Protein AF-A0A953XKE2-F1 (afdb_monomer_lite)

Foldseek 3Di:
DDDDDDDDDDDDDDDPDDDPDPDDDDDDDDDDDDDDDDDDDPPPPPDQLFPLLAAWWFKKKWFFQQPADQVQVQCNPDPFDVSNLVSVVVCVVVVNGPPPQQWLPFFDQFQFWDFGPRIDMATAFIFQCFLADDPPGQGAAAFKFAKAWAAVCQQVVADLQFAQDFARQQGHDLFKTKMKIFHAAFFFDQQDQQQATDRRLLSLLSSCVSVVNAPDDRHDRGDDLVRSLVSLVVRQSRGGMKTFIKGADPPNRYIYTPNVDPIDGFGQFLQAKAFEFQFFDPDFWAHLVQHTDPGRIDGGAHSFHYEEGDSLGWIWTFNAVLQQAFHDQQQQADPQRAGHCPRAVNQWFFPAAHDTDFFGDCVHSQNVRPDCSSHTTSQSGQFGKTAPPPDRRNDYADLVVLDGIYGLLSQFHARWFYKEWFAALSRHFDAPFWTKIWTWHFDFQTWIKIWTFPDGHHGSHYSSRNSSSSNHTWMWIKAFLQQALQAQQAGPVRHAADDDDDDDDDPRWTKIFIFGQFLPFQAFLQLACPDCPPPPQQDDQHHRRQGLNNQQQHRRQLRTGHDNGVNSCRHNVSVSCLSSLGRTHQGWHAWYAQNVQLKIKIWRQWWFHFHQAHPSSHGHHSVCSVVDGTHPTPFTFMKIKADDVSGSSDRTMIIMGTLATADAERGQQHHGRWHYWDQPSVGWIKTWHDCSCVRHVTFIAMFTWASPDRGRTTTIGGITHNRQWTWHNFGARSSNSMTMTTTGSDCRVHRGSPPSDDD

Radius of gyration: 26.89 Å; chains: 1; bounding box: 64×92×90 Å

Sequence (759 aa):
MKPFRLFKKCFTVAAVLAACSLAVSVSGCSNDDDDDSSGGSTTSTTVNPVPSDAPLSSVVAASFDNPRNTGISAVDNANNIADYVKALVAAYDGSTLPSGFNFPLANTTDENFRSIPGLTNSIVARWLDPLGYGPNAPRFGANCDYIAYFGEGWNNDWSTSSGIGSAPQWNGSGDAAWMWVNHEYISGNIATTTSAPDDQWLTLAQFMKNEGILTNDVSSNSWSAVDVDRLNYAARRQLGGSWVRIVKDPYTLKWSVDRSAPNMRYDATSGTLARIEGYSPNNADHDDFGTMLPQNIAVGIHSDCSGGQSPWGTVITCEENAQDWYGELENCWTSNQQFTHTNSGDDYAANKTISPDYDTDTSTTFGSHTDSRTHHPKDVYGFPVEMDPGEYSSLWYESADGRGHRKLGVMGRARWENATFGVNTSWQLTPGQPVVVYAASDRRGGRIYKFVSSGNYGNGMDRASVRRLLASGTLYVAHFENLDNDTGYTINGGSAPTLSGSLASGTGTGTGHWVEISTTSTDLAPNGGASLAGNTYVTDVGSTSTTVGAALQDNNYNGIGAFNNDNLVLSSLFTACCKVGIKELNRPEDIEWEPHNGILYIAFTNHTRRTALDDNGVLRDPATQSATASRGDSVGSIFGLIETGRNPANTGNFTFWRPWRGSAGTTALEAADPDNLVIDRDGGVWFGTDGNYGTNGTADAFYYLDLSSSGVGRAFRVVAVPSNAECTGPCFSSDMCSLFASIQHPGEGIPSSWPTERE

pLDDT: mean 89.13, std 17.17, range [23.91, 98.88]

Structure (mmCIF, N/CA/C/O backbone):
data_AF-A0A953XKE2-F1
#
_entry.id   AF-A0A953XKE2-F1
#
loop_
_atom_site.group_PDB
_atom_site.id
_atom_site.type_symbol
_atom_site.label_atom_id
_atom_site.label_alt_id
_atom_site.label_comp_id
_atom_site.label_asym_id
_atom_site.label_entity_id
_atom_site.label_seq_id
_atom_site.pdbx_PDB_ins_code
_atom_site.Cartn_x
_atom_site.Cartn_y
_atom_site.Cartn_z
_atom_site.occupancy
_atom_site.B_iso_or_equiv
_atom_site.auth_seq_id
_atom_site.auth_comp_id
_atom_site.auth_asym_id
_atom_site.auth_atom_id
_atom_site.pdbx_PDB_model_num
ATOM 1 N N . MET A 1 1 ? -36.174 12.106 -57.741 1.00 31.91 1 MET A N 1
ATOM 2 C CA . MET A 1 1 ? -35.085 11.866 -58.720 1.00 31.91 1 MET A CA 1
ATOM 3 C C . MET A 1 1 ? -33.803 11.558 -57.951 1.00 31.91 1 MET A C 1
ATOM 5 O O . MET A 1 1 ? -33.729 11.924 -56.792 1.00 31.91 1 MET A O 1
ATOM 9 N N . LYS A 1 2 ? -32.893 10.800 -58.572 1.00 28.53 2 LYS A N 1
ATOM 10 C CA . LYS A 1 2 ? -31.776 9.999 -58.020 1.00 28.53 2 LYS A CA 1
ATOM 11 C C . LYS A 1 2 ? -30.902 10.615 -56.890 1.00 28.53 2 LYS A C 1
ATOM 13 O O . LYS A 1 2 ? -30.798 11.833 -56.809 1.00 28.53 2 LYS A O 1
ATOM 18 N N . PRO A 1 3 ? -30.237 9.760 -56.076 1.00 39.47 3 PRO A N 1
ATOM 19 C CA . PRO A 1 3 ? -29.575 10.125 -54.821 1.00 39.47 3 PRO A CA 1
ATOM 20 C C . PRO A 1 3 ? -28.087 10.487 -54.988 1.00 39.47 3 PRO A C 1
ATOM 22 O O . PRO A 1 3 ? -27.419 10.026 -55.916 1.00 39.47 3 PRO A O 1
ATOM 25 N N . PHE A 1 4 ? -27.566 11.275 -54.044 1.00 26.41 4 PHE A N 1
ATOM 26 C CA . PHE A 1 4 ? -26.146 11.616 -53.921 1.00 26.41 4 PHE A CA 1
ATOM 27 C C . PHE A 1 4 ? -25.373 10.524 -53.164 1.00 26.41 4 PHE A C 1
ATOM 29 O O . PHE A 1 4 ? -25.811 10.025 -52.130 1.00 26.41 4 PHE A O 1
ATOM 36 N N . ARG A 1 5 ? -24.220 10.143 -53.724 1.00 28.05 5 ARG A N 1
ATOM 37 C CA . ARG A 1 5 ? -23.307 9.097 -53.246 1.00 28.05 5 ARG A CA 1
ATOM 38 C C . ARG A 1 5 ? -22.427 9.604 -52.099 1.00 28.05 5 ARG A C 1
ATOM 40 O O . ARG A 1 5 ? -21.704 10.579 -52.280 1.00 28.05 5 ARG A O 1
ATOM 47 N N . LEU A 1 6 ? -22.409 8.871 -50.983 1.00 27.39 6 LEU A N 1
ATOM 48 C CA . LEU A 1 6 ? -21.304 8.873 -50.021 1.00 27.39 6 LEU A CA 1
ATOM 49 C C . LEU A 1 6 ? -20.106 8.119 -50.622 1.00 27.39 6 LEU A C 1
ATOM 51 O O . LEU A 1 6 ? -20.242 6.972 -51.052 1.00 27.39 6 LEU A O 1
ATOM 55 N N . PHE A 1 7 ? -18.927 8.737 -50.600 1.00 25.44 7 PHE A N 1
ATOM 56 C CA . PHE A 1 7 ? -17.655 8.045 -50.794 1.00 25.44 7 PHE A CA 1
ATOM 57 C C . PHE A 1 7 ? -17.213 7.431 -49.458 1.00 25.44 7 PHE A C 1
ATOM 59 O O . PHE A 1 7 ? -16.754 8.138 -48.567 1.00 25.44 7 PHE A O 1
ATOM 66 N N . LYS A 1 8 ? -17.333 6.104 -49.331 1.00 26.39 8 LYS A N 1
ATOM 67 C CA . LYS A 1 8 ? -16.554 5.315 -48.368 1.00 26.39 8 LYS A CA 1
ATOM 68 C C . LYS A 1 8 ? -15.131 5.177 -48.917 1.00 26.39 8 LYS A C 1
ATOM 70 O O . LYS A 1 8 ? -14.953 4.605 -49.990 1.00 26.39 8 LYS A O 1
ATOM 75 N N . LYS A 1 9 ? -14.126 5.678 -48.197 1.00 25.30 9 LYS A N 1
ATOM 76 C CA . LYS A 1 9 ? -12.736 5.227 -48.352 1.00 25.30 9 LYS A CA 1
ATOM 77 C C . LYS A 1 9 ? -12.521 4.074 -47.374 1.00 25.30 9 LYS A C 1
ATOM 79 O O . LYS A 1 9 ? -12.531 4.286 -46.168 1.00 25.30 9 LYS A O 1
ATOM 84 N N . CYS A 1 10 ? -12.376 2.867 -47.911 1.00 23.91 10 CYS A N 1
ATOM 85 C CA . CYS A 1 10 ? -11.834 1.726 -47.186 1.00 23.91 10 CYS A CA 1
ATOM 86 C C . CYS A 1 10 ? -10.350 1.992 -46.915 1.00 23.91 10 CYS A C 1
ATOM 88 O O . CYS A 1 10 ? -9.580 2.124 -47.864 1.00 23.91 10 CYS A O 1
ATOM 90 N N . PHE A 1 11 ? -9.958 2.058 -45.645 1.00 25.69 11 PHE A N 1
ATOM 91 C CA . PHE A 1 11 ? -8.595 1.743 -45.237 1.00 25.69 11 PHE A CA 1
ATOM 92 C C . PHE A 1 11 ? -8.611 0.310 -44.717 1.00 25.69 11 PHE A C 1
ATOM 94 O O . PHE A 1 11 ? -9.221 0.007 -43.696 1.00 25.69 11 PHE A O 1
ATOM 101 N N . THR A 1 12 ? -7.999 -0.577 -45.491 1.00 25.09 12 THR A N 1
ATOM 102 C CA . THR A 1 12 ? -7.692 -1.947 -45.100 1.00 25.09 12 THR A CA 1
ATOM 103 C C . THR A 1 12 ? -6.476 -1.880 -44.181 1.00 25.09 12 THR A C 1
ATOM 105 O O . THR A 1 12 ? -5.372 -1.628 -44.658 1.00 25.09 12 THR A O 1
ATOM 108 N N . VAL A 1 13 ? -6.666 -2.052 -42.874 1.00 26.64 13 VAL A N 1
ATOM 109 C CA . VAL A 1 13 ? -5.559 -2.326 -41.949 1.00 26.64 13 VAL A CA 1
ATOM 110 C C . VAL A 1 13 ? -5.336 -3.832 -41.986 1.00 26.64 13 VAL A C 1
ATOM 112 O O . VAL A 1 13 ? -6.194 -4.611 -41.575 1.00 26.64 13 VAL A O 1
ATOM 115 N N . ALA A 1 14 ? -4.214 -4.240 -42.573 1.00 25.47 14 ALA A N 1
ATOM 116 C CA . ALA A 1 14 ? -3.733 -5.607 -42.503 1.00 25.47 14 ALA A CA 1
ATOM 117 C C . ALA A 1 14 ? -3.253 -5.867 -41.069 1.00 25.47 14 ALA A C 1
ATOM 119 O O . ALA A 1 14 ? -2.239 -5.321 -40.645 1.00 25.47 14 ALA A O 1
ATOM 120 N N . ALA A 1 15 ? -4.004 -6.675 -40.324 1.00 27.00 15 ALA A N 1
ATOM 121 C CA . ALA A 1 15 ? -3.545 -7.251 -39.072 1.00 27.00 15 ALA A CA 1
ATOM 122 C C . ALA A 1 15 ? -2.489 -8.319 -39.392 1.00 27.00 15 ALA A C 1
ATOM 124 O O . ALA A 1 15 ? -2.793 -9.341 -40.008 1.00 27.00 15 ALA A O 1
ATOM 125 N N . VAL A 1 16 ? -1.242 -8.067 -39.001 1.00 25.03 16 VAL A N 1
ATOM 126 C CA . VAL A 1 16 ? -0.194 -9.087 -38.951 1.00 25.03 16 VAL A CA 1
ATOM 127 C C . VAL A 1 16 ? -0.354 -9.804 -37.613 1.00 25.03 16 VAL A C 1
ATOM 129 O O . VAL A 1 16 ? 0.130 -9.336 -36.590 1.00 25.03 16 VAL A O 1
ATOM 132 N N . LEU A 1 17 ? -1.081 -10.925 -37.612 1.00 26.22 17 LEU A N 1
ATOM 133 C CA . LEU A 1 17 ? -0.974 -11.921 -36.548 1.00 26.22 17 LEU A CA 1
ATOM 134 C C . LEU A 1 17 ? 0.327 -12.699 -36.770 1.00 26.22 17 LEU A C 1
ATOM 136 O O . LEU A 1 17 ? 0.405 -13.530 -37.674 1.00 26.22 17 LEU A O 1
ATOM 140 N N . ALA A 1 18 ? 1.336 -12.447 -35.942 1.00 25.09 18 ALA A N 1
ATOM 141 C CA . ALA A 1 18 ? 2.466 -13.350 -35.774 1.00 25.09 18 ALA A CA 1
ATOM 142 C C . ALA A 1 18 ? 2.223 -14.183 -34.509 1.00 25.09 18 ALA A C 1
ATOM 144 O O . ALA A 1 18 ? 2.572 -13.789 -33.403 1.00 25.09 18 ALA A O 1
ATOM 145 N N . ALA A 1 19 ? 1.577 -15.336 -34.679 1.00 27.48 19 ALA A N 1
ATOM 146 C CA . ALA A 1 19 ? 1.568 -16.384 -33.669 1.00 27.48 19 ALA A CA 1
ATOM 147 C C . ALA A 1 19 ? 2.901 -17.142 -33.762 1.00 27.48 19 ALA A C 1
ATOM 149 O O . ALA A 1 19 ? 3.076 -17.989 -34.636 1.00 27.48 19 ALA A O 1
ATOM 150 N N . CYS A 1 20 ? 3.854 -16.836 -32.882 1.00 24.02 20 CYS A N 1
ATOM 151 C CA . CYS A 1 20 ? 5.028 -17.683 -32.679 1.00 24.02 20 CYS A CA 1
ATOM 152 C C . CYS A 1 20 ? 4.667 -18.805 -31.701 1.00 24.02 20 CYS A C 1
ATOM 154 O O . CYS A 1 20 ? 4.896 -18.718 -30.499 1.00 24.02 20 CYS A O 1
ATOM 156 N N . SER A 1 21 ? 4.072 -19.871 -32.231 1.00 27.48 21 SER A N 1
ATOM 157 C CA . SER A 1 21 ? 3.972 -21.157 -31.544 1.00 27.48 21 SER A CA 1
ATOM 158 C C . SER A 1 21 ? 5.336 -21.844 -31.624 1.00 27.48 21 SER A C 1
ATOM 160 O O . SER A 1 21 ? 5.731 -22.315 -32.691 1.00 27.48 21 SER A O 1
ATOM 162 N N . LEU A 1 22 ? 6.075 -21.907 -30.515 1.00 25.12 22 LEU A N 1
ATOM 163 C CA . LEU A 1 22 ? 7.272 -22.743 -30.429 1.00 25.12 22 LEU A CA 1
ATOM 164 C C . LEU A 1 22 ? 6.826 -24.211 -30.290 1.00 25.12 22 LEU A C 1
ATOM 166 O O . LEU A 1 22 ? 6.644 -24.729 -29.193 1.00 25.12 22 LEU A O 1
ATOM 170 N N . ALA A 1 23 ? 6.586 -24.877 -31.419 1.00 26.30 23 ALA A N 1
ATOM 171 C CA . ALA A 1 23 ? 6.421 -26.323 -31.462 1.00 26.30 23 ALA A CA 1
ATOM 172 C C . ALA A 1 23 ? 7.812 -26.972 -31.435 1.00 26.30 23 ALA A C 1
ATOM 174 O O . ALA A 1 23 ? 8.551 -26.930 -32.421 1.00 26.30 23 ALA A O 1
ATOM 175 N N . VAL A 1 24 ? 8.181 -27.569 -30.301 1.00 27.81 24 VAL A N 1
ATOM 176 C CA . VAL A 1 24 ? 9.346 -28.456 -30.217 1.00 27.81 24 VAL A CA 1
ATOM 177 C C . VAL A 1 24 ? 9.039 -29.702 -31.047 1.00 27.81 24 VAL A C 1
ATOM 179 O O . VAL A 1 24 ? 8.127 -30.469 -30.746 1.00 27.81 24 VAL A O 1
ATOM 182 N N . SER A 1 25 ? 9.788 -29.875 -32.133 1.00 26.42 25 SER A N 1
ATOM 183 C CA . SER A 1 25 ? 9.741 -31.055 -32.989 1.00 26.42 25 SER A CA 1
ATOM 184 C C . SER A 1 25 ? 10.580 -32.167 -32.362 1.00 26.42 25 SER A C 1
ATOM 186 O O . SER A 1 25 ? 11.801 -32.072 -32.275 1.00 26.42 25 SER A O 1
ATOM 188 N N . VAL A 1 26 ? 9.927 -33.243 -31.925 1.00 29.52 26 VAL A N 1
ATOM 189 C CA . VAL A 1 26 ? 10.609 -34.504 -31.613 1.00 29.52 26 VAL A CA 1
ATOM 190 C C . VAL A 1 26 ? 10.744 -35.270 -32.928 1.00 29.52 26 VAL A C 1
ATOM 192 O O . VAL A 1 26 ? 9.743 -35.646 -33.539 1.00 29.52 26 VAL A O 1
ATOM 195 N N . SER A 1 27 ? 11.977 -35.450 -33.409 1.00 28.86 27 SER A N 1
ATOM 196 C CA . SER A 1 27 ? 12.243 -36.202 -34.635 1.00 28.86 27 SER A CA 1
ATOM 197 C C . SER A 1 27 ? 11.969 -37.690 -34.419 1.00 28.86 27 SER A C 1
ATOM 199 O O . SER A 1 27 ? 12.629 -38.334 -33.604 1.00 28.86 27 SER A O 1
ATOM 201 N N . GLY A 1 28 ? 11.027 -38.238 -35.182 1.00 25.97 28 GLY A N 1
ATOM 202 C CA . GLY A 1 28 ? 10.857 -39.677 -35.335 1.00 25.97 28 GLY A CA 1
ATOM 203 C C . GLY A 1 28 ? 11.922 -40.262 -36.262 1.00 25.97 28 GLY A C 1
ATOM 204 O O . GLY A 1 28 ? 12.124 -39.762 -37.369 1.00 25.97 28 GLY A O 1
ATOM 205 N N . CYS A 1 29 ? 12.550 -41.354 -35.826 1.00 28.80 29 CYS A N 1
ATOM 206 C CA . CYS A 1 29 ? 13.280 -42.276 -36.689 1.00 28.80 29 CYS A CA 1
ATOM 207 C C . CYS A 1 29 ? 12.677 -43.684 -36.568 1.00 28.80 29 CYS A C 1
ATOM 209 O O . CYS A 1 29 ? 12.738 -44.296 -35.509 1.00 28.80 29 CYS A O 1
ATOM 211 N N . SER A 1 30 ? 12.123 -44.122 -37.706 1.00 30.38 30 SER A N 1
ATOM 212 C CA . SER A 1 30 ? 12.037 -45.478 -38.282 1.00 30.38 30 SER A CA 1
ATOM 213 C C . SER A 1 30 ? 11.457 -46.657 -37.484 1.00 30.38 30 SER A C 1
ATOM 215 O O . SER A 1 30 ? 12.094 -47.174 -36.574 1.00 30.38 30 SER A O 1
ATOM 217 N N . ASN A 1 31 ? 10.296 -47.106 -37.981 1.00 29.36 31 ASN A N 1
ATOM 218 C CA . ASN A 1 31 ? 9.847 -48.476 -38.289 1.00 29.36 31 ASN A CA 1
ATOM 219 C C . ASN A 1 31 ? 10.637 -49.657 -37.703 1.00 29.36 31 ASN A C 1
ATOM 221 O O . ASN A 1 31 ? 11.812 -49.815 -38.018 1.00 29.36 31 ASN A O 1
ATOM 225 N N . ASP A 1 32 ? 9.926 -50.554 -37.017 1.00 29.00 32 ASP A N 1
ATOM 226 C CA . ASP A 1 32 ? 9.644 -51.898 -37.541 1.00 29.00 32 ASP A CA 1
ATOM 227 C C . ASP A 1 32 ? 8.405 -52.488 -36.839 1.00 29.00 32 ASP A C 1
ATOM 229 O O . ASP A 1 32 ? 8.140 -52.209 -35.667 1.00 29.00 32 ASP A O 1
ATOM 233 N N . ASP A 1 33 ? 7.618 -53.224 -37.622 1.00 33.88 33 ASP A N 1
ATOM 234 C CA . ASP A 1 33 ? 6.416 -53.964 -37.241 1.00 33.88 33 ASP A CA 1
ATOM 235 C C . ASP A 1 33 ? 6.731 -55.059 -36.205 1.00 33.88 33 ASP A C 1
ATOM 237 O O . ASP A 1 33 ? 7.723 -55.764 -36.358 1.00 33.88 33 ASP A O 1
ATOM 241 N N . ASP A 1 34 ? 5.877 -55.226 -35.188 1.00 30.75 34 ASP A N 1
ATOM 242 C CA . ASP A 1 34 ? 5.299 -56.528 -34.815 1.00 30.75 34 ASP A CA 1
ATOM 243 C C . ASP A 1 34 ? 4.342 -56.406 -33.611 1.00 30.75 34 ASP A C 1
ATOM 245 O O . ASP A 1 34 ? 4.583 -55.684 -32.640 1.00 30.75 34 ASP A O 1
ATOM 249 N N . ASP A 1 35 ? 3.227 -57.132 -33.724 1.00 35.00 35 ASP A N 1
ATOM 250 C CA . ASP A 1 35 ? 2.214 -57.404 -32.703 1.00 35.00 35 ASP A CA 1
ATOM 251 C C . ASP A 1 35 ? 2.831 -57.800 -31.349 1.00 35.00 35 ASP A C 1
ATOM 253 O O . ASP A 1 35 ? 3.493 -58.833 -31.261 1.00 35.00 35 ASP A O 1
ATOM 257 N N . ASP A 1 36 ? 2.483 -57.096 -30.265 1.00 31.55 36 ASP A N 1
ATOM 258 C CA . ASP A 1 36 ? 2.050 -57.805 -29.057 1.00 31.55 36 ASP A CA 1
ATOM 259 C C . ASP A 1 36 ? 1.191 -56.946 -28.118 1.00 31.55 36 ASP A C 1
ATOM 261 O O . ASP A 1 36 ? 1.490 -55.807 -27.753 1.00 31.55 36 ASP A O 1
ATOM 265 N N . SER A 1 37 ? 0.094 -57.556 -27.693 1.00 36.12 37 SER A N 1
ATOM 266 C CA . SER A 1 37 ? -0.843 -57.061 -26.701 1.00 36.12 37 SER A CA 1
ATOM 267 C C . SER A 1 37 ? -0.213 -57.015 -25.305 1.00 36.12 37 SER A C 1
ATOM 269 O O . SER A 1 37 ? 0.020 -58.050 -24.686 1.00 36.12 37 SER A O 1
ATOM 271 N N . SER A 1 38 ? -0.028 -55.823 -24.736 1.00 31.14 38 SER A N 1
ATOM 272 C CA . SER A 1 38 ? 0.103 -55.674 -23.282 1.00 31.14 38 SER A CA 1
ATOM 273 C C . SER A 1 38 ? -0.449 -54.331 -22.808 1.00 31.14 38 SER A C 1
ATOM 275 O O . SER A 1 38 ? -0.206 -53.277 -23.390 1.00 31.14 38 SER A O 1
ATOM 277 N N . GLY A 1 39 ? -1.295 -54.394 -21.778 1.00 38.03 39 GLY A N 1
ATOM 278 C CA . GLY A 1 39 ? -2.027 -53.256 -21.242 1.00 38.03 39 GLY A CA 1
ATOM 279 C C . GLY A 1 39 ? -1.099 -52.195 -20.658 1.00 38.03 39 GLY A C 1
ATOM 280 O O . GLY A 1 39 ? -0.486 -52.406 -19.616 1.00 38.03 39 GLY A O 1
ATOM 281 N N . GLY A 1 40 ? -1.055 -51.033 -21.305 1.00 25.73 40 GLY A N 1
ATOM 282 C CA . GLY A 1 40 ? -0.491 -49.805 -20.760 1.00 25.73 40 GLY A CA 1
ATOM 283 C C . GLY A 1 40 ? -1.610 -48.891 -20.278 1.00 25.73 40 GLY A C 1
ATOM 284 O O . GLY A 1 40 ? -2.237 -48.194 -21.069 1.00 25.73 40 GLY A O 1
ATOM 285 N N . SER A 1 41 ? -1.863 -48.895 -18.972 1.00 30.08 41 SER A N 1
ATOM 286 C CA . SER A 1 41 ? -2.601 -47.832 -18.292 1.00 30.08 41 SER A CA 1
ATOM 287 C C . SER A 1 41 ? -1.833 -46.519 -18.464 1.00 30.08 41 SER A C 1
ATOM 289 O O . SER A 1 41 ? -0.882 -46.264 -17.730 1.00 30.08 41 SER A O 1
ATOM 291 N N . THR A 1 42 ? -2.225 -45.666 -19.412 1.00 30.59 42 THR A N 1
ATOM 292 C CA . THR A 1 42 ? -1.795 -44.261 -19.429 1.00 30.59 42 THR A CA 1
ATOM 293 C C . THR A 1 42 ? -2.609 -43.485 -18.399 1.00 30.59 42 THR A C 1
ATOM 295 O O . THR A 1 42 ? -3.462 -42.664 -18.731 1.00 30.59 42 THR A O 1
ATOM 298 N N . THR A 1 43 ? -2.361 -43.756 -17.122 1.00 32.53 43 THR A N 1
ATOM 299 C CA . THR A 1 43 ? -2.630 -42.782 -16.069 1.00 32.53 43 THR A CA 1
ATOM 300 C C . THR A 1 43 ? -1.597 -41.677 -16.236 1.00 32.53 43 THR A C 1
ATOM 302 O O . THR A 1 43 ? -0.480 -41.781 -15.736 1.00 32.53 43 THR A O 1
ATOM 305 N N . SER A 1 44 ? -1.951 -40.630 -16.984 1.00 36.12 44 SER A N 1
ATOM 306 C CA . SER A 1 44 ? -1.309 -39.324 -16.844 1.00 36.12 44 SER A CA 1
ATOM 307 C C . SER A 1 44 ? -1.681 -38.803 -15.455 1.00 36.12 44 SER A C 1
ATOM 309 O O . SER A 1 44 ? -2.650 -38.075 -15.274 1.00 36.12 44 SER A O 1
ATOM 311 N N . THR A 1 45 ? -0.972 -39.280 -14.435 1.00 36.88 45 THR A N 1
ATOM 312 C CA . THR A 1 45 ? -0.932 -38.615 -13.139 1.00 36.88 45 THR A CA 1
ATOM 313 C C . THR A 1 45 ? -0.095 -37.365 -13.349 1.00 36.88 45 THR A C 1
ATOM 315 O O . THR A 1 45 ? 1.133 -37.438 -13.352 1.00 36.88 45 THR A O 1
ATOM 318 N N . THR A 1 46 ? -0.744 -36.232 -13.599 1.00 47.56 46 THR A N 1
ATOM 319 C CA . THR A 1 46 ? -0.128 -34.915 -13.429 1.00 47.56 46 THR A CA 1
ATOM 320 C C . THR A 1 46 ? 0.297 -34.809 -11.968 1.00 47.56 46 THR A C 1
ATOM 322 O O . THR A 1 46 ? -0.528 -34.546 -11.095 1.00 47.56 46 THR A O 1
ATOM 325 N N . VAL A 1 47 ? 1.560 -35.124 -11.685 1.00 55.69 47 VAL A N 1
ATOM 326 C CA . VAL A 1 47 ? 2.165 -34.887 -10.373 1.00 55.69 47 VAL A CA 1
ATOM 327 C C . VAL A 1 47 ? 2.137 -33.378 -10.156 1.00 55.69 47 VAL A C 1
ATOM 329 O O . VAL A 1 47 ? 2.557 -32.640 -11.043 1.00 55.69 47 VAL A O 1
ATOM 332 N N . ASN A 1 48 ? 1.605 -32.918 -9.021 1.00 65.81 48 ASN A N 1
ATOM 333 C CA . ASN A 1 48 ? 1.703 -31.510 -8.654 1.00 65.81 48 ASN A CA 1
ATOM 334 C C . ASN A 1 48 ? 3.201 -31.163 -8.538 1.00 65.81 48 ASN A C 1
ATOM 336 O O . ASN A 1 48 ? 3.882 -31.770 -7.709 1.00 65.81 48 ASN A O 1
ATOM 340 N N . PRO A 1 49 ? 3.736 -30.251 -9.367 1.00 76.75 49 PRO A N 1
ATOM 341 C CA . PRO A 1 49 ? 5.164 -29.927 -9.373 1.00 76.75 49 PRO A CA 1
ATOM 342 C C . PRO A 1 49 ? 5.621 -29.170 -8.117 1.00 76.75 49 PRO A C 1
ATOM 344 O O . PRO A 1 49 ? 6.824 -28.989 -7.929 1.00 76.75 49 PRO A O 1
ATOM 347 N N . VAL A 1 50 ? 4.697 -28.726 -7.259 1.00 81.69 50 VAL A N 1
ATOM 348 C CA . VAL A 1 50 ? 5.008 -28.025 -6.009 1.00 81.69 50 VAL A CA 1
ATOM 349 C C . VAL A 1 50 ? 5.426 -29.031 -4.919 1.00 81.69 50 VAL A C 1
ATOM 351 O O . VAL A 1 50 ? 4.659 -29.958 -4.637 1.00 81.69 50 VAL A O 1
ATOM 354 N N . PRO A 1 51 ? 6.593 -28.860 -4.260 1.00 78.75 51 PRO A N 1
ATOM 355 C CA . PRO A 1 51 ? 7.032 -29.723 -3.156 1.00 78.75 51 PRO A CA 1
ATOM 356 C C . PRO A 1 51 ? 5.965 -29.841 -2.064 1.00 78.75 51 PRO A C 1
ATOM 358 O O . PRO A 1 51 ? 5.325 -28.843 -1.738 1.00 78.75 51 PRO A O 1
ATOM 361 N N . SER A 1 52 ? 5.750 -31.038 -1.502 1.00 78.31 52 SER A N 1
ATOM 362 C CA . SER A 1 52 ? 4.641 -31.352 -0.573 1.00 78.31 52 SER A CA 1
ATOM 363 C C . SER A 1 52 ? 4.657 -30.584 0.750 1.00 78.31 52 SER A C 1
ATOM 365 O O . SER A 1 52 ? 3.635 -30.502 1.423 1.00 78.31 52 SER A O 1
ATOM 367 N N . ASP A 1 53 ? 5.812 -30.051 1.116 1.00 79.88 53 ASP A N 1
ATOM 368 C CA . ASP A 1 53 ? 6.101 -29.272 2.316 1.00 79.88 53 ASP A CA 1
ATOM 369 C C . ASP A 1 53 ? 6.428 -27.807 2.000 1.00 79.88 53 ASP A C 1
ATOM 371 O O . ASP A 1 53 ? 6.695 -27.046 2.922 1.00 79.88 53 ASP A O 1
ATOM 375 N N . ALA A 1 54 ? 6.379 -27.404 0.722 1.00 86.62 54 ALA A N 1
ATOM 376 C CA . ALA A 1 54 ? 6.591 -26.016 0.332 1.00 86.62 54 ALA A CA 1
ATOM 377 C C . ALA A 1 54 ? 5.581 -25.106 1.042 1.00 86.62 54 ALA A C 1
ATOM 379 O O . ALA A 1 54 ? 4.373 -25.385 0.965 1.00 86.62 54 ALA A O 1
ATOM 380 N N . PRO A 1 55 ? 6.046 -24.033 1.691 1.00 90.75 55 PRO A N 1
ATOM 381 C CA . PRO A 1 55 ? 5.148 -23.043 2.224 1.00 90.75 55 PRO A CA 1
ATOM 382 C C . PRO A 1 55 ? 4.628 -22.163 1.085 1.00 90.75 55 PRO A C 1
ATOM 384 O O . PRO A 1 55 ? 5.366 -21.818 0.161 1.00 90.75 55 PRO A O 1
ATOM 387 N N . LEU A 1 56 ? 3.331 -21.861 1.104 1.00 93.81 56 LEU A N 1
ATOM 388 C CA . LEU A 1 56 ? 2.673 -21.153 0.006 1.00 93.81 56 LEU A CA 1
ATOM 389 C C . LEU A 1 56 ? 1.830 -20.018 0.567 1.00 93.81 56 LEU A C 1
ATOM 391 O O . LEU A 1 56 ? 0.860 -20.266 1.290 1.00 93.81 56 LEU A O 1
ATOM 395 N N . SER A 1 57 ? 2.151 -18.783 0.183 1.00 96.62 57 SER A N 1
ATOM 396 C CA . SER A 1 57 ? 1.245 -17.661 0.419 1.00 96.62 57 SER A CA 1
ATOM 397 C C . SER A 1 57 ? -0.130 -17.983 -0.162 1.00 96.62 57 SER A C 1
ATOM 399 O O . SER A 1 57 ? -0.256 -18.708 -1.158 1.00 96.62 57 SER A O 1
ATOM 401 N N . SER A 1 58 ? -1.183 -17.547 0.517 1.00 97.44 58 SER A N 1
ATOM 402 C CA . SER A 1 58 ? -2.540 -17.948 0.153 1.00 97.44 58 SER A CA 1
ATOM 403 C C . SER A 1 58 ? -3.560 -16.892 0.535 1.00 97.44 58 SER A C 1
ATOM 405 O O . SER A 1 58 ? -3.427 -16.238 1.562 1.00 97.44 58 SER A O 1
ATOM 407 N N . VAL A 1 59 ? -4.648 -16.822 -0.228 1.00 98.56 59 VAL A N 1
ATOM 408 C CA . VAL A 1 59 ? -5.852 -16.097 0.186 1.00 98.56 59 VAL A CA 1
ATOM 409 C C . VAL A 1 59 ? -6.752 -17.045 0.965 1.00 98.56 59 VAL A C 1
ATOM 411 O O . VAL A 1 59 ? -7.096 -18.129 0.484 1.00 98.56 59 VAL A O 1
ATOM 414 N N . VAL A 1 60 ? -7.167 -16.631 2.157 1.00 98.25 60 VAL A N 1
ATOM 415 C CA . VAL A 1 60 ? -8.089 -17.363 3.029 1.00 98.25 60 VAL A CA 1
ATOM 416 C C . VAL A 1 60 ? -9.358 -16.546 3.225 1.00 98.25 60 VAL A C 1
ATOM 418 O O . VAL A 1 60 ? -9.310 -15.344 3.453 1.00 98.25 60 VAL A O 1
ATOM 421 N N . ALA A 1 61 ? -10.510 -17.207 3.164 1.00 98.25 61 ALA A N 1
ATOM 422 C CA . ALA A 1 61 ? -11.795 -16.624 3.518 1.00 98.25 61 ALA A CA 1
ATOM 423 C C . ALA A 1 61 ? -12.256 -17.155 4.878 1.00 98.25 61 ALA A C 1
ATOM 425 O O . ALA A 1 61 ? -12.377 -18.369 5.052 1.00 98.25 61 ALA A O 1
ATOM 426 N N . ALA A 1 62 ? -12.563 -16.259 5.812 1.00 97.88 62 ALA A N 1
ATOM 427 C CA . ALA A 1 62 ? -13.321 -16.539 7.024 1.00 97.88 62 ALA A CA 1
ATOM 428 C C . ALA A 1 62 ? -14.796 -16.183 6.778 1.00 97.88 62 ALA A C 1
ATOM 430 O O . ALA A 1 62 ? -15.173 -15.015 6.713 1.00 97.88 62 ALA A O 1
ATOM 431 N N . SER A 1 63 ? -15.636 -17.199 6.603 1.00 97.62 63 SER A N 1
ATOM 432 C CA . SER A 1 63 ? -17.067 -17.070 6.318 1.00 97.62 63 SER A CA 1
ATOM 433 C C . SER A 1 63 ? -17.902 -17.152 7.590 1.00 97.62 63 SER A C 1
ATOM 435 O O . SER A 1 63 ? -17.673 -18.010 8.437 1.00 97.62 63 SER A O 1
ATOM 437 N N . PHE A 1 64 ? -18.907 -16.288 7.699 1.00 95.75 64 PHE A N 1
ATOM 438 C CA . PHE A 1 64 ? -19.853 -16.264 8.804 1.00 95.75 64 PHE A CA 1
ATOM 439 C C . PHE A 1 64 ? -20.792 -17.473 8.752 1.00 95.75 64 PHE A C 1
ATOM 441 O O . PHE A 1 64 ? -21.615 -17.595 7.845 1.00 95.75 64 PHE A O 1
ATOM 448 N N . ASP A 1 65 ? -20.675 -18.342 9.753 1.00 90.31 65 ASP A N 1
ATOM 449 C CA . ASP A 1 65 ? -21.492 -19.540 9.958 1.00 90.31 65 ASP A CA 1
ATOM 450 C C . ASP A 1 65 ? -22.211 -19.412 11.307 1.00 90.31 65 ASP A C 1
ATOM 452 O O . ASP A 1 65 ? -21.941 -20.163 12.245 1.00 90.31 65 ASP A O 1
ATOM 456 N N . ASN A 1 66 ? -23.025 -18.349 11.434 1.00 77.62 66 ASN A N 1
ATOM 457 C CA . ASN A 1 66 ? -23.679 -17.886 12.669 1.00 77.62 66 ASN A CA 1
ATOM 458 C C . ASN A 1 66 ? -23.876 -19.025 13.697 1.00 77.62 66 ASN A C 1
ATOM 460 O O . ASN A 1 66 ? -24.697 -19.919 13.461 1.00 77.62 66 ASN A O 1
ATOM 464 N N . PRO A 1 67 ? -23.210 -18.976 14.867 1.00 62.88 67 PRO A N 1
ATOM 465 C CA . PRO A 1 67 ? -23.154 -20.115 15.773 1.00 62.88 67 PRO A CA 1
ATOM 466 C C . PRO A 1 67 ? -24.455 -20.401 16.534 1.00 62.88 67 PRO A C 1
ATOM 468 O O . PRO A 1 67 ? -24.412 -21.259 17.405 1.00 62.88 67 PRO A O 1
ATOM 471 N N . ARG A 1 68 ? -25.570 -19.705 16.238 1.00 67.19 68 ARG A N 1
ATOM 472 C CA . ARG A 1 68 ? -26.933 -19.839 16.802 1.00 67.19 68 ARG A CA 1
ATOM 473 C C . ARG A 1 68 ? -26.995 -20.516 18.183 1.00 67.19 68 ARG A C 1
ATOM 475 O O . ARG A 1 68 ? -26.854 -21.733 18.284 1.00 67.19 68 ARG A O 1
ATOM 482 N N . ASN A 1 69 ? -27.429 -19.763 19.200 1.00 80.25 69 ASN A N 1
ATOM 483 C CA . ASN A 1 69 ? -27.684 -20.190 20.594 1.00 80.25 69 ASN A CA 1
ATOM 484 C C . ASN A 1 69 ? -26.505 -19.995 21.561 1.00 80.25 69 ASN A C 1
ATOM 486 O O . ASN A 1 69 ? -26.274 -20.805 22.458 1.00 80.25 69 ASN A O 1
ATOM 490 N N . THR A 1 70 ? -25.797 -18.880 21.433 1.00 83.88 70 THR A N 1
ATOM 491 C CA . THR A 1 70 ? -24.837 -18.410 22.441 1.00 83.88 70 THR A CA 1
ATOM 492 C C . THR A 1 70 ? -25.524 -17.976 23.741 1.00 83.88 70 THR A C 1
ATOM 494 O O . THR A 1 70 ? -24.881 -17.912 24.786 1.00 83.88 70 THR A O 1
ATOM 497 N N . GLY A 1 71 ? -26.834 -17.692 23.700 1.00 86.31 71 GLY A N 1
ATOM 498 C CA . GLY A 1 71 ? -27.590 -17.162 24.838 1.00 86.31 71 GLY A CA 1
ATOM 499 C C . GLY A 1 71 ? -27.475 -15.641 24.974 1.00 86.31 71 GLY A C 1
ATOM 500 O O . GLY A 1 71 ? -28.034 -15.062 25.907 1.00 86.31 71 GLY A O 1
ATOM 501 N N . ILE A 1 72 ? -26.790 -14.988 24.031 1.00 89.06 72 ILE A N 1
ATOM 502 C CA . ILE A 1 72 ? -26.640 -13.539 23.950 1.00 89.06 72 ILE A CA 1
ATOM 503 C C . ILE A 1 72 ? -27.405 -13.065 22.718 1.00 89.06 72 ILE A C 1
ATOM 505 O O . ILE A 1 72 ? -26.969 -13.252 21.588 1.00 89.06 72 ILE A O 1
ATOM 509 N N . SER A 1 73 ? -28.542 -12.402 22.943 1.00 91.12 73 SER A N 1
ATOM 510 C CA . SER A 1 73 ? -29.470 -12.013 21.870 1.00 91.12 73 SER A CA 1
ATOM 511 C C . SER A 1 73 ? -28.803 -11.230 20.730 1.00 91.12 73 SER A C 1
ATOM 513 O O . SER A 1 73 ? -29.089 -11.488 19.568 1.00 91.12 73 SER A O 1
ATOM 515 N N . ALA A 1 74 ? -27.899 -10.293 21.033 1.00 91.25 74 ALA A N 1
ATOM 516 C CA . ALA A 1 74 ? -27.214 -9.513 19.998 1.00 91.25 74 ALA A CA 1
ATOM 517 C C . ALA A 1 74 ? -26.275 -10.374 19.132 1.00 91.25 74 ALA A C 1
ATOM 519 O O . ALA A 1 74 ? -26.220 -10.186 17.924 1.00 91.25 74 ALA A O 1
ATOM 520 N N . VAL A 1 75 ? -25.591 -11.343 19.745 1.00 92.31 75 VAL A N 1
ATOM 521 C CA . VAL A 1 75 ? -24.686 -12.282 19.065 1.00 92.31 75 VAL A CA 1
ATOM 522 C C . VAL A 1 75 ? -25.490 -13.260 18.205 1.00 92.31 75 VAL A C 1
ATOM 524 O O . VAL A 1 75 ? -25.161 -13.480 17.045 1.00 92.31 75 VAL A O 1
ATOM 527 N N . ASP A 1 76 ? -26.592 -13.789 18.744 1.00 91.31 76 ASP A N 1
ATOM 528 C CA . ASP A 1 76 ? -27.458 -14.749 18.047 1.00 91.31 76 ASP A CA 1
ATOM 529 C C . ASP A 1 76 ? -28.214 -14.125 16.856 1.00 91.31 76 ASP A C 1
ATOM 531 O O . ASP A 1 76 ? -28.542 -14.826 15.896 1.00 91.31 76 ASP A O 1
ATOM 535 N N . ASN A 1 77 ? -28.471 -12.812 16.902 1.00 92.38 77 ASN A N 1
ATOM 536 C CA . ASN A 1 77 ? -29.167 -12.054 15.855 1.00 92.38 77 ASN A CA 1
ATOM 537 C C . ASN A 1 77 ? -28.227 -11.275 14.915 1.00 92.38 77 ASN A C 1
ATOM 539 O O . ASN A 1 77 ? -28.715 -10.493 14.097 1.00 92.38 77 ASN A O 1
ATOM 543 N N . ALA A 1 78 ? -26.907 -11.446 15.025 1.00 94.44 78 ALA A N 1
ATOM 544 C CA . ALA A 1 78 ? -25.966 -10.815 14.106 1.00 94.44 78 ALA A CA 1
ATOM 545 C C . ALA A 1 78 ? -26.157 -11.352 12.678 1.00 94.44 78 ALA A C 1
ATOM 547 O O . ALA A 1 78 ? -26.334 -12.557 12.473 1.00 94.44 78 ALA A O 1
ATOM 548 N N . ASN A 1 79 ? -26.120 -10.452 11.692 1.00 93.06 79 ASN A N 1
ATOM 549 C CA . ASN A 1 79 ? -26.362 -10.798 10.287 1.00 93.06 79 ASN A CA 1
ATOM 550 C C . ASN A 1 79 ? -25.073 -10.993 9.485 1.00 93.06 79 ASN A C 1
ATOM 552 O O . ASN A 1 79 ? -25.109 -11.607 8.426 1.00 93.06 79 ASN A O 1
ATOM 556 N N . ASN A 1 80 ? -23.960 -10.456 9.974 1.00 96.31 80 ASN A N 1
ATOM 557 C CA . ASN A 1 80 ? -22.665 -10.439 9.307 1.00 96.31 80 ASN A CA 1
ATOM 558 C C . ASN A 1 80 ? -21.537 -10.382 10.354 1.00 96.31 80 ASN A C 1
ATOM 560 O O . ASN A 1 80 ? -21.798 -10.276 11.557 1.00 96.31 80 ASN A O 1
ATOM 564 N N . ILE A 1 81 ? -20.284 -10.434 9.897 1.00 97.81 81 ILE A N 1
ATOM 565 C CA . ILE A 1 81 ? -19.101 -10.484 10.768 1.00 97.81 81 ILE A CA 1
ATOM 566 C C . ILE A 1 81 ? -18.948 -9.203 11.599 1.00 97.81 81 ILE A C 1
ATOM 568 O O . ILE A 1 81 ? -18.620 -9.285 12.782 1.00 97.81 81 ILE A O 1
ATOM 572 N N . ALA A 1 82 ? -19.210 -8.028 11.022 1.00 96.94 82 ALA A N 1
ATOM 573 C CA . ALA A 1 82 ? -19.042 -6.758 11.724 1.00 96.94 82 ALA A CA 1
ATOM 574 C C . ALA A 1 82 ? -20.032 -6.611 12.890 1.00 96.94 82 ALA A C 1
ATOM 576 O O . ALA A 1 82 ? -19.622 -6.327 14.018 1.00 96.94 82 ALA A O 1
ATOM 577 N N . ASP A 1 83 ? -21.317 -6.885 12.649 1.00 96.19 83 ASP A N 1
ATOM 578 C CA . ASP A 1 83 ? -22.354 -6.925 13.689 1.00 96.19 83 ASP A CA 1
ATOM 579 C C . ASP A 1 83 ? -22.006 -7.943 14.779 1.00 96.19 83 ASP A C 1
ATOM 581 O O . ASP A 1 83 ? -22.147 -7.677 15.976 1.00 96.19 83 ASP A O 1
ATOM 585 N N . TYR A 1 84 ? -21.523 -9.111 14.355 1.00 96.75 84 TYR A N 1
ATOM 586 C CA . TYR A 1 84 ? -21.163 -10.208 15.239 1.00 96.75 84 TYR A CA 1
ATOM 587 C C . TYR A 1 84 ? -20.019 -9.831 16.181 1.00 96.75 84 TYR A C 1
ATOM 589 O O . TYR A 1 84 ? -20.135 -9.991 17.397 1.00 96.75 84 TYR A O 1
ATOM 597 N N . VAL A 1 85 ? -18.940 -9.260 15.645 1.00 96.88 85 VAL A N 1
ATOM 598 C CA . VAL A 1 85 ? -17.788 -8.822 16.438 1.00 96.88 85 VAL A CA 1
ATOM 599 C C . VAL A 1 85 ? -18.164 -7.669 17.365 1.00 96.88 85 VAL A C 1
ATOM 601 O O . VAL A 1 85 ? -17.834 -7.725 18.548 1.00 96.88 85 VAL A O 1
ATOM 604 N N . LYS A 1 86 ? -18.938 -6.680 16.898 1.00 96.06 86 LYS A N 1
ATOM 605 C CA . LYS A 1 86 ? -19.450 -5.586 17.747 1.00 96.06 86 LYS A CA 1
ATOM 606 C C . LYS A 1 86 ? -20.286 -6.127 18.919 1.00 96.06 86 LYS A C 1
ATOM 608 O O . LYS A 1 86 ? -20.119 -5.686 20.059 1.00 96.06 86 LYS A O 1
ATOM 613 N N . ALA A 1 87 ? -21.138 -7.127 18.677 1.00 95.31 87 ALA A N 1
ATOM 614 C CA . ALA A 1 87 ? -21.912 -7.790 19.727 1.00 95.31 87 ALA A CA 1
ATOM 615 C C . ALA A 1 87 ? -21.030 -8.583 20.711 1.00 95.31 87 ALA A C 1
ATOM 617 O O . ALA A 1 87 ? -21.291 -8.570 21.917 1.00 95.31 87 ALA A O 1
ATOM 618 N N . LEU A 1 88 ? -19.974 -9.241 20.222 1.00 95.50 88 LEU A N 1
ATOM 619 C CA . LEU A 1 88 ? -19.015 -9.963 21.058 1.00 95.50 88 LEU A CA 1
ATOM 620 C C . LEU A 1 88 ? -18.157 -9.029 21.919 1.00 95.50 88 LEU A C 1
ATOM 622 O O . LEU A 1 88 ? -17.928 -9.346 23.084 1.00 95.50 88 LEU A O 1
ATOM 626 N N . VAL A 1 89 ? -17.745 -7.864 21.407 1.00 96.12 89 VAL A N 1
ATOM 627 C CA . VAL A 1 89 ? -17.068 -6.820 22.200 1.00 96.12 89 VAL A CA 1
ATOM 628 C C . VAL A 1 89 ? -17.957 -6.374 23.359 1.00 96.12 89 VAL A C 1
ATOM 630 O O . VAL A 1 89 ? -17.529 -6.392 24.513 1.00 96.12 89 VAL A O 1
ATOM 633 N N . ALA A 1 90 ? -19.229 -6.067 23.086 1.00 95.31 90 ALA A N 1
ATOM 634 C CA . ALA A 1 90 ? -20.175 -5.682 24.131 1.00 95.31 90 ALA A CA 1
ATOM 635 C C . ALA A 1 90 ? -20.382 -6.798 25.177 1.00 95.31 90 ALA A C 1
ATOM 637 O O . ALA A 1 90 ? -20.502 -6.524 26.373 1.00 95.31 90 ALA A O 1
ATOM 638 N N . ALA A 1 91 ? -20.403 -8.062 24.745 1.00 94.88 91 ALA A N 1
ATOM 639 C CA . ALA A 1 91 ? -20.493 -9.208 25.644 1.00 94.88 91 ALA A CA 1
ATOM 640 C C . ALA A 1 91 ? -19.221 -9.426 26.479 1.00 94.88 91 ALA A C 1
ATOM 642 O O . ALA A 1 91 ? -19.311 -9.764 27.662 1.00 94.88 91 ALA A O 1
ATOM 643 N N . TYR A 1 92 ? -18.045 -9.219 25.882 1.00 94.44 92 TYR A N 1
ATOM 644 C CA . TYR A 1 92 ? -16.754 -9.275 26.563 1.00 94.44 92 TYR A CA 1
ATOM 645 C C . TYR A 1 92 ? -16.703 -8.241 27.692 1.00 94.44 92 TYR A C 1
ATOM 647 O O . TYR A 1 92 ? -16.441 -8.588 28.844 1.00 94.44 92 TYR A O 1
ATOM 655 N N . ASP A 1 93 ? -17.075 -6.997 27.394 1.00 93.31 93 ASP A N 1
ATOM 656 C CA . ASP A 1 93 ? -17.115 -5.908 28.374 1.00 93.31 93 ASP A CA 1
ATOM 657 C C . ASP A 1 93 ? -18.147 -6.142 29.476 1.00 93.31 93 ASP A C 1
ATOM 659 O O . ASP A 1 93 ? -17.904 -5.849 30.648 1.00 93.31 93 ASP A O 1
ATOM 663 N N . GLY A 1 94 ? -19.295 -6.716 29.114 1.00 94.19 94 GLY A N 1
ATOM 664 C CA . GLY A 1 94 ? -20.334 -7.112 30.059 1.00 94.19 94 GLY A CA 1
ATOM 665 C C . GLY A 1 94 ? -19.988 -8.348 30.892 1.00 94.19 94 GLY A C 1
ATOM 666 O O . GLY A 1 94 ? -20.762 -8.693 31.785 1.00 94.19 94 GLY A O 1
ATOM 667 N N . SER A 1 95 ? -18.868 -9.030 30.614 1.00 93.75 95 SER A N 1
ATOM 668 C CA . SER A 1 95 ? -18.538 -10.344 31.185 1.00 93.75 95 SER A CA 1
ATOM 669 C C . SER A 1 95 ? -19.669 -11.372 30.999 1.00 93.75 95 SER A C 1
ATOM 671 O O . SER A 1 95 ? -19.934 -12.187 31.883 1.00 93.75 95 SER A O 1
ATOM 673 N N . THR A 1 96 ? -20.369 -11.314 29.860 1.00 94.50 96 THR A N 1
ATOM 674 C CA . THR A 1 96 ? -21.520 -12.176 29.537 1.00 94.50 96 THR A CA 1
ATOM 675 C C . THR A 1 96 ? -21.210 -13.257 28.507 1.00 94.50 96 THR A C 1
ATOM 677 O O . THR A 1 96 ? -22.091 -14.065 28.214 1.00 94.50 96 THR A O 1
ATOM 680 N N . LEU A 1 97 ? -19.982 -13.307 27.978 1.00 92.25 97 LEU A N 1
ATOM 681 C CA . LEU A 1 97 ? -19.548 -14.368 27.068 1.00 92.25 97 LEU A CA 1
ATOM 682 C C . LEU A 1 97 ? -19.746 -15.763 27.692 1.00 92.25 97 LEU A C 1
ATOM 684 O O . LEU A 1 97 ? -19.473 -15.947 28.885 1.00 92.25 97 LEU A O 1
ATOM 688 N N . PRO A 1 98 ? -20.179 -16.770 26.907 1.00 87.12 98 PRO A N 1
ATOM 689 C CA . PRO A 1 98 ? -20.286 -18.136 27.399 1.00 87.12 98 PRO A CA 1
ATOM 690 C C . PRO A 1 98 ? -18.939 -18.656 27.914 1.00 87.12 98 PRO A C 1
ATOM 692 O O . PRO A 1 98 ? -17.873 -18.308 27.407 1.00 87.12 98 PRO A O 1
ATOM 695 N N . SER A 1 99 ? -18.974 -19.536 28.916 1.00 86.81 99 SER A N 1
ATOM 696 C CA . SER A 1 99 ? -17.750 -20.158 29.430 1.00 86.81 99 SER A CA 1
ATOM 697 C C . SER A 1 99 ? -17.022 -20.925 28.318 1.00 86.81 99 SER A C 1
ATOM 699 O O . SER A 1 99 ? -17.637 -21.724 27.615 1.00 86.81 99 SER A O 1
ATOM 701 N N . GLY A 1 100 ? -15.717 -20.677 28.161 1.00 82.62 100 GLY A N 1
ATOM 702 C CA . GLY A 1 100 ? -14.898 -21.290 27.109 1.00 82.62 100 GLY A CA 1
ATOM 703 C C . GLY A 1 100 ? -15.055 -20.658 25.722 1.00 82.62 100 GLY A C 1
ATOM 704 O O . GLY A 1 100 ? -14.447 -21.147 24.772 1.00 82.62 100 GLY A O 1
ATOM 705 N N . PHE A 1 101 ? -15.833 -19.578 25.587 1.00 88.75 101 PHE A N 1
ATOM 706 C CA . PHE A 1 101 ? -15.942 -18.836 24.336 1.00 88.75 101 PHE A CA 1
ATOM 707 C C . PHE A 1 101 ? -14.654 -18.041 24.079 1.00 88.75 101 PHE A C 1
ATOM 709 O O . PHE A 1 101 ? -14.326 -17.117 24.821 1.00 88.75 101 PHE A O 1
ATOM 716 N N . ASN A 1 102 ? -13.907 -18.419 23.041 1.00 90.19 102 ASN A N 1
ATOM 717 C CA . ASN A 1 102 ? -12.603 -17.833 22.726 1.00 90.19 102 ASN A CA 1
ATOM 718 C C . ASN A 1 102 ? -12.759 -16.505 21.964 1.00 90.19 102 ASN A C 1
ATOM 720 O O . ASN A 1 102 ? -12.626 -16.471 20.741 1.00 90.19 102 ASN A O 1
ATOM 724 N N . PHE A 1 103 ? -13.088 -15.431 22.687 1.00 94.56 103 PHE A N 1
ATOM 725 C CA . PHE A 1 103 ? -13.134 -14.070 22.152 1.00 94.56 103 PHE A CA 1
ATOM 726 C C . PHE A 1 103 ? -12.584 -13.041 23.159 1.00 94.56 103 PHE A C 1
ATOM 728 O O . PHE A 1 103 ? -13.019 -13.053 24.315 1.00 94.56 103 PHE A O 1
ATOM 735 N N . PRO A 1 104 ? -11.698 -12.117 22.732 1.00 95.94 104 PRO A N 1
ATOM 736 C CA . PRO A 1 104 ? -10.976 -12.134 21.450 1.00 95.94 104 PRO A CA 1
ATOM 737 C C . PRO A 1 104 ? -10.096 -13.386 21.320 1.00 95.94 104 PRO A C 1
ATOM 739 O O . PRO A 1 104 ? -9.865 -14.086 22.308 1.00 95.94 104 PRO A O 1
ATOM 742 N N . LEU A 1 105 ? -9.617 -13.696 20.111 1.00 94.69 105 LEU A N 1
ATOM 743 C CA . LEU A 1 105 ? -8.721 -14.841 19.935 1.00 94.69 105 LEU A CA 1
ATOM 744 C C . LEU A 1 105 ? -7.478 -14.701 20.812 1.00 94.69 105 LEU A C 1
ATOM 746 O O . LEU A 1 105 ? -6.779 -13.687 20.770 1.00 94.69 105 LEU A O 1
ATOM 750 N N . ALA A 1 106 ? -7.162 -15.762 21.551 1.00 91.12 106 ALA A N 1
ATOM 751 C CA . ALA A 1 106 ? -5.908 -15.855 22.280 1.00 91.12 106 ALA A CA 1
ATOM 752 C C . ALA A 1 106 ? -4.685 -15.808 21.343 1.00 91.12 106 ALA A C 1
ATOM 754 O O . ALA A 1 106 ? -4.704 -16.340 20.221 1.00 91.12 106 ALA A O 1
ATOM 755 N N . ASN A 1 107 ? -3.613 -15.214 21.862 1.00 89.62 107 ASN A N 1
ATOM 756 C CA . ASN A 1 107 ? -2.281 -15.247 21.276 1.00 89.62 107 ASN A CA 1
ATOM 757 C C . ASN A 1 107 ? -1.740 -16.670 21.168 1.00 89.62 107 ASN A C 1
ATOM 759 O O . ASN A 1 107 ? -1.992 -17.502 22.040 1.00 89.62 107 ASN A O 1
ATOM 763 N N . THR A 1 108 ? -0.988 -16.935 20.101 1.00 86.31 108 THR A N 1
ATOM 764 C CA . THR A 1 108 ? -0.345 -18.231 19.876 1.00 86.31 108 THR A CA 1
ATOM 765 C C . THR A 1 108 ? 0.856 -18.108 18.936 1.00 86.31 108 THR A C 1
ATOM 767 O O . THR A 1 108 ? 1.027 -17.087 18.271 1.00 86.31 108 THR A O 1
ATOM 770 N N . THR A 1 109 ? 1.633 -19.185 18.862 1.00 87.56 109 THR A N 1
ATOM 771 C CA . THR A 1 109 ? 2.729 -19.431 17.912 1.00 87.56 109 THR A CA 1
ATOM 772 C C . THR A 1 109 ? 2.404 -20.624 17.001 1.00 87.56 109 THR A C 1
ATOM 774 O O . THR A 1 109 ? 3.268 -21.441 16.694 1.00 87.56 109 THR A O 1
ATOM 777 N N . ASP A 1 110 ? 1.121 -20.831 16.715 1.00 85.81 110 ASP A N 1
ATOM 778 C CA . ASP A 1 110 ? 0.644 -21.934 15.889 1.00 85.81 110 ASP A CA 1
ATOM 779 C C . ASP A 1 110 ? 0.837 -21.616 14.404 1.00 85.81 110 ASP A C 1
ATOM 781 O O . ASP A 1 110 ? 0.600 -20.502 13.950 1.00 85.81 110 ASP A O 1
ATOM 785 N N . GLU A 1 111 ? 1.132 -22.650 13.623 1.00 87.94 111 GLU A N 1
ATOM 786 C CA . GLU A 1 111 ? 1.289 -22.587 12.164 1.00 87.94 111 GLU A CA 1
ATOM 787 C C . GLU A 1 111 ? -0.058 -22.708 11.421 1.00 87.94 111 GLU A C 1
ATOM 789 O O . GLU A 1 111 ? -0.132 -23.276 10.336 1.00 87.94 111 GLU A O 1
ATOM 794 N N . ASN A 1 112 ? -1.162 -22.257 12.026 1.00 90.69 112 ASN A N 1
ATOM 795 C CA . ASN A 1 112 ? -2.505 -22.412 11.465 1.00 90.69 112 ASN A CA 1
ATOM 796 C C . ASN A 1 112 ? -3.222 -21.072 11.361 1.00 90.69 112 ASN A C 1
ATOM 798 O O . ASN A 1 112 ? -3.189 -20.270 12.293 1.00 90.69 112 ASN A O 1
ATOM 802 N N . PHE A 1 113 ? -4.007 -20.914 10.296 1.00 94.25 113 PHE A N 1
ATOM 803 C CA . PHE A 1 113 ? -5.032 -19.880 10.246 1.00 94.25 113 PHE A CA 1
ATOM 804 C C . PHE A 1 113 ? -6.148 -20.189 11.254 1.00 94.25 113 PHE A C 1
ATOM 806 O O . PHE A 1 113 ? -6.706 -21.292 11.273 1.00 94.25 113 PHE A O 1
ATOM 813 N N . ARG A 1 114 ? -6.502 -19.211 12.087 1.00 94.94 114 ARG A N 1
ATOM 814 C CA . ARG A 1 114 ? -7.532 -19.324 13.126 1.00 94.94 114 ARG A CA 1
ATOM 815 C C . ARG A 1 114 ? -8.508 -18.165 13.030 1.00 94.94 114 ARG A C 1
ATOM 817 O O . ARG A 1 114 ? -8.133 -17.049 12.698 1.00 94.94 114 ARG A O 1
ATOM 824 N N . SER A 1 115 ? -9.746 -18.424 13.415 1.00 95.50 115 SER A N 1
ATOM 825 C CA . SER A 1 115 ? -10.818 -17.434 13.477 1.00 95.50 115 SER A CA 1
ATOM 826 C C . SER A 1 115 ? -11.616 -17.604 14.769 1.00 95.50 115 SER A C 1
ATOM 828 O O . SER A 1 115 ? -11.586 -18.669 15.397 1.00 95.50 115 SER A O 1
ATOM 830 N N . ILE A 1 116 ? -12.283 -16.537 15.215 1.00 95.56 116 ILE A N 1
ATOM 831 C CA . ILE A 1 116 ? -13.195 -16.599 16.367 1.00 95.56 116 ILE A CA 1
ATOM 832 C C . ILE A 1 116 ? -14.307 -17.639 16.131 1.00 95.56 116 ILE A C 1
ATOM 834 O O . ILE A 1 116 ? -14.687 -17.885 14.981 1.00 95.56 116 ILE A O 1
ATOM 838 N N . PRO A 1 117 ? -14.876 -18.243 17.195 1.00 93.50 117 PRO A N 1
ATOM 839 C CA . PRO A 1 117 ? -16.022 -19.135 17.045 1.00 93.50 117 PRO A CA 1
ATOM 840 C C . PRO A 1 117 ? -17.160 -18.460 16.267 1.00 93.50 117 PRO A C 1
ATOM 842 O O . PRO A 1 117 ? -17.418 -17.278 16.468 1.00 93.50 117 PRO A O 1
ATOM 845 N N . GLY A 1 118 ? -17.847 -19.212 15.402 1.00 92.38 118 GLY A N 1
ATOM 846 C CA . GLY A 1 118 ? -18.885 -18.679 14.507 1.00 92.38 118 GLY A CA 1
ATOM 847 C C . GLY A 1 118 ? -18.399 -18.322 13.101 1.00 92.38 118 GLY A C 1
ATOM 848 O O . GLY A 1 118 ? -19.215 -17.936 12.264 1.00 92.38 118 GLY A O 1
ATOM 849 N N . LEU A 1 119 ? -17.098 -18.471 12.834 1.00 95.00 119 LEU A N 1
ATOM 850 C CA . LEU A 1 119 ? -16.508 -18.360 11.504 1.00 95.00 119 LEU A CA 1
ATOM 851 C C . LEU A 1 119 ? -15.967 -19.719 11.036 1.00 95.00 119 LEU A C 1
ATOM 853 O O . LEU A 1 119 ? -15.396 -20.481 11.817 1.00 95.00 119 LEU A O 1
ATOM 857 N N . THR A 1 120 ? -16.117 -20.004 9.746 1.00 94.75 120 THR A N 1
ATOM 858 C CA . THR A 1 120 ? -15.538 -21.169 9.060 1.00 94.75 120 THR A CA 1
ATOM 859 C C . THR A 1 120 ? -14.527 -20.710 8.022 1.00 94.75 120 THR A C 1
ATOM 861 O O . THR A 1 120 ? -14.810 -19.772 7.279 1.00 94.75 120 THR A O 1
ATOM 864 N N . ASN A 1 121 ? -13.382 -21.385 7.928 1.00 94.94 121 ASN A N 1
ATOM 865 C CA . ASN A 1 121 ? -12.269 -20.933 7.093 1.00 94.94 121 ASN A CA 1
ATOM 866 C C . ASN A 1 121 ? -12.108 -21.809 5.842 1.00 94.94 121 ASN A C 1
ATOM 868 O O . ASN A 1 121 ? -12.294 -23.026 5.905 1.00 94.94 121 ASN A O 1
ATOM 872 N N . SER A 1 122 ? -11.723 -21.207 4.718 1.00 95.88 122 SER A N 1
ATOM 873 C CA . SER A 1 122 ? -11.376 -21.920 3.482 1.00 95.88 122 SER A CA 1
ATOM 874 C C . SER A 1 122 ? -10.261 -21.213 2.721 1.00 95.88 122 SER A C 1
ATOM 876 O O . SER A 1 122 ? -10.325 -19.997 2.547 1.00 95.88 122 SER A O 1
ATOM 878 N N . ILE A 1 123 ? -9.287 -21.971 2.217 1.00 96.44 123 ILE A N 1
ATOM 879 C CA . ILE A 1 123 ? -8.279 -21.455 1.283 1.00 96.44 123 ILE A CA 1
ATOM 880 C C . ILE A 1 123 ? -8.937 -21.244 -0.084 1.00 96.44 123 ILE A C 1
ATOM 882 O O . ILE A 1 123 ? -9.505 -22.177 -0.645 1.00 96.44 123 ILE A O 1
ATOM 886 N N . VAL A 1 124 ? -8.838 -20.026 -0.613 1.00 97.88 124 VAL A N 1
ATOM 887 C CA . VAL A 1 124 ? -9.402 -19.626 -1.910 1.00 97.88 124 VAL A CA 1
ATOM 888 C C . VAL A 1 124 ? -8.429 -19.932 -3.046 1.00 97.88 124 VAL A C 1
ATOM 890 O O . VAL A 1 124 ? -8.822 -20.518 -4.057 1.00 97.88 124 VAL A O 1
ATOM 893 N N . ALA A 1 125 ? -7.165 -19.541 -2.871 1.00 96.62 125 ALA A N 1
ATOM 894 C CA . ALA A 1 125 ? -6.065 -19.753 -3.807 1.00 96.62 125 ALA A CA 1
ATOM 895 C C . ALA A 1 125 ? -4.732 -19.773 -3.051 1.00 96.62 125 ALA A C 1
ATOM 897 O O . ALA A 1 125 ? -4.590 -19.081 -2.043 1.00 96.62 125 ALA A O 1
ATOM 898 N N . ARG A 1 126 ? -3.765 -20.542 -3.554 1.00 95.62 126 ARG A N 1
ATOM 899 C CA . ARG A 1 126 ? -2.381 -20.606 -3.065 1.00 95.62 126 ARG A CA 1
ATOM 900 C C . ARG A 1 126 ? -1.423 -20.161 -4.159 1.00 95.62 126 ARG A C 1
ATOM 902 O O . ARG A 1 126 ? -1.728 -20.324 -5.343 1.00 95.62 126 ARG A O 1
ATOM 909 N N . TRP A 1 127 ? -0.242 -19.681 -3.790 1.00 96.44 127 TRP A N 1
ATOM 910 C CA . TRP A 1 127 ? 0.840 -19.461 -4.743 1.00 96.44 127 TRP A CA 1
ATOM 911 C C . TRP A 1 127 ? 1.061 -20.702 -5.621 1.00 96.44 127 TRP A C 1
ATOM 913 O O . TRP A 1 127 ? 1.025 -21.839 -5.146 1.00 96.44 127 TRP A O 1
ATOM 923 N N . LEU A 1 128 ? 1.260 -20.472 -6.923 1.00 94.69 128 LEU A N 1
ATOM 924 C CA . LEU A 1 128 ? 1.408 -21.479 -7.977 1.00 94.69 128 LEU A CA 1
ATOM 925 C C . LEU A 1 128 ? 0.138 -22.272 -8.316 1.00 94.69 128 LEU A C 1
ATOM 927 O O . LEU A 1 128 ? 0.181 -23.058 -9.271 1.00 94.69 128 LEU A O 1
ATOM 931 N N . ASP A 1 129 ? -1.000 -22.054 -7.649 1.00 93.94 129 ASP A N 1
ATOM 932 C CA . ASP A 1 129 ? -2.255 -22.683 -8.068 1.00 93.94 129 ASP A CA 1
ATOM 933 C C . ASP A 1 129 ? -2.600 -22.266 -9.507 1.00 93.94 129 ASP A C 1
ATOM 935 O O . ASP A 1 129 ? -2.520 -21.083 -9.856 1.00 93.94 129 ASP A O 1
ATOM 939 N N . PRO A 1 130 ? -2.993 -23.211 -10.380 1.00 94.12 130 PRO A N 1
ATOM 940 C CA . PRO A 1 130 ? -3.434 -22.869 -11.719 1.00 94.12 130 PRO A CA 1
ATOM 941 C C . PRO A 1 130 ? -4.776 -22.135 -11.652 1.00 94.12 130 PRO A C 1
ATOM 943 O O . PRO A 1 130 ? -5.729 -22.585 -11.009 1.00 94.12 130 PRO A O 1
ATOM 946 N N . LEU A 1 131 ? -4.869 -21.026 -12.381 1.00 95.25 131 LEU A N 1
ATOM 947 C CA . LEU A 1 131 ? -6.082 -20.217 -12.489 1.00 95.25 131 LEU A CA 1
ATOM 948 C C . LEU A 1 131 ? -7.035 -20.731 -13.579 1.00 95.25 131 LEU A C 1
ATOM 950 O O . LEU A 1 131 ? -8.115 -20.182 -13.766 1.00 95.25 131 LEU A O 1
ATOM 954 N N . GLY A 1 132 ? -6.662 -21.794 -14.292 1.00 94.75 132 GLY A N 1
ATOM 955 C CA . GLY A 1 132 ? -7.478 -22.454 -15.309 1.00 94.75 132 GLY A CA 1
ATOM 956 C C . GLY A 1 132 ? -7.122 -23.934 -15.457 1.00 94.75 132 GLY A C 1
ATOM 957 O O . GLY A 1 132 ? -6.165 -24.414 -14.859 1.00 94.75 132 GLY A O 1
ATOM 958 N N . TYR A 1 133 ? -7.880 -24.679 -16.264 1.00 90.62 133 TYR A N 1
ATOM 959 C CA . TYR A 1 133 ? -7.705 -26.137 -16.405 1.00 90.62 133 TYR A CA 1
ATOM 960 C C . TYR A 1 133 ? -6.584 -26.580 -17.369 1.00 90.62 133 TYR A C 1
ATOM 962 O O . TYR A 1 133 ? -6.309 -27.773 -17.482 1.00 90.62 133 TYR A O 1
ATOM 970 N N . GLY A 1 134 ? -5.957 -25.655 -18.104 1.00 85.31 134 GLY A N 1
ATOM 971 C CA . GLY A 1 134 ? -4.920 -25.974 -19.092 1.00 85.31 134 GLY A CA 1
ATOM 972 C C . GLY A 1 134 ? -3.504 -26.043 -18.497 1.00 85.31 134 GLY A C 1
ATOM 973 O O . GLY A 1 134 ? -3.221 -25.333 -17.538 1.00 85.31 134 GLY A O 1
ATOM 974 N N . PRO A 1 135 ? -2.572 -26.806 -19.105 1.00 80.75 135 PRO A N 1
ATOM 975 C CA . PRO A 1 135 ? -1.186 -26.908 -18.624 1.00 80.75 135 PRO A CA 1
ATOM 976 C C . PRO A 1 135 ? -0.420 -25.578 -18.696 1.00 80.75 135 PRO A C 1
ATOM 978 O O . PRO A 1 135 ? 0.511 -25.355 -17.936 1.00 80.75 135 PRO A O 1
ATOM 981 N N . ASN A 1 136 ? -0.849 -24.679 -19.586 1.00 83.44 136 ASN A N 1
ATOM 982 C CA . ASN A 1 136 ? -0.287 -23.337 -19.749 1.00 83.44 136 ASN A CA 1
ATOM 983 C C . ASN A 1 136 ? -1.157 -22.257 -19.089 1.00 83.44 136 ASN A C 1
ATOM 985 O O . ASN A 1 136 ? -1.013 -21.079 -19.420 1.00 83.44 136 ASN A O 1
ATOM 989 N N . ALA A 1 137 ? -2.119 -22.641 -18.240 1.00 89.25 137 ALA A N 1
ATOM 990 C CA . ALA A 1 137 ? -2.935 -21.666 -17.534 1.00 89.25 137 ALA A CA 1
ATOM 991 C C . ALA A 1 137 ? -2.032 -20.751 -16.691 1.00 89.25 137 ALA A C 1
ATOM 993 O O . ALA A 1 137 ? -1.045 -21.230 -16.120 1.00 89.25 137 ALA A O 1
ATOM 994 N N . PRO A 1 138 ? -2.354 -19.449 -16.595 1.00 90.88 138 PRO A N 1
ATOM 995 C CA . PRO A 1 138 ? -1.670 -18.592 -15.645 1.00 90.88 138 PRO A CA 1
ATOM 996 C C . PRO A 1 138 ? -1.828 -19.170 -14.238 1.00 90.88 138 PRO A C 1
ATOM 998 O O . PRO A 1 138 ? -2.821 -19.834 -13.928 1.00 90.88 138 PRO A O 1
ATOM 1001 N N . ARG A 1 139 ? -0.832 -18.931 -13.392 1.00 94.56 139 ARG A N 1
ATOM 1002 C CA . ARG A 1 139 ? -0.829 -19.381 -12.000 1.00 94.56 139 ARG A CA 1
ATOM 1003 C C . ARG A 1 139 ? -0.969 -18.187 -11.072 1.00 94.56 139 ARG A C 1
ATOM 1005 O O . ARG A 1 139 ? -0.643 -17.074 -11.478 1.00 94.56 139 ARG A O 1
ATOM 1012 N N . PHE A 1 140 ? -1.479 -18.409 -9.869 1.00 97.69 140 PHE A N 1
ATOM 1013 C CA . PHE A 1 140 ? -1.539 -17.404 -8.810 1.00 97.69 140 PHE A CA 1
ATOM 1014 C C . PHE A 1 140 ? -0.125 -17.039 -8.331 1.00 97.69 140 PHE A C 1
ATOM 1016 O O . PHE A 1 140 ? 0.779 -17.876 -8.408 1.00 97.69 140 PHE A O 1
ATOM 1023 N N . GLY A 1 141 ? 0.087 -15.786 -7.929 1.00 97.62 141 GLY A N 1
ATOM 1024 C CA . GLY A 1 141 ? 1.417 -15.220 -7.686 1.00 97.62 141 GLY A CA 1
ATOM 1025 C C . GLY A 1 141 ? 1.931 -15.427 -6.270 1.00 97.62 141 GLY A C 1
ATOM 1026 O O . GLY A 1 141 ? 1.270 -16.075 -5.457 1.00 97.62 141 GLY A O 1
ATOM 1027 N N . ALA A 1 142 ? 3.163 -14.973 -6.049 1.00 97.00 142 ALA A N 1
ATOM 1028 C CA . ALA A 1 142 ? 3.877 -15.132 -4.786 1.00 97.00 142 ALA A CA 1
ATOM 1029 C C . ALA A 1 142 ? 3.519 -14.001 -3.819 1.00 97.00 142 ALA A C 1
ATOM 1031 O O . ALA A 1 142 ? 3.180 -12.916 -4.274 1.00 97.00 142 ALA A O 1
ATOM 1032 N N . ASN A 1 143 ? 3.600 -14.283 -2.512 1.00 97.06 143 ASN A N 1
ATOM 1033 C CA . ASN A 1 143 ? 3.375 -13.323 -1.422 1.00 97.06 143 ASN A CA 1
ATOM 1034 C C . ASN A 1 143 ? 2.211 -12.371 -1.704 1.00 97.06 143 ASN A C 1
ATOM 1036 O O . ASN A 1 143 ? 2.393 -11.186 -1.972 1.00 97.06 143 ASN A O 1
ATOM 1040 N N . CYS A 1 144 ? 1.005 -12.952 -1.710 1.00 97.25 144 CYS A N 1
ATOM 1041 C CA . CYS A 1 144 ? -0.202 -12.177 -1.917 1.00 97.25 144 CYS A CA 1
ATOM 1042 C C . CYS A 1 144 ? -0.384 -11.157 -0.798 1.00 97.25 144 CYS A C 1
ATOM 1044 O O . CYS A 1 144 ? -0.125 -11.489 0.357 1.00 97.25 144 CYS A O 1
ATOM 1046 N N . ASP A 1 145 ? -0.877 -9.978 -1.156 1.00 96.44 145 ASP A N 1
ATOM 1047 C CA . ASP A 1 145 ? -0.939 -8.829 -0.257 1.00 96.44 145 ASP A CA 1
ATOM 1048 C C . ASP A 1 145 ? -2.341 -8.183 -0.294 1.00 96.44 145 ASP A C 1
ATOM 1050 O O . ASP A 1 145 ? -3.307 -8.783 0.184 1.00 96.44 145 ASP A O 1
ATOM 1054 N N . TYR A 1 146 ? -2.529 -7.051 -0.976 1.00 98.31 146 TYR A N 1
ATOM 1055 C CA . TYR A 1 146 ? -3.835 -6.405 -1.149 1.00 98.31 146 TYR A CA 1
ATOM 1056 C C . TYR A 1 146 ? -4.926 -7.292 -1.772 1.00 98.31 146 TYR A C 1
ATOM 1058 O O . TYR A 1 146 ? -4.679 -8.012 -2.745 1.00 98.31 146 TYR A O 1
ATOM 1066 N N . ILE A 1 147 ? -6.177 -7.124 -1.323 1.00 98.69 147 ILE A N 1
ATOM 1067 C CA . ILE A 1 147 ? -7.374 -7.741 -1.914 1.00 98.69 147 ILE A CA 1
ATOM 1068 C C . ILE A 1 147 ? -8.439 -6.676 -2.214 1.00 98.69 147 ILE A C 1
ATOM 1070 O O . ILE A 1 147 ? -8.835 -5.917 -1.333 1.00 98.69 147 ILE A O 1
ATOM 1074 N N . ALA A 1 148 ? -9.010 -6.699 -3.425 1.00 98.38 148 ALA A N 1
ATOM 1075 C CA . ALA A 1 148 ? -10.232 -5.950 -3.744 1.00 98.38 148 ALA A CA 1
ATOM 1076 C C . ALA A 1 148 ? -11.355 -6.865 -4.253 1.00 98.38 148 ALA A C 1
ATOM 1078 O O . ALA A 1 148 ? -11.190 -7.610 -5.224 1.00 98.38 148 ALA A O 1
ATOM 1079 N N . TYR A 1 149 ? -12.524 -6.769 -3.615 1.00 98.31 149 TYR A N 1
ATOM 1080 C CA . TYR A 1 149 ? -13.708 -7.583 -3.895 1.00 98.31 149 TYR A CA 1
ATOM 1081 C C . TYR A 1 149 ? -14.704 -6.849 -4.801 1.00 98.31 149 TYR A C 1
ATOM 1083 O O . TYR A 1 149 ? -15.130 -5.730 -4.515 1.00 98.31 149 TYR A O 1
ATOM 1091 N N . PHE A 1 150 ? -15.115 -7.494 -5.890 1.00 98.19 150 PHE A N 1
ATOM 1092 C CA . PHE A 1 150 ? -16.093 -6.981 -6.849 1.00 98.19 150 PHE A CA 1
ATOM 1093 C C . PHE A 1 150 ? -17.244 -7.985 -6.987 1.00 98.19 150 PHE A C 1
ATOM 1095 O O . PHE A 1 150 ? -17.226 -8.858 -7.863 1.00 98.19 150 PHE A O 1
ATOM 1102 N N . GLY A 1 151 ? -18.250 -7.873 -6.113 1.00 97.88 151 GLY A N 1
ATOM 1103 C CA . GLY A 1 151 ? -19.395 -8.788 -6.069 1.00 97.88 151 GLY A CA 1
ATOM 1104 C C . GLY A 1 151 ? -20.115 -8.882 -7.412 1.00 97.88 151 GLY A C 1
ATOM 1105 O O . GLY A 1 151 ? -20.326 -7.876 -8.079 1.00 97.88 151 GLY A O 1
ATOM 1106 N N . GLU A 1 152 ? -20.518 -10.071 -7.860 1.00 96.62 152 GLU A N 1
ATOM 1107 C CA . GLU A 1 152 ? -21.149 -10.201 -9.179 1.00 96.62 152 GLU A CA 1
ATOM 1108 C C . GLU A 1 152 ? -22.357 -9.267 -9.332 1.00 96.62 152 GLU A C 1
ATOM 1110 O O . GLU A 1 152 ? -23.236 -9.204 -8.470 1.00 96.62 152 GLU A O 1
ATOM 1115 N N . GLY A 1 153 ? -22.383 -8.516 -10.436 1.00 94.38 153 GLY A N 1
ATOM 1116 C CA . GLY A 1 153 ? -23.396 -7.492 -10.679 1.00 94.38 153 GLY A CA 1
ATOM 1117 C C . GLY A 1 153 ? -23.179 -6.167 -9.940 1.00 94.38 153 GLY A C 1
ATOM 1118 O O . GLY A 1 153 ? -24.096 -5.348 -9.936 1.00 94.38 153 GLY A O 1
ATOM 1119 N N . TRP A 1 154 ? -22.002 -5.933 -9.346 1.00 93.81 154 TRP A N 1
ATOM 1120 C CA . TRP A 1 154 ? -21.642 -4.687 -8.650 1.00 93.81 154 TRP A CA 1
ATOM 1121 C C . TRP A 1 154 ? -21.852 -3.418 -9.493 1.00 93.81 154 TRP A C 1
ATOM 1123 O O . TRP A 1 154 ? -22.128 -2.363 -8.937 1.00 93.81 154 TRP A O 1
ATOM 1133 N N . ASN A 1 155 ? -21.762 -3.521 -10.823 1.00 91.56 155 ASN A N 1
ATOM 1134 C CA . ASN A 1 155 ? -21.946 -2.422 -11.775 1.00 91.56 155 ASN A CA 1
ATOM 1135 C C . ASN A 1 155 ? -23.283 -2.471 -12.543 1.00 91.56 155 ASN A C 1
ATOM 1137 O O . ASN A 1 155 ? -23.431 -1.783 -13.553 1.00 91.56 155 ASN A O 1
ATOM 1141 N N . ASN A 1 156 ? -24.266 -3.274 -12.116 1.00 91.06 156 ASN A N 1
ATOM 1142 C CA . ASN A 1 156 ? -25.546 -3.421 -12.831 1.00 91.06 156 ASN A CA 1
ATOM 1143 C C . ASN A 1 156 ? -26.380 -2.128 -12.891 1.00 91.06 156 ASN A C 1
ATOM 1145 O O . ASN A 1 156 ? -27.242 -1.991 -13.760 1.00 91.06 156 ASN A O 1
ATOM 1149 N N . ASP A 1 157 ? -26.163 -1.201 -11.960 1.00 85.00 157 ASP A N 1
ATOM 1150 C CA . ASP A 1 157 ? -26.821 0.106 -11.915 1.00 85.00 157 ASP A CA 1
ATOM 1151 C C . ASP A 1 157 ? -26.057 1.190 -12.699 1.00 85.00 157 ASP A C 1
ATOM 1153 O O . ASP A 1 157 ? -26.541 2.317 -12.832 1.00 85.00 157 ASP A O 1
ATOM 1157 N N . TRP A 1 158 ? -24.892 0.862 -13.267 1.00 88.00 158 TRP A N 1
ATOM 1158 C CA . TRP A 1 158 ? -24.121 1.795 -14.080 1.00 88.00 158 TRP A CA 1
ATOM 1159 C C . TRP A 1 158 ? -24.740 1.918 -15.466 1.00 88.00 158 TRP A C 1
ATOM 1161 O O . TRP A 1 158 ? -25.004 0.935 -16.158 1.00 88.00 158 TRP A O 1
ATOM 1171 N N . SER A 1 159 ? -24.947 3.153 -15.918 1.00 74.50 159 SER A N 1
ATOM 1172 C CA . SER A 1 159 ? -25.434 3.412 -17.273 1.00 74.50 159 SER A CA 1
ATOM 1173 C C . SER A 1 159 ? -24.737 4.617 -17.878 1.00 74.50 159 SER A C 1
ATOM 1175 O O . SER A 1 159 ? -24.430 5.592 -17.196 1.00 74.50 159 SER A O 1
ATOM 1177 N N . THR A 1 160 ? -24.560 4.601 -19.199 1.00 66.06 160 THR A N 1
ATOM 1178 C CA . THR A 1 160 ? -23.926 5.706 -19.935 1.00 66.06 160 THR A CA 1
ATOM 1179 C C . THR A 1 160 ? -24.693 7.030 -19.828 1.00 66.06 160 THR A C 1
ATOM 1181 O O . THR A 1 160 ? -24.142 8.073 -20.152 1.00 66.06 160 THR A O 1
ATOM 1184 N N . SER A 1 161 ? -25.971 7.005 -19.426 1.00 62.03 161 SER A N 1
ATOM 1185 C CA . SER A 1 161 ? -26.824 8.192 -19.276 1.00 62.03 161 SER A CA 1
ATOM 1186 C C . SER A 1 161 ? -26.878 8.758 -17.855 1.00 62.03 161 SER A C 1
ATOM 1188 O O . SER A 1 161 ? -27.148 9.948 -17.704 1.00 62.03 161 SER A O 1
ATOM 1190 N N . SER A 1 162 ? -26.659 7.925 -16.833 1.00 64.44 162 SER A N 1
ATOM 1191 C CA . SER A 1 162 ? -26.750 8.324 -15.418 1.00 64.44 162 SER A CA 1
ATOM 1192 C C . SER A 1 162 ? -25.387 8.397 -14.720 1.00 64.44 162 SER A C 1
ATOM 1194 O O . SER A 1 162 ? -25.321 8.902 -13.603 1.00 64.44 162 SER A O 1
ATOM 1196 N N . GLY A 1 163 ? -24.307 7.984 -15.393 1.00 75.38 163 GLY A N 1
ATOM 1197 C CA . GLY A 1 163 ? -22.931 8.035 -14.894 1.00 75.38 163 GLY A CA 1
ATOM 1198 C C . GLY A 1 163 ? -22.519 6.776 -14.129 1.00 75.38 163 GLY A C 1
ATOM 1199 O O . GLY A 1 163 ? -23.122 5.713 -14.305 1.00 75.38 163 GLY A O 1
ATOM 1200 N N . ILE A 1 164 ? -21.479 6.897 -13.297 1.00 84.50 164 ILE A N 1
ATOM 1201 C CA . ILE A 1 164 ? -21.095 5.843 -12.345 1.00 84.50 164 ILE A CA 1
ATOM 1202 C C . ILE A 1 164 ? -22.190 5.693 -11.276 1.00 84.50 164 ILE A C 1
ATOM 1204 O O . ILE A 1 164 ? -22.703 6.685 -10.757 1.00 84.50 164 ILE A O 1
ATOM 1208 N N . GLY A 1 165 ? -22.595 4.451 -11.015 1.00 80.50 165 GLY A N 1
ATOM 1209 C CA . GLY A 1 165 ? -23.589 4.108 -10.000 1.00 80.50 165 GLY A CA 1
ATOM 1210 C C . GLY A 1 165 ? -22.931 3.867 -8.647 1.00 80.50 165 GLY A C 1
ATOM 1211 O O . GLY A 1 165 ? -22.137 4.678 -8.168 1.00 80.50 165 GLY A O 1
ATOM 1212 N N . SER A 1 166 ? -23.272 2.750 -8.016 1.00 85.44 166 SER A N 1
ATOM 1213 C CA . SER A 1 166 ? -22.764 2.402 -6.691 1.00 85.44 166 SER A CA 1
ATOM 1214 C C . SER A 1 166 ? -21.304 1.924 -6.741 1.00 85.44 166 SER A C 1
ATOM 1216 O O . SER A 1 166 ? -20.871 1.335 -7.734 1.00 85.44 166 SER A O 1
ATOM 1218 N N . ALA A 1 167 ? -20.531 2.214 -5.687 1.00 88.00 167 ALA A N 1
ATOM 1219 C CA . ALA A 1 167 ? -19.121 1.832 -5.608 1.00 88.00 167 ALA A CA 1
ATOM 1220 C C . ALA A 1 167 ? -18.962 0.311 -5.428 1.00 88.00 167 ALA A C 1
ATOM 1222 O O . ALA A 1 167 ? -19.747 -0.301 -4.703 1.00 88.00 167 ALA A O 1
ATOM 1223 N N . PRO A 1 168 ? -17.953 -0.316 -6.047 1.00 92.00 168 PRO A N 1
ATOM 1224 C CA . PRO A 1 168 ? -17.825 -1.774 -6.106 1.00 92.00 168 PRO A CA 1
ATOM 1225 C C . PRO A 1 168 ? -17.779 -2.479 -4.742 1.00 92.00 168 PRO A C 1
ATOM 1227 O O . PRO A 1 168 ? -18.407 -3.526 -4.604 1.00 92.00 168 PRO A O 1
ATOM 1230 N N . GLN A 1 169 ? -17.112 -1.903 -3.735 1.00 89.88 169 GLN A N 1
ATOM 1231 C CA . GLN A 1 169 ? -16.753 -2.611 -2.496 1.00 89.88 169 GLN A CA 1
ATOM 1232 C C . GLN A 1 169 ? -17.962 -3.171 -1.720 1.00 89.88 169 GLN A C 1
ATOM 1234 O O . GLN A 1 169 ? -17.878 -4.228 -1.104 1.00 89.88 169 GLN A O 1
ATOM 1239 N N . TRP A 1 170 ? -19.113 -2.488 -1.779 1.00 94.06 170 TRP A N 1
ATOM 1240 C CA . TRP A 1 170 ? -20.327 -2.846 -1.028 1.00 94.06 170 TRP A CA 1
ATOM 1241 C C . TRP A 1 170 ? -21.507 -3.247 -1.915 1.00 94.06 170 TRP A C 1
ATOM 1243 O O . TRP A 1 170 ? -22.644 -3.289 -1.444 1.00 94.06 170 TRP A O 1
ATOM 1253 N N . ASN A 1 171 ? -21.269 -3.514 -3.201 1.00 94.56 171 ASN A N 1
ATOM 1254 C CA . ASN A 1 171 ? -22.331 -3.779 -4.170 1.00 94.56 171 ASN A CA 1
ATOM 1255 C C . ASN A 1 171 ? -22.133 -5.112 -4.896 1.00 94.56 171 ASN A C 1
ATOM 1257 O O . ASN A 1 171 ? -21.030 -5.641 -4.999 1.00 94.56 171 ASN A O 1
ATOM 1261 N N . GLY A 1 172 ? -23.235 -5.661 -5.409 1.00 96.00 172 GLY A N 1
ATOM 1262 C CA . GLY A 1 172 ? -23.255 -6.979 -6.041 1.00 96.00 172 GLY A CA 1
ATOM 1263 C C . GLY A 1 172 ? -23.349 -8.135 -5.041 1.00 96.00 172 GLY A C 1
ATOM 1264 O O . GLY A 1 172 ? -23.638 -7.948 -3.859 1.00 96.00 172 GLY A O 1
ATOM 1265 N N . SER A 1 173 ? -23.154 -9.351 -5.547 1.00 97.62 173 SER A N 1
ATOM 1266 C CA . SER A 1 173 ? -23.296 -10.597 -4.784 1.00 97.62 173 SER A CA 1
ATOM 1267 C C . SER A 1 173 ? -22.290 -10.723 -3.633 1.00 97.62 173 SER A C 1
ATOM 1269 O O . SER A 1 173 ? -21.111 -10.410 -3.798 1.00 97.62 173 SER A O 1
ATOM 1271 N N . GLY A 1 174 ? -22.752 -11.248 -2.494 1.00 97.19 174 GLY A N 1
ATOM 1272 C CA . GLY A 1 174 ? -21.912 -11.672 -1.366 1.00 97.19 174 GLY A CA 1
ATOM 1273 C C . GLY A 1 174 ? -21.381 -13.107 -1.485 1.00 97.19 174 GLY A C 1
ATOM 1274 O O . GLY A 1 174 ? -20.540 -13.504 -0.690 1.00 97.19 174 GLY A O 1
ATOM 1275 N N . ASP A 1 175 ? -21.838 -13.871 -2.487 1.00 97.56 175 ASP A N 1
ATOM 1276 C CA . ASP A 1 175 ? -21.528 -15.303 -2.664 1.00 97.56 175 ASP A CA 1
ATOM 1277 C C . ASP A 1 175 ? -20.739 -15.609 -3.954 1.00 97.56 175 ASP A C 1
ATOM 1279 O O . ASP A 1 175 ? -20.355 -16.750 -4.216 1.00 97.56 175 ASP A O 1
ATOM 1283 N N . ALA A 1 176 ? -20.513 -14.604 -4.800 1.00 98.25 176 ALA A N 1
ATOM 1284 C CA . ALA A 1 176 ? -19.703 -14.717 -6.008 1.00 98.25 176 ALA A CA 1
ATOM 1285 C C . ALA A 1 176 ? -19.119 -13.353 -6.368 1.00 98.25 176 ALA A C 1
ATOM 1287 O O . ALA A 1 176 ? -19.815 -12.339 -6.273 1.00 98.25 176 ALA A O 1
ATOM 1288 N N . ALA A 1 177 ? -17.871 -13.327 -6.823 1.00 98.44 177 ALA A N 1
ATOM 1289 C CA . ALA A 1 177 ? -17.190 -12.085 -7.159 1.00 98.44 177 ALA A CA 1
ATOM 1290 C C . ALA A 1 177 ? -16.087 -12.279 -8.184 1.00 98.44 177 ALA A C 1
ATOM 1292 O O . ALA A 1 177 ? -15.574 -13.379 -8.382 1.00 98.44 177 ALA A O 1
ATOM 1293 N N . TRP A 1 178 ? -15.682 -11.165 -8.778 1.00 98.38 178 TRP A N 1
ATOM 1294 C CA . TRP A 1 178 ? -14.310 -11.027 -9.222 1.00 98.38 178 TRP A CA 1
ATOM 1295 C C . TRP A 1 178 ? -13.463 -10.452 -8.091 1.00 98.38 178 TRP A C 1
ATOM 1297 O O . TRP A 1 178 ? -13.915 -9.593 -7.337 1.00 98.38 178 TRP A O 1
ATOM 1307 N N . MET A 1 179 ? -12.239 -10.936 -7.971 1.00 98.56 179 MET A N 1
ATOM 1308 C CA . MET A 1 179 ? -11.301 -10.550 -6.936 1.00 98.56 179 MET A CA 1
ATOM 1309 C C . MET A 1 179 ? -9.981 -10.164 -7.583 1.00 98.56 179 MET A C 1
ATOM 1311 O O . MET A 1 179 ? -9.440 -10.901 -8.412 1.00 98.56 179 MET A O 1
ATOM 1315 N N . TRP A 1 180 ? -9.484 -8.999 -7.193 1.00 98.81 180 TRP A N 1
ATOM 1316 C CA . TRP A 1 180 ? -8.111 -8.602 -7.440 1.00 98.81 180 TRP A CA 1
ATOM 1317 C C . TRP A 1 180 ? -7.251 -8.986 -6.241 1.00 98.81 180 TRP A C 1
ATOM 1319 O O . TRP A 1 180 ? -7.697 -8.799 -5.109 1.00 98.81 180 TRP A O 1
ATOM 1329 N N . VAL A 1 181 ? -6.043 -9.493 -6.495 1.00 98.81 181 VAL A N 1
ATOM 1330 C CA . VAL A 1 181 ? -5.046 -9.778 -5.456 1.00 98.81 181 VAL A CA 1
ATOM 1331 C C . VAL A 1 181 ? -3.659 -9.338 -5.915 1.00 98.81 181 VAL A C 1
ATOM 1333 O O . VAL A 1 181 ? -3.241 -9.787 -6.988 1.00 98.81 181 VAL A O 1
ATOM 1336 N N . ASN A 1 182 ? -2.972 -8.516 -5.119 1.00 98.81 182 ASN A N 1
ATOM 1337 C CA . ASN A 1 182 ? -1.570 -8.124 -5.329 1.00 98.81 182 ASN A CA 1
ATOM 1338 C C . ASN A 1 182 ? -0.594 -9.262 -4.999 1.00 98.81 182 ASN A C 1
ATOM 1340 O O . ASN A 1 182 ? -0.964 -10.189 -4.285 1.00 98.81 182 ASN A O 1
ATOM 1344 N N . HIS A 1 183 ? 0.620 -9.201 -5.549 1.00 98.56 183 HIS A N 1
ATOM 1345 C CA . HIS A 1 183 ? 1.722 -10.159 -5.389 1.00 98.56 183 HIS A CA 1
ATOM 1346 C C . HIS A 1 183 ? 3.030 -9.376 -5.299 1.00 98.56 183 HIS A C 1
ATOM 1348 O O . HIS A 1 183 ? 3.543 -8.898 -6.318 1.00 98.56 183 HIS A O 1
ATOM 1354 N N . GLU A 1 184 ? 3.548 -9.235 -4.087 1.00 98.00 184 GLU A N 1
ATOM 1355 C CA . GLU A 1 184 ? 4.502 -8.176 -3.773 1.00 98.00 184 GLU A CA 1
ATOM 1356 C C . GLU A 1 184 ? 5.956 -8.557 -4.105 1.00 98.00 184 GLU A C 1
ATOM 1358 O O . GLU A 1 184 ? 6.636 -7.858 -4.865 1.00 98.00 184 GLU A O 1
ATOM 1363 N N . TYR A 1 185 ? 6.428 -9.698 -3.587 1.00 97.31 185 TYR A N 1
ATOM 1364 C CA . TYR A 1 185 ? 7.808 -10.176 -3.745 1.00 97.31 185 TYR A CA 1
ATOM 1365 C C . TYR A 1 185 ? 7.937 -11.711 -3.659 1.00 97.31 185 TYR A C 1
ATOM 1367 O O . TYR A 1 185 ? 6.954 -12.451 -3.627 1.00 97.31 185 TYR A O 1
ATOM 1375 N N . ILE A 1 186 ? 9.180 -12.207 -3.681 1.00 96.25 186 ILE A N 1
ATOM 1376 C CA . ILE A 1 186 ? 9.539 -13.599 -3.365 1.00 96.25 186 ILE A CA 1
ATOM 1377 C C . ILE A 1 186 ? 10.611 -13.558 -2.275 1.00 96.25 186 ILE A C 1
ATOM 1379 O O . ILE A 1 186 ? 11.660 -12.941 -2.485 1.00 96.25 186 ILE A O 1
ATOM 1383 N N . SER A 1 187 ? 10.366 -14.218 -1.143 1.00 95.06 187 SER A N 1
ATOM 1384 C CA . SER A 1 187 ? 11.268 -14.202 0.016 1.00 95.06 187 SER A CA 1
ATOM 1385 C C . SER A 1 187 ? 12.570 -14.970 -0.248 1.00 95.06 187 SER A C 1
ATOM 1387 O O . SER A 1 187 ? 12.580 -15.994 -0.942 1.00 95.06 187 SER A O 1
ATOM 1389 N N . GLY A 1 188 ? 13.672 -14.495 0.340 1.00 93.75 188 GLY A N 1
ATOM 1390 C CA . GLY A 1 188 ? 15.014 -15.073 0.205 1.00 93.75 188 GLY A CA 1
ATOM 1391 C C . GLY A 1 188 ? 15.826 -14.516 -0.968 1.00 93.75 188 GLY A C 1
ATOM 1392 O O . GLY A 1 188 ? 15.594 -13.414 -1.459 1.00 93.75 188 GLY A O 1
ATOM 1393 N N . ASN A 1 189 ? 16.805 -15.292 -1.424 1.00 94.00 189 ASN A N 1
ATOM 1394 C CA . ASN A 1 189 ? 17.773 -14.914 -2.445 1.00 94.00 189 ASN A CA 1
ATOM 1395 C C . ASN A 1 189 ? 17.612 -15.752 -3.717 1.00 94.00 189 ASN A C 1
ATOM 1397 O O . ASN A 1 189 ? 17.553 -16.985 -3.683 1.00 94.00 189 ASN A O 1
ATOM 1401 N N . ILE A 1 190 ? 17.650 -15.078 -4.867 1.00 93.94 190 ILE A N 1
ATOM 1402 C CA . ILE A 1 190 ? 17.733 -15.722 -6.180 1.00 93.94 190 ILE A CA 1
ATOM 1403 C C . ILE A 1 190 ? 19.069 -16.467 -6.361 1.00 93.94 190 ILE A C 1
ATOM 1405 O O . ILE A 1 190 ? 20.105 -16.112 -5.794 1.00 93.94 190 ILE A O 1
ATOM 1409 N N . ALA A 1 191 ? 19.059 -17.495 -7.212 1.00 94.62 191 ALA A N 1
ATOM 1410 C CA . ALA A 1 191 ? 20.270 -18.176 -7.649 1.00 94.62 191 ALA A CA 1
ATOM 1411 C C . ALA A 1 191 ? 21.234 -17.211 -8.360 1.00 94.62 191 ALA A C 1
ATOM 1413 O O . ALA A 1 191 ? 20.825 -16.421 -9.210 1.00 94.62 191 ALA A O 1
ATOM 1414 N N . THR A 1 192 ? 22.532 -17.357 -8.101 1.00 93.06 192 THR A N 1
ATOM 1415 C CA . THR A 1 192 ? 23.590 -16.733 -8.909 1.00 93.06 192 THR A CA 1
ATOM 1416 C C . THR A 1 192 ? 24.431 -17.816 -9.569 1.00 93.06 192 THR A C 1
ATOM 1418 O O . THR A 1 192 ? 24.356 -18.992 -9.213 1.00 93.06 192 THR A O 1
ATOM 1421 N N . THR A 1 193 ? 25.329 -17.442 -10.481 1.00 93.12 193 THR A N 1
ATOM 1422 C CA . THR A 1 193 ? 26.283 -18.408 -11.060 1.00 93.12 193 THR A CA 1
ATOM 1423 C C . THR A 1 193 ? 27.170 -19.093 -10.007 1.00 93.12 193 THR A C 1
ATOM 1425 O O . THR A 1 193 ? 27.745 -20.145 -10.289 1.00 93.12 193 THR A O 1
ATOM 1428 N N . THR A 1 194 ? 27.239 -18.542 -8.788 1.00 94.88 194 THR A N 1
ATOM 1429 C CA . THR A 1 194 ? 28.073 -19.016 -7.674 1.00 94.88 194 THR A CA 1
ATOM 1430 C C . THR A 1 194 ? 27.306 -19.395 -6.401 1.00 94.88 194 THR A C 1
ATOM 1432 O O . THR A 1 194 ? 27.936 -19.775 -5.415 1.00 94.88 194 THR A O 1
ATOM 1435 N N . SER A 1 195 ? 25.974 -19.302 -6.384 1.00 95.56 195 SER A N 1
ATOM 1436 C CA . SER A 1 195 ? 25.153 -19.612 -5.204 1.00 95.56 195 SER A CA 1
ATOM 1437 C C . SER A 1 195 ? 23.808 -20.216 -5.592 1.00 95.56 195 SER A C 1
ATOM 1439 O O . SER A 1 195 ? 23.186 -19.792 -6.565 1.00 95.56 195 SER A O 1
ATOM 1441 N N . ALA A 1 196 ? 23.360 -21.205 -4.821 1.00 97.00 196 ALA A N 1
ATOM 1442 C CA . ALA A 1 196 ? 22.001 -21.725 -4.904 1.00 97.00 196 ALA A CA 1
ATOM 1443 C C . ALA A 1 196 ? 20.971 -20.673 -4.435 1.00 97.00 196 ALA A C 1
ATOM 1445 O O . ALA A 1 196 ? 21.331 -19.812 -3.627 1.00 97.00 196 ALA A O 1
ATOM 1446 N N . PRO A 1 197 ? 19.716 -20.742 -4.915 1.00 95.81 197 PRO A N 1
ATOM 1447 C CA . PRO A 1 197 ? 18.613 -19.995 -4.328 1.00 95.81 197 PRO A CA 1
ATOM 1448 C C . PRO A 1 197 ? 18.241 -20.580 -2.960 1.00 95.81 197 PRO A C 1
ATOM 1450 O O . PRO A 1 197 ? 18.477 -21.765 -2.700 1.00 95.81 197 PRO A O 1
ATOM 1453 N N . ASP A 1 198 ? 17.612 -19.775 -2.112 1.00 94.50 198 ASP A N 1
ATOM 1454 C CA . ASP A 1 198 ? 17.084 -20.198 -0.811 1.00 94.50 198 ASP A CA 1
ATOM 1455 C C . ASP A 1 198 ? 15.604 -19.804 -0.634 1.00 94.50 198 ASP A C 1
ATOM 1457 O O . ASP A 1 198 ? 14.995 -19.221 -1.528 1.00 94.50 198 ASP A O 1
ATOM 1461 N N . ASP A 1 199 ? 14.997 -20.245 0.470 1.00 92.62 199 ASP A N 1
ATOM 1462 C CA . ASP A 1 199 ? 13.620 -19.909 0.865 1.00 92.62 199 ASP A CA 1
ATOM 1463 C C . ASP A 1 199 ? 12.571 -20.095 -0.267 1.00 92.62 199 ASP A C 1
ATOM 1465 O O . ASP A 1 199 ? 12.513 -21.148 -0.922 1.00 92.62 199 ASP A O 1
ATOM 1469 N N . GLN A 1 200 ? 11.730 -19.098 -0.541 1.00 94.19 200 GLN A N 1
ATOM 1470 C CA . GLN A 1 200 ? 10.723 -19.174 -1.594 1.00 94.19 200 GLN A CA 1
ATOM 1471 C C . GLN A 1 200 ? 11.335 -19.151 -3.002 1.00 94.19 200 GLN A C 1
ATOM 1473 O O . GLN A 1 200 ? 10.794 -19.784 -3.912 1.00 94.19 200 GLN A O 1
ATOM 1478 N N . TRP A 1 201 ? 12.507 -18.542 -3.205 1.00 95.31 201 TRP A N 1
ATOM 1479 C CA . TRP A 1 201 ? 13.231 -18.673 -4.477 1.00 95.31 201 TRP A CA 1
ATOM 1480 C C . TRP A 1 201 ? 13.609 -20.124 -4.775 1.00 95.31 201 TRP A C 1
ATOM 1482 O O . TRP A 1 201 ? 13.506 -20.570 -5.924 1.00 95.31 201 TRP A O 1
ATOM 1492 N N . LEU A 1 202 ? 13.991 -20.892 -3.751 1.00 94.38 202 LEU A N 1
ATOM 1493 C CA . LEU A 1 202 ? 14.216 -22.329 -3.884 1.00 94.38 202 LEU A CA 1
ATOM 1494 C C . LEU A 1 202 ? 12.916 -23.067 -4.224 1.00 94.38 202 LEU A C 1
ATOM 1496 O O . LEU A 1 202 ? 12.935 -23.952 -5.082 1.00 94.38 202 LEU A O 1
ATOM 1500 N N . THR A 1 203 ? 11.790 -22.682 -3.620 1.00 93.88 203 THR A N 1
ATOM 1501 C CA . THR A 1 203 ? 10.469 -23.253 -3.941 1.00 93.88 203 THR A CA 1
ATOM 1502 C C . THR A 1 203 ? 10.113 -23.047 -5.417 1.00 93.88 203 THR A C 1
ATOM 1504 O O . THR A 1 203 ? 9.746 -24.004 -6.108 1.00 93.88 203 THR A O 1
ATOM 1507 N N . LEU A 1 204 ? 10.301 -21.833 -5.948 1.00 95.69 204 LEU A N 1
ATOM 1508 C CA . LEU A 1 204 ? 10.077 -21.543 -7.367 1.00 95.69 204 LEU A CA 1
ATOM 1509 C C . LEU A 1 204 ? 11.032 -22.343 -8.264 1.00 95.69 204 LEU A C 1
ATOM 1511 O O . LEU A 1 204 ? 10.605 -22.942 -9.254 1.00 95.69 204 LEU A O 1
ATOM 1515 N N . ALA A 1 205 ? 12.317 -22.406 -7.910 1.00 96.44 205 ALA A N 1
ATOM 1516 C CA . ALA A 1 205 ? 13.306 -23.182 -8.650 1.00 96.44 205 ALA A CA 1
ATOM 1517 C C . ALA A 1 205 ? 12.964 -24.682 -8.680 1.00 96.44 205 ALA A C 1
ATOM 1519 O O . ALA A 1 205 ? 13.080 -25.324 -9.725 1.00 96.44 205 ALA A O 1
ATOM 1520 N N . GLN A 1 206 ? 12.505 -25.251 -7.563 1.00 95.31 206 GLN A N 1
ATOM 1521 C CA . GLN A 1 206 ? 12.056 -26.642 -7.478 1.00 95.31 206 GLN A CA 1
ATOM 1522 C C . GLN A 1 206 ? 10.827 -26.891 -8.352 1.00 95.31 206 GLN A C 1
ATOM 1524 O O . GLN A 1 206 ? 10.816 -27.853 -9.122 1.00 95.31 206 GLN A O 1
ATOM 1529 N N . PHE A 1 207 ? 9.835 -26.000 -8.302 1.00 94.06 207 PHE A N 1
ATOM 1530 C CA . PHE A 1 207 ? 8.678 -26.052 -9.193 1.00 94.06 207 PHE A CA 1
ATOM 1531 C C . PHE A 1 207 ? 9.117 -26.057 -10.666 1.00 94.06 207 PHE A C 1
ATOM 1533 O O . PHE A 1 207 ? 8.765 -26.960 -11.425 1.00 94.06 207 PHE A O 1
ATOM 1540 N N . MET A 1 208 ? 9.968 -25.109 -11.069 1.00 95.19 208 MET A N 1
ATOM 1541 C CA . MET A 1 208 ? 10.455 -25.014 -12.447 1.00 95.19 208 MET A CA 1
ATOM 1542 C C . MET A 1 208 ? 11.309 -26.218 -12.864 1.00 95.19 208 MET A C 1
ATOM 1544 O O . MET A 1 208 ? 11.288 -26.622 -14.029 1.00 95.19 208 MET A O 1
ATOM 1548 N N . LYS A 1 209 ? 12.071 -26.801 -11.932 1.00 95.00 209 LYS A N 1
ATOM 1549 C CA . LYS A 1 209 ? 12.833 -28.032 -12.156 1.00 95.00 209 LYS A CA 1
ATOM 1550 C C . LYS A 1 209 ? 11.907 -29.216 -12.423 1.00 95.00 209 LYS A C 1
ATOM 1552 O O . LYS A 1 209 ? 12.162 -29.978 -13.355 1.00 95.00 209 LYS A O 1
ATOM 1557 N N . ASN A 1 210 ? 10.836 -29.344 -11.643 1.00 92.56 210 ASN A N 1
ATOM 1558 C CA . ASN A 1 210 ? 9.845 -30.411 -11.778 1.00 92.56 210 ASN A CA 1
ATOM 1559 C C . ASN A 1 210 ? 9.033 -30.286 -13.076 1.00 92.56 210 ASN A C 1
ATOM 1561 O O . ASN A 1 210 ? 8.728 -31.297 -13.701 1.00 92.56 210 ASN A O 1
ATOM 1565 N N . GLU A 1 211 ? 8.788 -29.058 -13.537 1.00 90.56 211 GLU A N 1
ATOM 1566 C CA . GLU A 1 211 ? 8.183 -28.774 -14.847 1.00 90.56 211 GLU A CA 1
ATOM 1567 C C . GLU A 1 211 ? 9.171 -28.938 -16.024 1.00 90.56 211 GLU A C 1
ATOM 1569 O O . GLU A 1 211 ? 8.802 -28.764 -17.185 1.00 90.56 211 GLU A O 1
ATOM 1574 N N . GLY A 1 212 ? 10.444 -29.259 -15.759 1.00 92.88 212 GLY A N 1
ATOM 1575 C CA . GLY A 1 212 ? 11.471 -29.460 -16.786 1.00 92.88 212 GLY A CA 1
ATOM 1576 C C . GLY A 1 212 ? 11.997 -28.175 -17.440 1.00 92.88 212 GLY A C 1
ATOM 1577 O O . GLY A 1 212 ? 12.647 -28.245 -18.483 1.00 92.88 212 GLY A O 1
ATOM 1578 N N . ILE A 1 213 ? 11.740 -27.005 -16.846 1.00 94.06 213 ILE A N 1
ATOM 1579 C CA . ILE A 1 213 ? 12.186 -25.693 -17.350 1.00 94.06 213 ILE A CA 1
ATOM 1580 C C . ILE A 1 213 ? 13.669 -25.456 -17.020 1.00 94.06 213 ILE A C 1
ATOM 1582 O O . ILE A 1 213 ? 14.431 -24.941 -17.850 1.00 94.06 213 ILE A O 1
ATOM 1586 N N . LEU A 1 214 ? 14.083 -25.850 -15.811 1.00 96.75 214 LEU A N 1
ATOM 1587 C CA . LEU A 1 214 ? 15.465 -25.742 -15.342 1.00 96.75 214 LEU A CA 1
ATOM 1588 C C . LEU A 1 214 ? 16.228 -27.054 -15.537 1.00 96.75 214 LEU A C 1
ATOM 1590 O O . LEU A 1 214 ? 15.753 -28.147 -15.216 1.00 96.75 214 LEU A O 1
ATOM 1594 N N . THR A 1 215 ? 17.466 -26.942 -16.009 1.00 96.00 215 THR A N 1
ATOM 1595 C CA . THR A 1 215 ? 18.377 -28.085 -16.157 1.00 96.00 215 THR A CA 1
ATOM 1596 C C . THR A 1 215 ? 19.304 -28.240 -14.957 1.00 96.00 215 THR A C 1
ATOM 1598 O O . THR A 1 215 ? 19.669 -29.366 -14.612 1.00 96.00 215 THR A O 1
ATOM 1601 N N . ASN A 1 216 ? 19.598 -27.137 -14.272 1.00 95.00 216 ASN A N 1
ATOM 1602 C CA . ASN A 1 216 ? 20.406 -27.063 -13.066 1.00 95.00 216 ASN A CA 1
ATOM 1603 C C . ASN A 1 216 ? 19.886 -27.968 -11.930 1.00 95.00 216 ASN A C 1
ATOM 1605 O O . ASN A 1 216 ? 18.696 -28.284 -11.844 1.00 95.00 216 ASN A O 1
ATOM 1609 N N . ASP A 1 217 ? 20.803 -28.421 -11.073 1.00 95.44 217 ASP A N 1
ATOM 1610 C CA . ASP A 1 217 ? 20.474 -28.938 -9.740 1.00 95.44 217 ASP A CA 1
ATOM 1611 C C . ASP A 1 217 ? 20.229 -27.736 -8.828 1.00 95.44 217 ASP A C 1
ATOM 1613 O O . ASP A 1 217 ? 21.115 -26.893 -8.672 1.00 95.44 217 ASP A O 1
ATOM 1617 N N . VAL A 1 218 ? 19.029 -27.655 -8.255 1.00 95.62 218 VAL A N 1
ATOM 1618 C CA . VAL A 1 218 ? 18.590 -26.493 -7.476 1.00 95.62 218 VAL A CA 1
ATOM 1619 C C . VAL A 1 218 ? 19.375 -26.306 -6.176 1.00 95.62 218 VAL A C 1
ATOM 1621 O O . VAL A 1 218 ? 19.407 -25.207 -5.644 1.00 95.62 218 VAL A O 1
ATOM 1624 N N . SER A 1 219 ? 20.045 -27.357 -5.692 1.00 95.50 219 SER A N 1
ATOM 1625 C CA . SER A 1 219 ? 20.894 -27.313 -4.494 1.00 95.50 219 SER A CA 1
ATOM 1626 C C . SER A 1 219 ? 22.358 -26.950 -4.785 1.00 95.50 219 SER A C 1
ATOM 1628 O O . SER A 1 219 ? 23.162 -26.781 -3.868 1.00 95.50 219 SER A O 1
ATOM 1630 N N . SER A 1 220 ? 22.731 -26.848 -6.064 1.00 96.06 220 SER A N 1
ATOM 1631 C CA . SER A 1 220 ? 24.106 -26.583 -6.483 1.00 96.06 220 SER A CA 1
ATOM 1632 C C . SER A 1 220 ? 24.475 -25.108 -6.329 1.00 96.06 220 SER A C 1
ATOM 1634 O O . SER A 1 220 ? 23.726 -24.229 -6.738 1.00 96.06 220 SER A O 1
ATOM 1636 N N . ASN A 1 221 ? 25.701 -24.830 -5.877 1.00 96.00 221 ASN A N 1
ATOM 1637 C CA . ASN A 1 221 ? 26.308 -23.488 -5.901 1.00 96.00 221 ASN A CA 1
ATOM 1638 C C . ASN A 1 221 ? 26.987 -23.163 -7.246 1.00 96.00 221 ASN A C 1
ATOM 1640 O O . ASN A 1 221 ? 27.938 -22.389 -7.320 1.00 96.00 221 ASN A O 1
ATOM 1644 N N . SER A 1 222 ? 26.573 -23.820 -8.325 1.00 96.19 222 SER A N 1
ATOM 1645 C CA . SER A 1 222 ? 27.095 -23.580 -9.670 1.00 96.19 222 SER A CA 1
ATOM 1646 C C . SER A 1 222 ? 25.952 -23.621 -10.669 1.00 96.19 222 SER A C 1
ATOM 1648 O O . SER A 1 222 ? 25.543 -24.695 -11.124 1.00 96.19 222 SER A O 1
ATOM 1650 N N . TRP A 1 223 ? 25.435 -22.436 -10.992 1.00 95.69 223 TRP A N 1
ATOM 1651 C CA . TRP A 1 223 ? 24.343 -22.253 -11.941 1.00 95.69 223 TRP A CA 1
ATOM 1652 C C . TRP A 1 223 ? 24.832 -21.767 -13.294 1.00 95.69 223 TRP A C 1
ATOM 1654 O O . TRP A 1 223 ? 25.743 -20.944 -13.395 1.00 95.69 223 TRP A O 1
ATOM 1664 N N . SER A 1 224 ? 24.215 -22.285 -14.357 1.00 94.50 224 SER A N 1
ATOM 1665 C CA . SER A 1 224 ? 24.406 -21.713 -15.684 1.00 94.50 224 SER A CA 1
ATOM 1666 C C . SER A 1 224 ? 23.719 -20.347 -15.758 1.00 94.50 224 SER A C 1
ATOM 1668 O O . SER A 1 224 ? 22.631 -20.178 -15.212 1.00 94.50 224 SER A O 1
ATOM 1670 N N . ALA A 1 225 ? 24.321 -19.388 -16.468 1.00 91.88 225 ALA A N 1
ATOM 1671 C CA . ALA A 1 225 ? 23.707 -18.072 -16.676 1.00 91.88 225 ALA A CA 1
ATOM 1672 C C . ALA A 1 225 ? 22.297 -18.189 -17.287 1.00 91.88 225 ALA A C 1
ATOM 1674 O O . ALA A 1 225 ? 21.382 -17.506 -16.859 1.00 91.88 225 ALA A O 1
ATOM 1675 N N . VAL A 1 226 ? 22.094 -19.149 -18.198 1.00 92.94 226 VAL A N 1
ATOM 1676 C CA . VAL A 1 226 ? 20.790 -19.412 -18.828 1.00 92.94 226 VAL A CA 1
ATOM 1677 C C . VAL A 1 226 ? 19.716 -19.825 -17.817 1.00 92.94 226 VAL A C 1
ATOM 1679 O O . VAL A 1 226 ? 18.573 -19.398 -17.943 1.00 92.94 226 VAL A O 1
ATOM 1682 N N . ASP A 1 227 ? 20.041 -20.672 -16.838 1.00 94.62 227 ASP A N 1
ATOM 1683 C CA . ASP A 1 227 ? 19.055 -21.101 -15.839 1.00 94.62 227 ASP A CA 1
ATOM 1684 C C . ASP A 1 227 ? 18.817 -20.028 -14.759 1.00 94.62 227 ASP A C 1
ATOM 1686 O O . ASP A 1 227 ? 17.700 -19.942 -14.253 1.00 94.62 227 ASP A O 1
ATOM 1690 N N . VAL A 1 228 ? 19.805 -19.168 -14.470 1.00 93.31 228 VAL A N 1
ATOM 1691 C CA . VAL A 1 228 ? 19.603 -17.945 -13.662 1.00 93.31 228 VAL A CA 1
ATOM 1692 C C . VAL A 1 228 ? 18.636 -16.994 -14.372 1.00 93.31 228 VAL A C 1
ATOM 1694 O O . VAL A 1 228 ? 17.630 -16.593 -13.791 1.00 93.31 228 VAL A O 1
ATOM 1697 N N . ASP A 1 229 ? 18.884 -16.714 -15.651 1.00 92.00 229 ASP A N 1
ATOM 1698 C CA . ASP A 1 229 ? 18.056 -15.851 -16.496 1.00 92.00 229 ASP A CA 1
ATOM 1699 C C . ASP A 1 229 ? 16.605 -16.380 -16.600 1.00 92.00 229 ASP A C 1
ATOM 1701 O O . ASP A 1 229 ? 15.631 -15.636 -16.461 1.00 92.00 229 ASP A O 1
ATOM 1705 N N . ARG A 1 230 ? 16.426 -17.702 -16.747 1.00 94.00 230 ARG A N 1
ATOM 1706 C CA . ARG A 1 230 ? 15.096 -18.344 -16.728 1.00 94.00 230 ARG A CA 1
ATOM 1707 C C . ARG A 1 230 ? 14.378 -18.188 -15.392 1.00 94.00 230 ARG A C 1
ATOM 1709 O O . ARG A 1 230 ? 13.176 -17.926 -15.399 1.00 94.00 230 ARG A O 1
ATOM 1716 N N . LEU A 1 231 ? 15.076 -18.405 -14.274 1.00 94.94 231 LEU A N 1
ATOM 1717 C CA . LEU A 1 231 ? 14.499 -18.256 -12.936 1.00 94.94 231 LEU A CA 1
ATOM 1718 C C . LEU A 1 231 ? 14.067 -16.806 -12.698 1.00 94.94 231 LEU A C 1
ATOM 1720 O O . LEU A 1 231 ? 12.957 -16.569 -12.230 1.00 94.94 231 LEU A O 1
ATOM 1724 N N . ASN A 1 232 ? 14.900 -15.847 -13.102 1.00 92.88 232 ASN A N 1
ATOM 1725 C CA . ASN A 1 232 ? 14.595 -14.424 -13.026 1.00 92.88 232 ASN A CA 1
ATOM 1726 C C . ASN A 1 232 ? 13.331 -14.061 -13.824 1.00 92.88 232 ASN A C 1
ATOM 1728 O O . ASN A 1 232 ? 12.387 -13.490 -13.278 1.00 92.88 232 ASN A O 1
ATOM 1732 N N . TYR A 1 233 ? 13.256 -14.480 -15.092 1.00 93.25 233 TYR A N 1
ATOM 1733 C CA . TYR A 1 233 ? 12.075 -14.244 -15.925 1.00 93.25 233 TYR A CA 1
ATOM 1734 C C . TYR A 1 233 ? 10.808 -14.889 -15.338 1.00 93.25 233 TYR A C 1
ATOM 1736 O O . TYR A 1 233 ? 9.731 -14.295 -15.361 1.00 93.25 233 TYR A O 1
ATOM 1744 N N . ALA A 1 234 ? 10.914 -16.097 -14.779 1.00 94.50 234 ALA A N 1
ATOM 1745 C CA . ALA A 1 234 ? 9.788 -16.749 -14.115 1.00 94.50 234 ALA A CA 1
ATOM 1746 C C . ALA A 1 234 ? 9.339 -16.014 -12.842 1.00 94.50 234 ALA A C 1
ATOM 1748 O O . ALA A 1 234 ? 8.137 -15.975 -12.571 1.00 94.50 234 ALA A O 1
ATOM 1749 N N . ALA A 1 235 ? 10.272 -15.415 -12.099 1.00 94.88 235 ALA A N 1
ATOM 1750 C CA . ALA A 1 235 ? 9.987 -14.622 -10.908 1.00 94.88 235 ALA A CA 1
ATOM 1751 C C . ALA A 1 235 ? 9.254 -13.318 -11.226 1.00 94.88 235 ALA A C 1
ATOM 1753 O O . ALA A 1 235 ? 8.273 -13.006 -10.558 1.00 94.88 235 ALA A O 1
ATOM 1754 N N . ARG A 1 236 ? 9.617 -12.626 -12.315 1.00 95.38 236 ARG A N 1
ATOM 1755 C CA . ARG A 1 236 ? 8.854 -11.465 -12.819 1.00 95.38 236 ARG A CA 1
ATOM 1756 C C . ARG A 1 236 ? 7.375 -11.790 -13.048 1.00 95.38 236 ARG A C 1
ATOM 1758 O O . ARG A 1 236 ? 6.514 -10.946 -12.833 1.00 95.38 236 ARG A O 1
ATOM 1765 N N . ARG A 1 237 ? 7.068 -13.036 -13.427 1.00 95.81 237 ARG A N 1
ATOM 1766 C CA . ARG A 1 237 ? 5.694 -13.535 -13.621 1.00 95.81 237 ARG A CA 1
ATOM 1767 C C . ARG A 1 237 ? 4.965 -13.905 -12.325 1.00 95.81 237 ARG A C 1
ATOM 1769 O O . ARG A 1 237 ? 3.778 -14.226 -12.373 1.00 95.81 237 ARG A O 1
ATOM 1776 N N . GLN A 1 238 ? 5.664 -13.932 -11.190 1.00 97.44 238 GLN A N 1
ATOM 1777 C CA . GLN A 1 238 ? 5.054 -14.192 -9.886 1.00 97.44 238 GLN A CA 1
ATOM 1778 C C . GLN A 1 238 ? 4.521 -12.920 -9.233 1.00 97.44 238 GLN A C 1
ATOM 1780 O O . GLN A 1 238 ? 3.552 -13.037 -8.491 1.00 97.44 238 GLN A O 1
ATOM 1785 N N . LEU A 1 239 ? 5.077 -11.754 -9.565 1.00 97.75 239 LEU A N 1
ATOM 1786 C CA . LEU A 1 239 ? 4.696 -10.447 -9.017 1.00 97.75 239 LEU A CA 1
ATOM 1787 C C . LEU A 1 239 ? 3.485 -9.835 -9.739 1.00 97.75 239 LEU A C 1
ATOM 1789 O O . LEU A 1 239 ? 2.976 -10.406 -10.716 1.00 97.75 239 LEU A O 1
ATOM 1793 N N . GLY A 1 240 ? 3.024 -8.676 -9.271 1.00 98.00 240 GLY A N 1
ATOM 1794 C CA . GLY A 1 240 ? 1.951 -7.913 -9.899 1.00 98.00 240 GLY A CA 1
ATOM 1795 C C . GLY A 1 240 ? 0.583 -8.207 -9.297 1.00 98.00 240 GLY A C 1
ATOM 1796 O O . GLY A 1 240 ? 0.397 -8.188 -8.090 1.00 98.00 240 GLY A O 1
ATOM 1797 N N . GLY A 1 241 ? -0.395 -8.523 -10.141 1.00 98.19 241 GLY A N 1
ATOM 1798 C CA . GLY A 1 241 ? -1.782 -8.763 -9.765 1.00 98.19 241 GLY A CA 1
ATOM 1799 C C . GLY A 1 241 ? -2.396 -10.013 -10.392 1.00 98.19 241 GLY A C 1
ATOM 1800 O O . GLY A 1 241 ? -2.033 -10.455 -11.492 1.00 98.19 241 GLY A O 1
ATOM 1801 N N . SER A 1 242 ? -3.386 -10.573 -9.701 1.00 98.56 242 SER A N 1
ATOM 1802 C CA . SER A 1 242 ? -4.287 -11.612 -10.208 1.00 98.56 242 SER A CA 1
ATOM 1803 C C . SER A 1 242 ? -5.720 -11.098 -10.234 1.00 98.56 242 SER A C 1
ATOM 1805 O O . SER A 1 242 ? -6.207 -10.597 -9.228 1.00 98.56 242 SER A O 1
ATOM 1807 N N . TRP A 1 243 ? -6.414 -11.278 -11.359 1.00 98.25 243 TRP A N 1
ATOM 1808 C CA . TRP A 1 243 ? -7.850 -11.029 -11.486 1.00 98.25 243 TRP A CA 1
ATOM 1809 C C . TRP A 1 243 ? -8.583 -12.353 -11.659 1.00 98.25 243 TRP A C 1
ATOM 1811 O O . TRP A 1 243 ? -8.493 -12.991 -12.713 1.00 98.25 243 TRP A O 1
ATOM 1821 N N . VAL A 1 244 ? -9.270 -12.787 -10.605 1.00 98.44 244 VAL A N 1
ATOM 1822 C CA . VAL A 1 244 ? -9.849 -14.130 -10.515 1.00 98.44 244 VAL A CA 1
ATOM 1823 C C . VAL A 1 244 ? -11.327 -14.075 -10.169 1.00 98.44 244 VAL A C 1
ATOM 1825 O O . VAL A 1 244 ? -11.749 -13.300 -9.316 1.00 98.44 244 VAL A O 1
ATOM 1828 N N . ARG A 1 245 ? -12.135 -14.920 -10.805 1.00 98.44 245 ARG A N 1
ATOM 1829 C CA . ARG A 1 245 ? -13.508 -15.157 -10.366 1.00 98.44 245 ARG A CA 1
ATOM 1830 C C . ARG A 1 245 ? -13.493 -16.146 -9.208 1.00 98.44 245 ARG A C 1
ATOM 1832 O O . ARG A 1 245 ? -12.901 -17.220 -9.318 1.00 98.44 245 ARG A O 1
ATOM 1839 N N . ILE A 1 246 ? -14.187 -15.812 -8.129 1.00 98.62 246 ILE A N 1
ATOM 1840 C CA . ILE A 1 246 ? -14.359 -16.664 -6.954 1.00 98.62 246 ILE A CA 1
ATOM 1841 C C . ILE A 1 246 ? -15.840 -16.929 -6.695 1.00 98.62 246 ILE A C 1
ATOM 1843 O O . ILE A 1 246 ? -16.700 -16.083 -6.955 1.00 98.62 246 ILE A O 1
ATOM 1847 N N . VAL A 1 247 ? -16.138 -18.116 -6.177 1.00 98.56 247 VAL A N 1
ATOM 1848 C CA . VAL A 1 247 ? -17.497 -18.539 -5.823 1.00 98.56 247 VAL A CA 1
ATOM 1849 C C . VAL A 1 247 ? -17.530 -19.193 -4.451 1.00 98.56 247 VAL A C 1
ATOM 1851 O O . VAL A 1 247 ? -16.598 -19.909 -4.075 1.00 98.56 247 VAL A O 1
ATOM 1854 N N . LYS A 1 248 ? -18.626 -18.967 -3.729 1.00 98.12 248 LYS A N 1
ATOM 1855 C CA . LYS A 1 248 ? -18.927 -19.595 -2.447 1.00 98.12 248 LYS A CA 1
ATOM 1856 C C . LYS A 1 248 ? -19.884 -20.762 -2.643 1.00 98.12 248 LYS A C 1
ATOM 1858 O O . LYS A 1 248 ? -20.934 -20.625 -3.271 1.00 98.12 248 LYS A O 1
ATOM 1863 N N . ASP A 1 249 ? -19.551 -21.909 -2.070 1.00 97.25 249 ASP A N 1
ATOM 1864 C CA . ASP A 1 249 ? -20.500 -23.010 -1.950 1.00 97.25 249 ASP A CA 1
ATOM 1865 C C . ASP A 1 249 ? -21.523 -22.685 -0.838 1.00 97.25 249 ASP A C 1
ATOM 1867 O O . ASP A 1 249 ? -21.131 -22.467 0.311 1.00 97.25 249 ASP A O 1
ATOM 1871 N N . PRO A 1 250 ? -22.836 -22.656 -1.128 1.00 93.31 250 PRO A N 1
ATOM 1872 C CA . PRO A 1 250 ? -23.846 -22.194 -0.173 1.00 93.31 250 PRO A CA 1
ATOM 1873 C C . PRO A 1 250 ? -24.112 -23.171 0.983 1.00 93.31 250 PRO A C 1
ATOM 1875 O O . PRO A 1 250 ? -24.828 -22.820 1.919 1.00 93.31 250 PRO A O 1
ATOM 1878 N N . TYR A 1 251 ? -23.588 -24.400 0.928 1.00 92.06 251 TYR A N 1
ATOM 1879 C CA . TYR A 1 251 ? -23.796 -25.417 1.962 1.00 92.06 251 TYR A CA 1
ATOM 1880 C C . TYR A 1 251 ? -22.607 -25.532 2.909 1.00 92.06 251 TYR A C 1
ATOM 18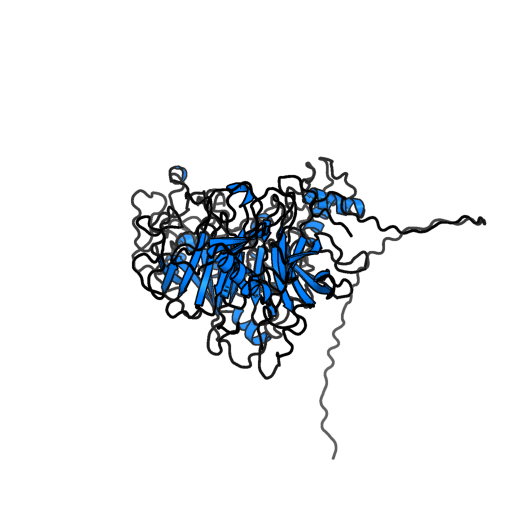82 O O . TYR A 1 251 ? -22.787 -25.735 4.106 1.00 92.06 251 TYR A O 1
ATOM 1890 N N . THR A 1 252 ? -21.399 -25.441 2.364 1.00 94.62 252 THR A N 1
ATOM 1891 C CA . THR A 1 252 ? -20.140 -25.563 3.105 1.00 94.62 252 THR A CA 1
ATOM 1892 C C . THR A 1 252 ? -19.523 -24.212 3.445 1.00 94.62 252 THR A C 1
ATOM 1894 O O . THR A 1 252 ? -18.589 -24.168 4.239 1.00 94.62 252 THR A O 1
ATOM 1897 N N . LEU A 1 253 ? -20.021 -23.126 2.838 1.00 96.00 253 LEU A N 1
ATOM 1898 C CA . LEU A 1 253 ? -19.528 -21.748 2.959 1.00 96.00 253 LEU A CA 1
ATOM 1899 C C . LEU A 1 253 ? -18.080 -21.546 2.487 1.00 96.00 253 LEU A C 1
ATOM 1901 O O . LEU A 1 253 ? -17.507 -20.470 2.698 1.00 96.00 253 LEU A O 1
ATOM 1905 N N . LYS A 1 254 ? -17.506 -22.564 1.835 1.00 96.88 254 LYS A N 1
ATOM 1906 C CA . LYS A 1 254 ? -16.152 -22.538 1.293 1.00 96.88 254 LYS A CA 1
ATOM 1907 C C . LYS A 1 254 ? -16.106 -21.710 0.020 1.00 96.88 254 LYS A C 1
ATOM 1909 O O . LYS A 1 254 ? -16.936 -21.885 -0.872 1.00 96.88 254 LYS A O 1
ATOM 1914 N N . TRP A 1 255 ? -15.097 -20.858 -0.067 1.00 98.19 255 TRP A N 1
ATOM 1915 C CA . TRP A 1 255 ? -14.762 -20.109 -1.270 1.00 98.19 255 TRP A CA 1
ATOM 1916 C C . TRP A 1 255 ? -13.718 -20.848 -2.100 1.00 98.19 255 TRP A C 1
ATOM 1918 O O . TRP A 1 255 ? -12.839 -21.509 -1.555 1.00 98.19 255 TRP A O 1
ATOM 1928 N N . SER A 1 256 ? -13.803 -20.718 -3.421 1.00 97.50 256 SER A N 1
ATOM 1929 C CA . SER A 1 256 ? -12.819 -21.269 -4.357 1.00 97.50 256 SER A CA 1
ATOM 1930 C C . SER A 1 256 ? -12.744 -20.437 -5.636 1.00 97.50 256 SER A C 1
ATOM 1932 O O . SER A 1 256 ? -13.700 -19.743 -5.991 1.00 97.50 256 SER A O 1
ATOM 1934 N N . VAL A 1 257 ? -11.611 -20.514 -6.338 1.00 98.06 257 VAL A N 1
ATOM 1935 C CA . VAL A 1 257 ? -11.463 -19.935 -7.682 1.00 98.06 257 VAL A CA 1
ATOM 1936 C C . VAL A 1 257 ? -12.275 -20.742 -8.695 1.00 98.06 257 VAL A C 1
ATOM 1938 O O . VAL A 1 257 ? -12.082 -21.949 -8.854 1.00 98.06 257 VAL A O 1
ATOM 1941 N N . ASP A 1 258 ? -13.128 -20.061 -9.459 1.00 97.69 258 ASP A N 1
ATOM 1942 C CA . ASP A 1 258 ? -13.756 -20.643 -10.640 1.00 97.69 258 ASP A CA 1
ATOM 1943 C C . ASP A 1 258 ? -12.739 -20.717 -11.785 1.00 97.69 258 ASP A C 1
ATOM 1945 O O . ASP A 1 258 ? -12.557 -19.780 -12.564 1.00 97.69 258 ASP A O 1
ATOM 1949 N N . ARG A 1 259 ? -12.079 -21.870 -11.913 1.00 96.56 259 ARG A N 1
ATOM 1950 C CA . ARG A 1 259 ? -11.085 -22.146 -12.965 1.00 96.56 259 ARG A CA 1
ATOM 1951 C C . ARG A 1 259 ? -11.674 -22.217 -14.380 1.00 96.56 259 ARG A C 1
ATOM 1953 O O . ARG A 1 259 ? -10.917 -22.336 -15.344 1.00 96.56 259 ARG A O 1
ATOM 1960 N N . SER A 1 260 ? -13.000 -22.194 -14.530 1.00 96.44 260 SER A N 1
ATOM 1961 C CA . SER A 1 260 ? -13.644 -22.105 -15.847 1.00 96.44 260 SER A CA 1
ATOM 1962 C C . SER A 1 260 ? -13.769 -20.663 -16.350 1.00 96.44 260 SER A C 1
ATOM 1964 O O . SER A 1 260 ? -13.969 -20.450 -17.548 1.00 96.44 260 SER A O 1
ATOM 1966 N N . ALA A 1 261 ? -13.619 -19.681 -15.457 1.00 96.75 261 ALA A N 1
ATOM 1967 C CA . ALA A 1 261 ? -13.659 -18.267 -15.788 1.00 96.75 261 ALA A CA 1
ATOM 1968 C C . ALA A 1 261 ? -12.373 -17.804 -16.502 1.00 96.75 261 ALA A C 1
ATOM 1970 O O . ALA A 1 261 ? -11.314 -18.423 -16.350 1.00 96.75 261 ALA A O 1
ATOM 1971 N N . PRO A 1 262 ? -12.427 -16.700 -17.273 1.00 94.88 262 PRO A N 1
ATOM 1972 C CA . PRO A 1 262 ? -11.255 -16.112 -17.918 1.00 94.88 262 PRO A CA 1
ATOM 1973 C C . PRO A 1 262 ? -10.398 -15.340 -16.902 1.00 94.88 262 PRO A C 1
ATOM 1975 O O . PRO A 1 262 ? -10.301 -14.117 -16.949 1.00 94.88 262 PRO A O 1
ATOM 1978 N N . ASN A 1 263 ? -9.804 -16.065 -15.958 1.00 97.38 263 ASN A N 1
ATOM 1979 C CA . ASN A 1 263 ? -8.911 -15.512 -14.946 1.00 97.38 263 ASN A CA 1
ATOM 1980 C C . ASN A 1 263 ? -7.618 -14.992 -15.594 1.00 97.38 263 ASN A C 1
ATOM 1982 O O . ASN A 1 263 ? -7.097 -15.605 -16.530 1.00 97.38 263 ASN A O 1
ATOM 1986 N N . MET A 1 264 ? -7.092 -13.872 -15.096 1.00 95.88 264 MET A N 1
ATOM 1987 C CA . MET A 1 264 ? -5.971 -13.157 -15.715 1.00 95.88 264 MET A CA 1
ATOM 1988 C C . MET A 1 264 ? -4.860 -12.812 -14.725 1.00 95.88 264 MET A C 1
ATOM 1990 O O . MET A 1 264 ? -5.089 -12.684 -13.523 1.00 95.88 264 MET A O 1
ATOM 1994 N N . ARG A 1 265 ? -3.653 -12.638 -15.271 1.00 96.81 265 ARG A N 1
ATOM 1995 C CA . ARG A 1 265 ? -2.472 -12.127 -14.572 1.00 96.81 265 ARG A CA 1
ATOM 1996 C C . ARG A 1 265 ? -2.006 -10.829 -15.209 1.00 96.81 265 ARG A C 1
ATOM 1998 O O . ARG A 1 265 ? -2.039 -10.698 -16.430 1.00 96.81 265 ARG A O 1
ATOM 2005 N N . TYR A 1 266 ? -1.549 -9.930 -14.354 1.00 98.06 266 TYR A N 1
ATOM 2006 C CA . TYR A 1 266 ? -0.878 -8.686 -14.694 1.00 98.06 266 TYR A CA 1
ATOM 2007 C C . TYR A 1 266 ? 0.447 -8.738 -13.947 1.00 98.06 266 TYR A C 1
ATOM 2009 O O . TYR A 1 266 ? 0.441 -8.660 -12.732 1.00 98.06 266 TYR A O 1
ATOM 2017 N N . ASP A 1 267 ? 1.547 -9.015 -14.627 1.00 97.56 267 ASP A N 1
ATOM 2018 C CA . ASP A 1 267 ? 2.842 -9.278 -13.994 1.00 97.56 267 ASP A CA 1
ATOM 2019 C C . ASP A 1 267 ? 3.923 -8.257 -14.380 1.00 97.56 267 ASP A C 1
ATOM 2021 O O . ASP A 1 267 ? 3.660 -7.310 -15.126 1.00 97.56 267 ASP A O 1
ATOM 2025 N N . ALA A 1 268 ? 5.145 -8.460 -13.882 1.00 97.19 268 ALA A N 1
ATOM 2026 C CA . ALA A 1 268 ? 6.279 -7.563 -14.088 1.00 97.19 268 ALA A CA 1
ATOM 2027 C C . ALA A 1 268 ? 6.942 -7.697 -15.471 1.00 97.19 268 ALA A C 1
ATOM 2029 O O . ALA A 1 268 ? 8.037 -7.172 -15.673 1.00 97.19 268 ALA A O 1
ATOM 2030 N N . THR A 1 269 ? 6.344 -8.436 -16.412 1.00 96.56 269 THR A N 1
ATOM 2031 C CA . THR A 1 269 ? 6.872 -8.636 -17.771 1.00 96.56 269 THR A CA 1
ATOM 2032 C C . THR A 1 269 ? 6.170 -7.744 -18.792 1.00 96.56 269 THR A C 1
ATOM 2034 O O . THR A 1 269 ? 5.133 -7.140 -18.527 1.00 96.56 269 THR A O 1
ATOM 2037 N N . SER A 1 270 ? 6.693 -7.722 -20.018 1.00 96.44 270 SER A N 1
ATOM 2038 C CA . SER A 1 270 ? 6.099 -7.055 -21.189 1.00 96.44 270 SER A CA 1
ATOM 2039 C C . SER A 1 270 ? 4.734 -7.616 -21.615 1.00 96.44 270 SER A C 1
ATOM 2041 O O . SER A 1 270 ? 4.092 -7.071 -22.514 1.00 96.44 270 SER A O 1
ATOM 2043 N N . GLY A 1 271 ? 4.249 -8.675 -20.951 1.00 95.81 271 GLY A N 1
ATOM 2044 C CA . GLY A 1 271 ? 2.850 -9.098 -21.015 1.00 95.81 271 GLY A CA 1
ATOM 2045 C C . GLY A 1 271 ? 1.878 -8.088 -20.392 1.00 95.81 271 GLY A C 1
ATOM 2046 O O . GLY A 1 271 ? 0.693 -8.104 -20.737 1.00 95.81 271 GLY A O 1
ATOM 2047 N N . THR A 1 272 ? 2.372 -7.192 -19.535 1.00 98.25 272 THR A N 1
ATOM 2048 C CA . THR A 1 272 ? 1.613 -6.101 -18.920 1.00 98.25 272 THR A CA 1
ATOM 2049 C C . THR A 1 272 ? 2.204 -4.763 -19.328 1.00 98.25 272 THR A C 1
ATOM 2051 O O . THR A 1 272 ? 3.413 -4.564 -19.241 1.00 98.25 272 THR A O 1
ATOM 2054 N N . LEU A 1 273 ? 1.358 -3.827 -19.754 1.00 98.44 273 LEU A N 1
ATOM 2055 C CA . LEU A 1 273 ? 1.788 -2.484 -20.137 1.00 98.44 273 LEU A CA 1
ATOM 2056 C C . LEU A 1 273 ? 0.939 -1.436 -19.427 1.00 98.44 273 LEU A C 1
ATOM 2058 O O . LEU A 1 273 ? -0.289 -1.526 -19.414 1.00 98.44 273 LEU A O 1
ATOM 2062 N N . ALA A 1 274 ? 1.592 -0.404 -18.899 1.00 98.19 274 ALA A N 1
ATOM 2063 C CA . ALA A 1 274 ? 0.926 0.726 -18.268 1.00 98.19 274 ALA A CA 1
ATOM 2064 C C . ALA A 1 274 ? 1.467 2.047 -18.815 1.00 98.19 274 ALA A C 1
ATOM 2066 O O . ALA A 1 274 ? 2.665 2.214 -19.035 1.00 98.19 274 ALA A O 1
ATOM 2067 N N . ARG A 1 275 ? 0.573 3.013 -19.027 1.00 97.94 275 ARG A N 1
ATOM 2068 C CA . ARG A 1 275 ? 0.961 4.368 -19.429 1.00 97.94 275 ARG A CA 1
ATOM 2069 C C . ARG A 1 275 ? 1.228 5.236 -18.205 1.00 97.94 275 ARG A C 1
ATOM 2071 O O . ARG A 1 275 ? 0.397 5.295 -17.311 1.00 97.94 275 ARG A O 1
ATOM 2078 N N . ILE A 1 276 ? 2.325 5.972 -18.189 1.00 97.69 276 ILE A N 1
ATOM 2079 C CA . ILE A 1 276 ? 2.632 6.959 -17.156 1.00 97.69 276 ILE A CA 1
ATOM 2080 C C . ILE A 1 276 ? 1.980 8.294 -17.530 1.00 97.69 276 ILE A C 1
ATOM 2082 O O . ILE A 1 276 ? 2.198 8.824 -18.622 1.00 97.69 276 ILE A O 1
ATOM 2086 N N . GLU A 1 277 ? 1.166 8.841 -16.628 1.00 94.94 277 GLU A N 1
ATOM 2087 C CA . GLU A 1 277 ? 0.464 10.117 -16.817 1.00 94.94 277 GLU A CA 1
ATOM 2088 C C . GLU A 1 277 ? 0.896 11.137 -15.757 1.00 94.94 277 GLU A C 1
ATOM 2090 O O . GLU A 1 277 ? 0.877 10.840 -14.568 1.00 94.94 277 GLU A O 1
ATOM 2095 N N . GLY A 1 278 ? 1.260 12.353 -16.177 1.00 93.94 278 GLY A N 1
ATOM 2096 C CA . GLY A 1 278 ? 1.677 13.439 -15.273 1.00 93.94 278 GLY A CA 1
ATOM 2097 C C . GLY A 1 278 ? 3.152 13.453 -14.879 1.00 93.94 278 GLY A C 1
ATOM 2098 O O . GLY A 1 278 ? 3.613 14.438 -14.315 1.00 93.94 278 GLY A O 1
ATOM 2099 N N . TYR A 1 279 ? 3.891 12.408 -15.242 1.00 95.44 279 TYR A N 1
ATOM 2100 C CA . TYR A 1 279 ? 5.344 12.314 -15.142 1.00 95.44 279 TYR A CA 1
ATOM 2101 C C . TYR A 1 279 ? 5.919 11.974 -16.521 1.00 95.44 279 TYR A C 1
ATOM 2103 O O . TYR A 1 279 ? 5.283 11.267 -17.305 1.00 95.44 279 TYR A O 1
ATOM 2111 N N . SER A 1 280 ? 7.094 12.510 -16.839 1.00 95.62 280 SER A N 1
ATOM 2112 C CA . SER A 1 280 ? 7.820 12.222 -18.078 1.00 95.62 280 SER A CA 1
ATOM 2113 C C . SER A 1 280 ? 9.130 11.513 -17.736 1.00 95.62 280 SER A C 1
ATOM 2115 O O . SER A 1 280 ? 10.064 12.184 -17.289 1.00 95.62 280 SER A O 1
ATOM 2117 N N . PRO A 1 281 ? 9.218 10.188 -17.950 1.00 95.75 281 PRO A N 1
ATOM 2118 C CA . PRO A 1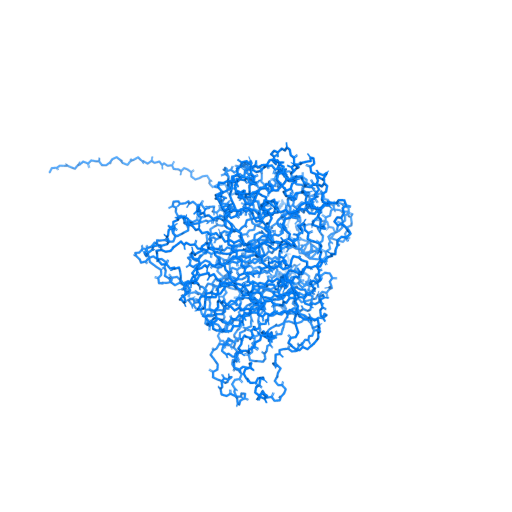 281 ? 10.472 9.460 -17.834 1.00 95.75 281 PRO A CA 1
ATOM 2119 C C . PRO A 1 281 ? 11.549 10.058 -18.732 1.00 95.75 281 PRO A C 1
ATOM 2121 O O . PRO A 1 281 ? 11.258 10.557 -19.827 1.00 95.75 281 PRO A O 1
ATOM 2124 N N . ASN A 1 282 ? 12.794 9.986 -18.275 1.00 93.75 282 ASN A N 1
ATOM 2125 C CA . ASN A 1 282 ? 13.944 10.548 -18.967 1.00 93.75 282 ASN A CA 1
ATOM 2126 C C . ASN A 1 282 ? 14.160 9.895 -20.341 1.00 93.75 282 ASN A C 1
ATOM 2128 O O . ASN A 1 282 ? 14.472 10.583 -21.313 1.00 93.75 282 ASN A O 1
ATOM 2132 N N . ASN A 1 283 ? 13.941 8.581 -20.430 1.00 93.19 283 ASN A N 1
ATOM 2133 C CA . ASN A 1 283 ? 14.034 7.801 -21.661 1.00 93.19 283 ASN A CA 1
ATOM 2134 C C . ASN A 1 283 ? 12.754 6.983 -21.887 1.00 93.19 283 ASN A C 1
ATOM 2136 O O . ASN A 1 283 ? 12.015 6.691 -20.949 1.00 93.19 283 ASN A O 1
ATOM 2140 N N . ALA A 1 284 ? 12.495 6.602 -23.139 1.00 95.88 284 ALA A N 1
ATOM 2141 C CA . ALA A 1 284 ? 11.473 5.603 -23.439 1.00 95.88 284 ALA A CA 1
ATOM 2142 C C . ALA A 1 284 ? 11.927 4.217 -22.953 1.00 95.88 284 ALA A C 1
ATOM 2144 O O . ALA A 1 284 ? 13.110 3.888 -23.050 1.00 95.88 284 ALA A O 1
ATOM 2145 N N . ASP A 1 285 ? 10.976 3.415 -22.485 1.00 97.25 285 ASP A N 1
ATOM 2146 C CA . ASP A 1 285 ? 11.193 2.015 -22.120 1.00 97.25 285 ASP A CA 1
ATOM 2147 C C . ASP A 1 285 ? 11.194 1.106 -23.371 1.00 97.25 285 ASP A C 1
ATOM 2149 O O . ASP A 1 285 ? 10.862 1.537 -24.485 1.00 97.25 285 ASP A O 1
ATOM 2153 N N . HIS A 1 286 ? 11.542 -0.166 -23.204 1.00 96.25 286 HIS A N 1
ATOM 2154 C CA . HIS A 1 286 ? 11.441 -1.199 -24.233 1.00 96.25 286 HIS A CA 1
ATOM 2155 C C . HIS A 1 286 ? 10.786 -2.469 -23.686 1.00 96.25 286 HIS A C 1
ATOM 2157 O O . HIS A 1 286 ? 10.777 -2.704 -22.487 1.00 96.25 286 HIS A O 1
ATOM 2163 N N . ASP A 1 287 ? 10.239 -3.312 -24.564 1.00 96.19 287 ASP A N 1
ATOM 2164 C CA . ASP A 1 287 ? 9.767 -4.639 -24.159 1.00 96.19 287 ASP A CA 1
ATOM 2165 C C . ASP A 1 287 ? 10.931 -5.556 -23.726 1.00 96.19 287 ASP A C 1
ATOM 2167 O O . ASP A 1 287 ? 12.105 -5.242 -23.942 1.00 96.19 287 ASP A O 1
ATOM 2171 N N . ASP A 1 288 ? 10.616 -6.730 -23.167 1.00 94.06 288 ASP A N 1
ATOM 2172 C CA . ASP A 1 288 ? 11.625 -7.712 -22.718 1.00 94.06 288 ASP A CA 1
ATOM 2173 C C . ASP A 1 288 ? 12.460 -8.311 -23.868 1.00 94.06 288 ASP A C 1
ATOM 2175 O O . ASP A 1 288 ? 13.359 -9.126 -23.652 1.00 94.06 288 ASP A O 1
ATOM 2179 N N . PHE A 1 289 ? 12.144 -7.949 -25.113 1.00 93.69 289 PHE A N 1
ATOM 2180 C CA . PHE A 1 289 ? 12.842 -8.378 -26.318 1.00 93.69 289 PHE A CA 1
ATOM 2181 C C . PHE A 1 289 ? 13.702 -7.254 -26.921 1.00 93.69 289 PHE A C 1
ATOM 2183 O O . PHE A 1 289 ? 14.399 -7.496 -27.914 1.00 93.69 289 PHE A O 1
ATOM 2190 N N . GLY A 1 290 ? 13.709 -6.065 -26.304 1.00 93.38 290 GLY A N 1
ATOM 2191 C CA . GLY A 1 290 ? 14.473 -4.884 -26.706 1.00 93.38 290 GLY A CA 1
ATOM 2192 C C . GLY A 1 290 ? 13.783 -3.997 -27.748 1.00 93.38 290 GLY A C 1
ATOM 2193 O O . GLY A 1 290 ? 14.431 -3.135 -28.346 1.00 93.38 290 GLY A O 1
ATOM 2194 N N . THR A 1 291 ? 12.492 -4.197 -28.018 1.00 96.00 291 THR A N 1
ATOM 2195 C CA . THR A 1 291 ? 11.718 -3.321 -28.907 1.00 96.00 291 THR A CA 1
ATOM 2196 C C . THR A 1 291 ? 11.303 -2.066 -28.153 1.00 96.00 291 THR A C 1
ATOM 2198 O O . THR A 1 291 ? 10.558 -2.146 -27.181 1.00 96.00 291 THR A O 1
ATOM 2201 N N . MET A 1 292 ? 11.732 -0.897 -28.633 1.00 96.94 292 MET A N 1
ATOM 2202 C CA . MET A 1 292 ? 11.342 0.386 -28.042 1.00 96.94 292 MET A CA 1
ATOM 2203 C C . MET A 1 292 ? 9.822 0.558 -28.010 1.00 96.94 292 MET A C 1
ATOM 2205 O O . MET A 1 292 ? 9.147 0.416 -29.037 1.00 96.94 292 MET A O 1
ATOM 2209 N N . LEU A 1 293 ? 9.305 0.930 -26.844 1.00 97.12 293 LEU A N 1
ATOM 2210 C CA . LEU A 1 293 ? 7.911 1.293 -26.648 1.00 97.12 293 LEU A CA 1
ATOM 2211 C C . LEU A 1 293 ? 7.695 2.784 -26.960 1.00 97.12 293 LEU A C 1
ATOM 2213 O O . LEU A 1 293 ? 8.650 3.567 -27.031 1.00 97.12 293 LEU A O 1
ATOM 2217 N N . PRO A 1 294 ? 6.441 3.221 -27.177 1.00 96.50 294 PRO A N 1
ATOM 2218 C CA . PRO A 1 294 ? 6.133 4.644 -27.195 1.00 96.50 294 PRO A CA 1
ATOM 2219 C C . PRO A 1 294 ? 6.555 5.316 -25.880 1.00 96.50 294 PRO A C 1
ATOM 2221 O O . PRO A 1 294 ? 6.508 4.705 -24.814 1.00 96.50 294 PRO A O 1
ATOM 2224 N N . GLN A 1 295 ? 6.915 6.600 -25.952 1.00 95.31 295 GLN A N 1
ATOM 2225 C CA . GLN A 1 295 ? 7.236 7.404 -24.771 1.00 95.31 295 GLN A CA 1
ATOM 2226 C C . GLN A 1 295 ? 6.120 7.293 -23.713 1.00 95.31 295 GLN A C 1
ATOM 2228 O O . GLN A 1 295 ? 4.937 7.346 -24.057 1.00 95.31 295 GLN A O 1
ATOM 2233 N N . ASN A 1 296 ? 6.512 7.187 -22.440 1.00 96.25 296 ASN A N 1
ATOM 2234 C CA . ASN A 1 296 ? 5.639 7.023 -21.270 1.00 96.25 296 ASN A CA 1
ATOM 2235 C C . ASN A 1 296 ? 4.886 5.685 -21.180 1.00 96.25 296 ASN A C 1
ATOM 2237 O O . ASN A 1 296 ? 4.001 5.568 -20.339 1.00 96.25 296 ASN A O 1
ATOM 2241 N N . ILE A 1 297 ? 5.182 4.686 -22.010 1.00 97.88 297 ILE A N 1
ATOM 2242 C CA . ILE A 1 297 ? 4.677 3.326 -21.787 1.00 97.88 297 ILE A CA 1
ATOM 2243 C C . ILE A 1 297 ? 5.754 2.541 -21.051 1.00 97.88 297 ILE A C 1
ATOM 2245 O O . ILE A 1 297 ? 6.898 2.532 -21.492 1.00 97.88 297 ILE A O 1
ATOM 2249 N N . ALA A 1 298 ? 5.371 1.917 -19.942 1.00 97.62 298 ALA A N 1
ATOM 2250 C CA . ALA A 1 298 ? 6.245 1.134 -19.086 1.00 97.62 298 ALA A CA 1
ATOM 2251 C C . ALA A 1 298 ? 5.852 -0.342 -19.114 1.00 97.62 298 ALA A C 1
ATOM 2253 O O . ALA A 1 298 ? 4.661 -0.680 -19.193 1.00 97.62 298 ALA A O 1
ATOM 2254 N N . VAL A 1 299 ? 6.861 -1.202 -19.023 1.00 97.75 299 VAL A N 1
ATOM 2255 C CA . VAL A 1 299 ? 6.699 -2.641 -18.845 1.00 97.75 299 VAL A CA 1
ATOM 2256 C C . VAL A 1 299 ? 6.383 -2.972 -17.394 1.00 97.75 299 VAL A C 1
ATOM 2258 O O . VAL A 1 299 ? 7.148 -2.646 -16.487 1.00 97.75 299 VAL A O 1
ATOM 2261 N N . GLY A 1 300 ? 5.298 -3.718 -17.201 1.00 97.44 300 GLY A N 1
ATOM 2262 C CA . GLY A 1 300 ? 5.020 -4.402 -15.950 1.00 97.44 300 GLY A CA 1
ATOM 2263 C C . GLY A 1 300 ? 4.609 -3.520 -14.771 1.00 97.44 300 GLY A C 1
ATOM 2264 O O . GLY A 1 300 ? 4.662 -2.285 -14.795 1.00 97.44 300 GLY A O 1
ATOM 2265 N N . ILE A 1 301 ? 4.196 -4.229 -13.728 1.00 97.81 301 ILE A N 1
ATOM 2266 C CA . ILE A 1 301 ? 3.995 -3.763 -12.353 1.00 97.81 301 ILE A CA 1
ATOM 2267 C C . ILE A 1 301 ? 4.681 -4.772 -11.423 1.00 97.81 301 ILE A C 1
ATOM 2269 O O . ILE A 1 301 ? 4.750 -5.959 -11.765 1.00 97.81 301 ILE A O 1
ATOM 2273 N N . HIS A 1 302 ? 5.266 -4.302 -10.327 1.00 97.62 302 HIS A N 1
ATOM 2274 C CA . HIS A 1 302 ? 5.898 -5.148 -9.311 1.00 97.62 302 HIS A CA 1
ATOM 2275 C C . HIS A 1 302 ? 6.030 -4.395 -7.984 1.00 97.62 302 HIS A C 1
ATOM 2277 O O . HIS A 1 302 ? 5.840 -3.179 -7.942 1.00 97.62 302 HIS A O 1
ATOM 2283 N N . SER A 1 303 ? 6.463 -5.095 -6.926 1.00 96.88 303 SER A N 1
ATOM 2284 C CA . SER A 1 303 ? 6.442 -4.549 -5.558 1.00 96.88 303 SER A CA 1
ATOM 2285 C C . SER A 1 303 ? 5.051 -4.046 -5.186 1.00 96.88 303 SER A C 1
ATOM 2287 O O . SER A 1 303 ? 4.920 -3.011 -4.541 1.00 96.88 303 SER A O 1
ATOM 2289 N N . ASP A 1 304 ? 4.031 -4.721 -5.714 1.00 98.06 304 ASP A N 1
ATOM 2290 C CA . ASP A 1 304 ? 2.630 -4.411 -5.503 1.00 98.06 304 ASP A CA 1
ATOM 2291 C C . ASP A 1 304 ? 2.278 -4.803 -4.068 1.00 98.06 304 ASP A C 1
ATOM 2293 O O . ASP A 1 304 ? 2.011 -5.977 -3.817 1.00 98.06 304 ASP A O 1
ATOM 2297 N N . CYS A 1 305 ? 2.331 -3.830 -3.162 1.00 97.12 305 CYS A N 1
ATOM 2298 C CA . CYS A 1 305 ? 2.076 -4.000 -1.732 1.00 97.12 305 CYS A CA 1
ATOM 2299 C C . CYS A 1 305 ? 0.554 -3.997 -1.471 1.00 97.12 305 CYS A C 1
ATOM 2301 O O . CYS A 1 305 ? -0.201 -4.803 -2.039 1.00 97.12 305 CYS A O 1
ATOM 2303 N N . SER A 1 306 ? 0.061 -3.017 -0.719 1.00 97.44 306 SER A N 1
ATOM 2304 C CA . SER A 1 306 ? -1.354 -2.740 -0.522 1.00 97.44 306 SER A CA 1
ATOM 2305 C C . SER A 1 306 ? -1.960 -1.999 -1.742 1.00 97.44 306 SER A C 1
ATOM 2307 O O . SER A 1 306 ? -1.440 -1.999 -2.870 1.00 97.44 306 SER A O 1
ATOM 2309 N N . GLY A 1 307 ? -3.145 -1.412 -1.584 1.00 96.50 307 GLY A N 1
ATOM 2310 C CA . GLY A 1 307 ? -3.854 -0.778 -2.686 1.00 96.50 307 GLY A CA 1
ATOM 2311 C C . GLY A 1 307 ? -5.168 -0.105 -2.314 1.00 96.50 307 GLY A C 1
ATOM 2312 O O . GLY A 1 307 ? -5.450 0.206 -1.164 1.00 96.50 307 GLY A O 1
ATOM 2313 N N . GLY A 1 308 ? -5.978 0.160 -3.335 1.00 96.81 308 GLY A N 1
ATOM 2314 C CA . GLY A 1 308 ? -7.251 0.856 -3.213 1.00 96.81 308 GLY A CA 1
ATOM 2315 C C . GLY A 1 308 ? -8.255 0.451 -4.275 1.00 96.81 308 GLY A C 1
ATOM 2316 O O . GLY A 1 308 ? -7.910 0.262 -5.441 1.00 96.81 308 GLY A O 1
ATOM 2317 N N . GLN A 1 309 ? -9.535 0.394 -3.919 1.00 96.50 309 GLN A N 1
ATOM 2318 C CA . GLN A 1 309 ? -10.601 0.172 -4.889 1.00 96.50 309 GLN A CA 1
ATOM 2319 C C . GLN A 1 309 ? -11.246 1.504 -5.269 1.00 96.50 309 GLN A C 1
ATOM 2321 O O . GLN A 1 309 ? -11.736 2.245 -4.416 1.00 96.50 309 GLN A O 1
ATOM 2326 N N . SER A 1 310 ? -11.265 1.832 -6.562 1.00 96.94 310 SER A N 1
ATOM 2327 C CA . SER A 1 310 ? -11.850 3.101 -6.990 1.00 96.94 310 SER A CA 1
ATOM 2328 C C . SER A 1 310 ? -13.384 3.043 -7.015 1.00 96.94 310 SER A C 1
ATOM 2330 O O . SER A 1 310 ? -13.968 2.020 -7.395 1.00 96.94 310 SER A O 1
ATOM 2332 N N . PRO A 1 311 ? -14.079 4.164 -6.735 1.00 95.31 311 PRO A N 1
ATOM 2333 C CA . PRO A 1 311 ? -15.538 4.239 -6.856 1.00 95.31 311 PRO A CA 1
ATOM 2334 C C . PRO A 1 311 ? -16.072 3.969 -8.274 1.00 95.31 311 PRO A C 1
ATOM 2336 O O . PRO A 1 311 ? -17.266 3.749 -8.454 1.00 95.31 311 PRO A O 1
ATOM 2339 N N . TRP A 1 312 ? -15.201 3.995 -9.287 1.00 94.38 312 TRP A N 1
ATOM 2340 C CA . TRP A 1 312 ? -15.508 3.710 -10.692 1.00 94.38 312 TRP A CA 1
ATOM 2341 C C . TRP A 1 312 ? -14.883 2.396 -11.183 1.00 94.38 312 TRP A C 1
ATOM 2343 O O . TRP A 1 312 ? -14.774 2.162 -12.397 1.00 94.38 312 TRP A O 1
ATOM 2353 N N . GLY A 1 313 ? -14.589 1.480 -10.258 1.00 94.75 313 GLY A N 1
ATOM 2354 C CA . GLY A 1 313 ? -14.383 0.069 -10.570 1.00 94.75 313 GLY A CA 1
ATOM 2355 C C . GLY A 1 313 ? -13.083 -0.210 -11.304 1.00 94.75 313 GLY A C 1
ATOM 2356 O O . GLY A 1 313 ? -13.060 -0.947 -12.288 1.00 94.75 313 GLY A O 1
ATOM 2357 N N . THR A 1 314 ? -12.025 0.450 -10.860 1.00 97.31 314 THR A N 1
ATOM 2358 C CA . THR A 1 314 ? -10.625 0.105 -11.118 1.00 97.31 314 THR A CA 1
ATOM 2359 C C . THR A 1 314 ? -9.959 -0.238 -9.788 1.00 97.31 314 THR A C 1
ATOM 2361 O O . THR A 1 314 ? -10.548 -0.034 -8.723 1.00 97.31 314 THR A O 1
ATOM 2364 N N . VAL A 1 315 ? -8.740 -0.763 -9.850 1.00 98.31 315 VAL A N 1
ATOM 2365 C CA . VAL A 1 315 ? -7.887 -0.971 -8.675 1.00 98.31 315 VAL A CA 1
ATOM 2366 C C . VAL A 1 315 ? -6.707 -0.018 -8.766 1.00 98.31 315 VAL A C 1
ATOM 2368 O O . VAL A 1 315 ? -6.163 0.156 -9.850 1.00 98.31 315 VAL A O 1
ATOM 2371 N N . ILE A 1 316 ? -6.321 0.599 -7.657 1.00 98.50 316 ILE A N 1
ATOM 2372 C CA . ILE A 1 316 ? -4.999 1.187 -7.478 1.00 98.50 316 ILE A CA 1
ATOM 2373 C C . ILE A 1 316 ? -4.153 0.132 -6.777 1.00 98.50 316 ILE A C 1
ATOM 2375 O O . ILE A 1 316 ? -4.453 -0.219 -5.645 1.00 98.50 316 ILE A O 1
ATOM 2379 N N . THR A 1 317 ? -3.151 -0.402 -7.461 1.00 98.56 317 THR A N 1
ATOM 2380 C CA . THR A 1 317 ? -2.065 -1.152 -6.818 1.00 98.56 317 THR A CA 1
ATOM 2381 C C . THR A 1 317 ? -0.900 -0.198 -6.584 1.00 98.56 317 THR A C 1
ATOM 2383 O O . THR A 1 317 ? -0.734 0.742 -7.365 1.00 98.56 317 THR A O 1
ATOM 2386 N N . CYS A 1 318 ? -0.129 -0.373 -5.522 1.00 98.69 318 CYS A N 1
ATOM 2387 C CA . CYS A 1 318 ? 0.923 0.563 -5.155 1.00 98.69 318 CYS A CA 1
ATOM 2388 C C . CYS A 1 318 ? 2.298 -0.104 -5.213 1.00 98.69 318 CYS A C 1
ATOM 2390 O O . CYS A 1 318 ? 2.524 -1.124 -4.575 1.00 98.69 318 CYS A O 1
ATOM 2392 N N . GLU A 1 319 ? 3.205 0.474 -6.006 1.00 98.69 319 GLU A N 1
ATOM 2393 C CA . GLU A 1 319 ? 4.596 0.024 -6.075 1.00 98.69 319 GLU A CA 1
ATOM 2394 C C . GLU A 1 319 ? 5.374 0.614 -4.885 1.00 98.69 319 GLU A C 1
ATOM 2396 O O . GLU A 1 319 ? 5.630 1.825 -4.839 1.00 98.69 319 GLU A O 1
ATOM 2401 N N . GLU A 1 320 ? 5.742 -0.241 -3.933 1.00 97.81 320 GLU A N 1
ATOM 2402 C CA . GLU A 1 320 ? 6.295 0.146 -2.632 1.00 97.81 320 GLU A CA 1
ATOM 2403 C C . GLU A 1 320 ? 7.829 0.052 -2.638 1.00 97.81 320 GLU A C 1
ATOM 2405 O O . GLU A 1 320 ? 8.512 0.989 -3.072 1.00 97.81 320 GLU A O 1
ATOM 2410 N N . ASN A 1 321 ? 8.402 -1.103 -2.298 1.00 96.44 321 ASN A N 1
ATOM 2411 C CA . ASN A 1 321 ? 9.844 -1.360 -2.386 1.00 96.44 321 ASN A CA 1
ATOM 2412 C C . ASN A 1 321 ? 10.353 -1.613 -3.830 1.00 96.44 321 ASN A C 1
ATOM 2414 O O . ASN A 1 321 ? 11.097 -2.552 -4.121 1.00 96.44 321 ASN A O 1
ATOM 2418 N N . ALA A 1 322 ? 9.960 -0.767 -4.789 1.00 96.12 322 ALA A N 1
ATOM 2419 C CA . ALA A 1 322 ? 10.327 -0.886 -6.208 1.00 96.12 322 ALA A CA 1
ATOM 2420 C C . ALA A 1 322 ? 11.842 -0.768 -6.470 1.00 96.12 322 ALA A C 1
ATOM 2422 O O . ALA A 1 322 ? 12.356 -1.303 -7.458 1.00 96.12 322 ALA A O 1
ATOM 2423 N N . GLN A 1 323 ? 12.570 -0.085 -5.583 1.00 93.81 323 GLN A N 1
ATOM 2424 C CA . GLN A 1 323 ? 14.005 0.152 -5.727 1.00 93.81 323 GLN A CA 1
ATOM 2425 C C . GLN A 1 323 ? 14.855 -1.127 -5.697 1.00 93.81 323 GLN A C 1
ATOM 2427 O O . GLN A 1 323 ? 15.959 -1.129 -6.239 1.00 93.81 323 GLN A O 1
ATOM 2432 N N . ASP A 1 324 ? 14.358 -2.211 -5.098 1.00 92.75 324 ASP A N 1
ATOM 2433 C CA . ASP A 1 324 ? 15.137 -3.441 -4.899 1.00 92.75 324 ASP A CA 1
ATOM 2434 C C . ASP A 1 324 ? 15.289 -4.260 -6.200 1.00 92.75 324 ASP A C 1
ATOM 2436 O O . ASP A 1 324 ? 16.108 -5.182 -6.289 1.00 92.75 324 ASP A O 1
ATOM 2440 N N . TRP A 1 325 ? 14.541 -3.892 -7.247 1.00 94.31 325 TRP A N 1
ATOM 2441 C CA . TRP A 1 325 ? 14.456 -4.650 -8.496 1.00 94.31 325 TRP A CA 1
ATOM 2442 C C . TRP A 1 325 ? 15.327 -4.105 -9.623 1.00 94.31 325 TRP A C 1
ATOM 2444 O O . TRP A 1 325 ? 16.054 -4.890 -10.232 1.00 94.31 325 TRP A O 1
ATOM 2454 N N . TYR A 1 326 ? 15.257 -2.796 -9.893 1.00 94.88 326 TYR A N 1
ATOM 2455 C CA . TYR A 1 326 ? 16.050 -2.115 -10.932 1.00 94.88 326 TYR A CA 1
ATOM 2456 C C . TYR A 1 326 ? 16.978 -1.020 -10.375 1.00 94.88 326 TYR A C 1
ATOM 2458 O O . TYR A 1 326 ? 17.817 -0.503 -11.116 1.00 94.88 326 TYR A O 1
ATOM 2466 N N . GLY A 1 327 ? 16.866 -0.671 -9.087 1.00 93.69 327 GLY A N 1
ATOM 2467 C CA . GLY A 1 327 ? 17.759 0.257 -8.385 1.00 93.69 327 GLY A CA 1
ATOM 2468 C C . GLY A 1 327 ? 17.072 1.474 -7.758 1.00 93.69 327 GLY A C 1
ATOM 2469 O O . GLY A 1 327 ? 15.974 1.879 -8.136 1.00 93.69 327 GLY A O 1
ATOM 2470 N N . GLU A 1 328 ? 17.768 2.091 -6.800 1.00 91.56 328 GLU A N 1
ATOM 2471 C CA . GLU A 1 328 ? 17.310 3.271 -6.057 1.00 91.56 328 GLU A CA 1
ATOM 2472 C C . GLU A 1 328 ? 17.644 4.567 -6.809 1.00 91.56 328 GLU A C 1
ATOM 2474 O O . GLU A 1 328 ? 18.808 4.859 -7.094 1.00 91.56 328 GLU A O 1
ATOM 2479 N N . LEU A 1 329 ? 16.612 5.360 -7.117 1.00 91.25 329 LEU A N 1
ATOM 2480 C CA . LEU A 1 329 ? 16.762 6.655 -7.790 1.00 91.25 329 LEU A CA 1
ATOM 2481 C C . LEU A 1 329 ? 17.194 7.752 -6.805 1.00 91.25 329 LEU A C 1
ATOM 2483 O O . LEU A 1 329 ? 17.907 8.690 -7.168 1.00 91.25 329 LEU A O 1
ATOM 2487 N N . GLU A 1 330 ? 16.789 7.634 -5.538 1.00 92.88 330 GLU A N 1
ATOM 2488 C CA . GLU A 1 330 ? 17.188 8.522 -4.444 1.00 92.88 330 GLU A CA 1
ATOM 2489 C C . GLU A 1 330 ? 18.414 7.962 -3.696 1.00 92.88 330 GLU A C 1
ATOM 2491 O O . GLU A 1 330 ? 18.451 7.879 -2.467 1.00 92.88 330 GLU A O 1
ATOM 2496 N N . ASN A 1 331 ? 19.454 7.586 -4.449 1.00 88.62 331 ASN A N 1
ATOM 2497 C CA . ASN A 1 331 ? 20.690 6.952 -3.959 1.00 88.62 331 ASN A CA 1
ATOM 2498 C C . ASN A 1 331 ? 21.523 7.814 -2.976 1.00 88.62 331 ASN A C 1
ATOM 2500 O O . ASN A 1 331 ? 22.524 7.355 -2.425 1.00 88.62 331 ASN A O 1
ATOM 2504 N N . CYS A 1 332 ? 21.118 9.063 -2.732 1.00 91.06 332 CYS A N 1
ATOM 2505 C CA . CYS A 1 332 ? 21.721 9.968 -1.757 1.00 91.06 332 CYS A CA 1
ATOM 2506 C C . CYS A 1 332 ? 21.421 9.595 -0.295 1.00 91.06 332 CYS A C 1
ATOM 2508 O O . CYS A 1 332 ? 22.004 10.187 0.617 1.00 91.06 332 CYS A O 1
ATOM 2510 N N . TRP A 1 333 ? 20.525 8.638 -0.045 1.00 92.06 333 TRP A N 1
ATOM 2511 C CA . TRP A 1 333 ? 20.160 8.192 1.299 1.00 92.06 333 TRP A CA 1
ATOM 2512 C C . TRP A 1 333 ? 20.834 6.874 1.664 1.00 92.06 333 TRP A C 1
ATOM 2514 O O . TRP A 1 333 ? 20.772 5.895 0.928 1.00 92.06 333 TRP A O 1
ATOM 2524 N N . THR A 1 334 ? 21.433 6.815 2.853 1.00 90.31 334 THR A N 1
ATOM 2525 C CA . THR A 1 334 ? 21.840 5.531 3.435 1.00 90.31 334 THR A CA 1
ATOM 2526 C C . THR A 1 334 ? 20.652 4.836 4.096 1.00 90.31 334 THR A C 1
ATOM 2528 O O . THR A 1 334 ? 19.658 5.465 4.469 1.00 90.31 334 THR A O 1
ATOM 2531 N N . SER A 1 335 ? 20.805 3.542 4.385 1.00 86.56 335 SER A N 1
ATOM 2532 C CA . SER A 1 335 ? 19.833 2.780 5.177 1.00 86.56 335 SER A CA 1
ATOM 2533 C C . SER A 1 335 ? 19.585 3.362 6.582 1.00 86.56 335 SER A C 1
ATOM 2535 O O . SER A 1 335 ? 18.556 3.077 7.196 1.00 86.56 335 SER A O 1
ATOM 2537 N N . ASN A 1 336 ? 20.471 4.218 7.099 1.00 88.00 336 ASN A N 1
ATOM 2538 C CA . ASN A 1 336 ? 20.328 4.873 8.402 1.00 88.00 336 ASN A CA 1
ATOM 2539 C C . ASN A 1 336 ? 19.664 6.263 8.334 1.00 88.00 336 ASN A C 1
ATOM 2541 O O . ASN A 1 336 ? 19.804 7.026 9.288 1.00 88.00 336 ASN A O 1
ATOM 2545 N N . GLN A 1 337 ? 18.958 6.593 7.242 1.00 90.38 337 GLN A N 1
ATOM 2546 C CA . GLN A 1 337 ? 18.343 7.915 7.004 1.00 90.38 337 GLN A CA 1
ATOM 2547 C C . GLN A 1 337 ? 19.364 9.065 7.022 1.00 90.38 337 GLN A C 1
ATOM 2549 O O . GLN A 1 337 ? 19.065 10.193 7.413 1.00 90.38 337 GLN A O 1
ATOM 2554 N N . GLN A 1 338 ? 20.596 8.778 6.606 1.00 91.44 338 GLN A N 1
ATOM 2555 C CA . GLN A 1 338 ? 21.644 9.783 6.467 1.00 91.44 338 GLN A CA 1
ATOM 2556 C C . GLN A 1 338 ? 21.702 10.247 5.019 1.00 91.44 338 GLN A C 1
ATOM 2558 O O . GLN A 1 338 ? 21.880 9.423 4.121 1.00 91.44 338 GLN A O 1
ATOM 2563 N N . PHE A 1 339 ? 21.580 11.553 4.806 1.00 91.88 339 PHE A N 1
ATOM 2564 C CA . PHE A 1 339 ? 21.811 12.161 3.502 1.00 91.88 339 PHE A CA 1
ATOM 2565 C C . PHE A 1 339 ? 23.318 12.250 3.247 1.00 91.88 339 PHE A C 1
ATOM 2567 O O . PHE A 1 339 ? 24.061 12.747 4.089 1.00 91.88 339 PHE A O 1
ATOM 2574 N N . THR A 1 340 ? 23.803 11.749 2.116 1.00 84.44 340 THR A N 1
ATOM 2575 C CA . THR A 1 340 ? 25.228 11.796 1.767 1.00 84.44 340 THR A CA 1
ATOM 2576 C C . THR A 1 340 ? 25.405 12.223 0.316 1.00 84.44 340 THR A C 1
ATOM 2578 O O . THR A 1 340 ? 24.672 11.785 -0.563 1.00 84.44 340 THR A O 1
ATOM 2581 N N . HIS A 1 341 ? 26.407 13.062 0.052 1.00 72.94 341 HIS A N 1
ATOM 2582 C CA . HIS A 1 341 ? 26.753 13.478 -1.314 1.00 72.94 341 HIS A CA 1
ATOM 2583 C C . HIS A 1 341 ? 27.615 12.435 -2.050 1.00 72.94 341 HIS A C 1
ATOM 2585 O O . HIS A 1 341 ? 27.647 12.383 -3.275 1.00 72.94 341 HIS A O 1
ATOM 2591 N N . THR A 1 342 ? 28.309 11.575 -1.301 1.00 59.75 342 THR A N 1
ATOM 2592 C CA . THR A 1 342 ? 29.446 10.793 -1.804 1.00 59.75 342 THR A CA 1
ATOM 2593 C C . THR A 1 342 ? 29.082 9.465 -2.457 1.00 59.75 342 THR A C 1
ATOM 2595 O O . THR A 1 342 ? 29.907 8.921 -3.185 1.00 59.75 342 THR A O 1
ATOM 2598 N N . ASN A 1 343 ? 27.881 8.932 -2.216 1.00 53.41 343 ASN A N 1
ATOM 2599 C CA . ASN A 1 343 ? 27.478 7.627 -2.756 1.00 53.41 343 ASN A CA 1
ATOM 2600 C C . ASN A 1 343 ? 26.920 7.707 -4.192 1.00 53.41 343 ASN A C 1
ATOM 2602 O O . ASN A 1 343 ? 26.674 6.669 -4.797 1.00 53.41 343 ASN A O 1
ATOM 2606 N N . SER A 1 344 ? 26.800 8.918 -4.753 1.00 51.47 344 SER A N 1
ATOM 2607 C CA . SER A 1 344 ? 26.029 9.191 -5.978 1.00 51.47 344 SER A CA 1
ATOM 2608 C C . SER A 1 344 ? 26.744 10.089 -6.995 1.00 51.47 344 SER A C 1
ATOM 2610 O O . SER A 1 344 ? 26.083 10.785 -7.750 1.00 51.47 344 SER A O 1
ATOM 2612 N N . GLY A 1 345 ? 28.073 10.241 -6.954 1.00 60.56 345 GLY A N 1
ATOM 2613 C CA . GLY A 1 345 ? 28.735 11.236 -7.823 1.00 60.56 345 GLY A CA 1
ATOM 2614 C C . GLY A 1 345 ? 28.222 12.677 -7.614 1.00 60.56 345 GLY A C 1
ATOM 2615 O O . GLY A 1 345 ? 28.225 13.490 -8.540 1.00 60.56 345 GLY A O 1
ATOM 2616 N N . ASP A 1 346 ? 27.781 12.990 -6.390 1.00 76.38 346 ASP A N 1
ATOM 2617 C CA . ASP A 1 346 ? 27.163 14.244 -5.960 1.00 76.38 346 ASP A CA 1
ATOM 2618 C C . ASP A 1 346 ? 25.748 14.533 -6.500 1.00 76.38 346 ASP A C 1
ATOM 2620 O O . ASP A 1 346 ? 25.309 15.664 -6.346 1.00 76.38 346 ASP A O 1
ATOM 2624 N N . ASP A 1 347 ? 25.002 13.623 -7.138 1.00 87.75 347 ASP A N 1
ATOM 2625 C CA . ASP A 1 347 ? 23.742 13.916 -7.876 1.00 87.75 347 ASP A CA 1
ATOM 2626 C C . ASP A 1 347 ? 22.706 14.817 -7.179 1.00 87.75 347 ASP A C 1
ATOM 2628 O O . ASP A 1 347 ? 22.057 15.614 -7.854 1.00 87.75 347 ASP A O 1
ATOM 2632 N N . TYR A 1 348 ? 22.596 14.767 -5.849 1.00 92.94 348 TYR A N 1
ATOM 2633 C CA . TYR A 1 348 ? 21.661 15.582 -5.055 1.00 92.94 348 TYR A CA 1
ATOM 2634 C C . TYR A 1 348 ? 22.329 16.719 -4.259 1.00 92.94 348 TYR A C 1
ATOM 2636 O O . TYR A 1 348 ? 21.689 17.372 -3.432 1.00 92.94 348 TYR A O 1
ATOM 2644 N N . ALA A 1 349 ? 23.626 16.954 -4.464 1.00 90.25 349 ALA A N 1
ATOM 2645 C CA . ALA A 1 349 ? 24.401 17.896 -3.669 1.00 90.25 349 ALA A CA 1
ATOM 2646 C C . ALA A 1 349 ? 24.004 19.363 -3.873 1.00 90.25 349 ALA A C 1
ATOM 2648 O O . ALA A 1 349 ? 23.541 19.764 -4.942 1.00 90.25 349 ALA A O 1
ATOM 2649 N N . ALA A 1 350 ? 24.240 20.170 -2.835 1.00 90.69 350 ALA A N 1
ATOM 2650 C CA . ALA A 1 350 ? 24.081 21.617 -2.891 1.00 90.69 350 ALA A CA 1
ATOM 2651 C C . ALA A 1 350 ? 24.976 22.262 -3.973 1.00 90.69 350 ALA A C 1
ATOM 2653 O O . ALA A 1 350 ? 25.953 21.676 -4.442 1.00 90.69 350 ALA A O 1
ATOM 2654 N N . ASN A 1 351 ? 24.682 23.514 -4.323 1.00 92.00 351 ASN A N 1
ATOM 2655 C CA . ASN A 1 351 ? 25.314 24.324 -5.374 1.00 92.00 351 ASN A CA 1
ATOM 2656 C C . ASN A 1 351 ? 25.039 23.886 -6.823 1.00 92.00 351 ASN A C 1
ATOM 2658 O O . ASN A 1 351 ? 25.648 24.434 -7.745 1.00 92.00 351 ASN A O 1
ATOM 2662 N N . LYS A 1 352 ? 24.113 22.952 -7.058 1.00 92.94 352 LYS A N 1
ATOM 2663 C CA . LYS A 1 352 ? 23.705 22.550 -8.410 1.00 92.94 352 LYS A CA 1
ATOM 2664 C C . LYS A 1 352 ? 22.240 22.133 -8.474 1.00 92.94 352 LYS A C 1
ATOM 2666 O O . LYS A 1 352 ? 21.598 21.925 -7.450 1.00 92.94 352 LYS A O 1
ATOM 2671 N N . THR A 1 353 ? 21.725 21.997 -9.692 1.00 95.62 353 THR A N 1
ATOM 2672 C CA . THR A 1 353 ? 20.484 21.258 -9.949 1.00 95.62 353 THR A CA 1
ATOM 2673 C C . THR A 1 353 ? 20.737 19.772 -9.735 1.00 95.62 353 THR A C 1
ATOM 2675 O O . THR A 1 353 ? 21.804 19.277 -10.109 1.00 95.62 353 THR A O 1
ATOM 2678 N N . ILE A 1 354 ? 19.768 19.077 -9.140 1.00 94.56 354 ILE A N 1
ATOM 2679 C CA . ILE A 1 354 ? 19.873 17.632 -8.963 1.00 94.56 354 ILE A CA 1
ATOM 2680 C C . ILE A 1 354 ? 19.878 16.912 -10.318 1.00 94.56 354 ILE A C 1
ATOM 2682 O O . ILE A 1 354 ? 19.295 17.396 -11.290 1.00 94.56 354 ILE A O 1
ATOM 2686 N N . SER A 1 355 ? 20.535 15.760 -10.387 1.00 92.56 355 SER A N 1
ATOM 2687 C CA . SER A 1 355 ? 20.643 14.971 -11.618 1.00 92.56 355 SER A CA 1
ATOM 2688 C C . SER A 1 355 ? 20.604 13.474 -11.302 1.00 92.56 355 SER A C 1
ATOM 2690 O O . SER A 1 355 ? 21.662 12.858 -11.287 1.00 92.56 355 SER A O 1
ATOM 2692 N N . PRO A 1 356 ? 19.424 12.895 -11.020 1.00 92.56 356 PRO A N 1
ATOM 2693 C CA . PRO A 1 356 ? 19.306 11.478 -10.676 1.00 92.56 356 PRO A CA 1
ATOM 2694 C C . PRO A 1 356 ? 19.851 10.539 -11.766 1.00 92.56 356 PRO A C 1
ATOM 2696 O O . PRO A 1 356 ? 19.718 10.826 -12.957 1.00 92.56 356 PRO A O 1
ATOM 2699 N N . ASP A 1 357 ? 20.413 9.401 -11.352 1.00 91.75 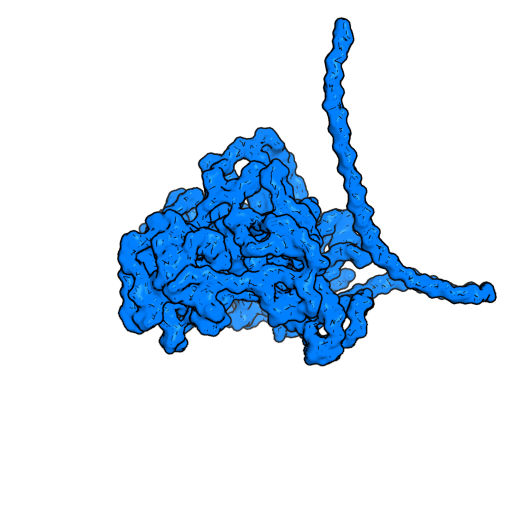357 ASP A N 1
ATOM 2700 C CA . ASP A 1 357 ? 20.813 8.304 -12.240 1.00 91.75 357 ASP A CA 1
ATOM 2701 C C . ASP A 1 357 ? 19.632 7.366 -12.530 1.00 91.75 357 ASP A C 1
ATOM 2703 O O . ASP A 1 357 ? 19.191 6.613 -11.657 1.00 91.75 357 ASP A O 1
ATOM 2707 N N . TYR A 1 358 ? 19.150 7.401 -13.770 1.00 93.75 358 TYR A N 1
ATOM 2708 C CA . TYR A 1 358 ? 17.978 6.657 -14.234 1.00 93.75 358 TYR A CA 1
ATOM 2709 C C . TYR A 1 358 ? 18.292 5.244 -14.743 1.00 93.75 358 TYR A C 1
ATOM 2711 O O . TYR A 1 358 ? 17.364 4.450 -14.918 1.00 93.75 358 TYR A O 1
ATOM 2719 N N . ASP A 1 359 ? 19.564 4.929 -14.998 1.00 92.44 359 ASP A N 1
ATOM 2720 C CA . ASP A 1 359 ? 19.957 3.662 -15.614 1.00 92.44 359 ASP A CA 1
ATOM 2721 C C . ASP A 1 359 ? 19.765 2.500 -14.633 1.00 92.44 359 ASP A C 1
ATOM 2723 O O . ASP A 1 359 ? 19.880 2.671 -13.422 1.00 92.44 359 ASP A O 1
ATOM 2727 N N . THR A 1 360 ? 19.477 1.300 -15.132 1.00 93.62 360 THR A N 1
ATOM 2728 C CA . THR A 1 360 ? 19.314 0.108 -14.289 1.00 93.62 360 THR A CA 1
ATOM 2729 C C . THR A 1 360 ? 20.585 -0.208 -13.493 1.00 93.62 360 THR A C 1
ATOM 2731 O O . THR A 1 360 ? 21.690 -0.219 -14.036 1.00 93.62 360 THR A O 1
ATOM 2734 N N . ASP A 1 361 ? 20.436 -0.547 -12.212 1.00 92.44 361 ASP A N 1
ATOM 2735 C CA . ASP A 1 361 ? 21.526 -1.060 -11.383 1.00 92.44 361 ASP A CA 1
ATOM 2736 C C . ASP A 1 361 ? 21.702 -2.569 -11.601 1.00 92.44 361 ASP A C 1
ATOM 2738 O O . ASP A 1 361 ? 20.876 -3.379 -11.180 1.00 92.44 361 ASP A O 1
ATOM 2742 N N . THR A 1 362 ? 22.818 -2.975 -12.207 1.00 90.25 362 THR A N 1
ATOM 2743 C CA . THR A 1 362 ? 23.097 -4.384 -12.526 1.00 90.25 362 THR A CA 1
ATOM 2744 C C . THR A 1 362 ? 23.404 -5.272 -11.312 1.00 90.25 362 THR A C 1
ATOM 2746 O O . THR A 1 362 ? 23.738 -6.441 -11.480 1.00 90.25 362 THR A O 1
ATOM 2749 N N . SER A 1 363 ? 23.366 -4.739 -10.090 1.00 88.38 363 SER A N 1
ATOM 2750 C CA . SER A 1 363 ? 23.512 -5.516 -8.851 1.00 88.38 363 SER A CA 1
ATOM 2751 C C . SER A 1 363 ? 22.178 -5.923 -8.213 1.00 88.38 363 SER A C 1
ATOM 2753 O O . SER A 1 363 ? 22.172 -6.730 -7.286 1.00 88.38 363 SER A O 1
ATOM 2755 N N . THR A 1 364 ? 21.060 -5.400 -8.721 1.00 91.56 364 THR A N 1
ATOM 2756 C CA . THR A 1 364 ? 19.706 -5.636 -8.192 1.00 91.56 364 THR A CA 1
ATOM 2757 C C . THR A 1 364 ? 19.060 -6.910 -8.739 1.00 91.56 364 THR A C 1
ATOM 2759 O O . THR A 1 364 ? 19.563 -7.529 -9.682 1.00 91.56 364 THR A O 1
ATOM 2762 N N . THR A 1 365 ? 17.930 -7.325 -8.156 1.00 90.38 365 THR A N 1
ATOM 2763 C CA . THR A 1 365 ? 17.305 -8.619 -8.466 1.00 90.38 365 THR A CA 1
ATOM 2764 C C . THR A 1 365 ? 16.939 -8.757 -9.945 1.00 90.38 365 THR A C 1
ATOM 2766 O O . THR A 1 365 ? 17.317 -9.751 -10.560 1.00 90.38 365 THR A O 1
ATOM 2769 N N . PHE A 1 366 ? 16.281 -7.771 -10.563 1.00 91.62 366 PHE A N 1
ATOM 2770 C CA . PHE A 1 366 ? 15.982 -7.797 -12.006 1.00 91.62 366 PHE A CA 1
ATOM 2771 C C . PHE A 1 366 ? 17.089 -7.171 -12.862 1.00 91.62 366 PHE A C 1
ATOM 2773 O O . PHE A 1 366 ? 17.240 -7.547 -14.026 1.00 91.62 366 PHE A O 1
ATOM 2780 N N . GLY A 1 367 ? 17.916 -6.287 -12.299 1.00 88.94 367 GLY A N 1
ATOM 2781 C CA . GLY A 1 367 ? 19.058 -5.705 -13.007 1.00 88.94 367 GLY A CA 1
ATOM 2782 C C . GLY A 1 367 ? 20.243 -6.658 -13.219 1.00 88.94 367 GLY A C 1
ATOM 2783 O O . GLY A 1 367 ? 21.010 -6.479 -14.162 1.00 88.94 367 GLY A O 1
ATOM 2784 N N . SER A 1 368 ? 20.397 -7.700 -12.397 1.00 85.25 368 SER A N 1
ATOM 2785 C CA . SER A 1 368 ? 21.539 -8.635 -12.459 1.00 85.25 368 SER A CA 1
ATOM 2786 C C . SER A 1 368 ? 21.556 -9.582 -13.666 1.00 85.25 368 SER A C 1
ATOM 2788 O O . SER A 1 368 ? 22.512 -10.341 -13.852 1.00 85.25 368 SER A O 1
ATOM 2790 N N . HIS A 1 369 ? 20.525 -9.520 -14.511 1.00 81.62 369 HIS A N 1
ATOM 2791 C CA . HIS A 1 369 ? 20.384 -10.336 -15.710 1.00 81.62 369 HIS A CA 1
ATOM 2792 C C . HIS A 1 369 ? 21.495 -10.061 -16.739 1.00 81.62 369 HIS A C 1
ATOM 2794 O O . HIS A 1 369 ? 21.889 -8.912 -16.955 1.00 81.62 369 HIS A O 1
ATOM 2800 N N . THR A 1 370 ? 21.989 -11.110 -17.411 1.00 79.00 370 THR A N 1
ATOM 2801 C CA . THR A 1 370 ? 23.072 -10.948 -18.405 1.00 79.00 370 THR A CA 1
ATOM 2802 C C . THR A 1 370 ? 22.590 -10.386 -19.743 1.00 79.00 370 THR A C 1
ATOM 2804 O O . THR A 1 370 ? 23.354 -9.743 -20.466 1.00 79.00 370 THR A O 1
ATOM 2807 N N . ASP A 1 371 ? 21.320 -10.614 -20.076 1.00 83.00 371 ASP A N 1
ATOM 2808 C CA . ASP A 1 371 ? 20.652 -9.997 -21.219 1.00 83.00 371 ASP A CA 1
ATOM 2809 C C . ASP A 1 371 ? 20.174 -8.590 -20.861 1.00 83.00 371 ASP A C 1
ATOM 2811 O O . ASP A 1 371 ? 19.206 -8.430 -20.123 1.00 83.00 371 ASP A O 1
ATOM 2815 N N . SER A 1 372 ? 20.815 -7.571 -21.425 1.00 84.75 372 SER A N 1
ATOM 2816 C CA . SER A 1 372 ? 20.448 -6.177 -21.173 1.00 84.75 372 SER A CA 1
ATOM 2817 C C . SER A 1 372 ? 19.084 -5.784 -21.747 1.00 84.75 372 SER A C 1
ATOM 2819 O O . SER A 1 372 ? 18.598 -4.697 -21.469 1.00 84.75 372 SER A O 1
ATOM 2821 N N . ARG A 1 373 ? 18.449 -6.632 -22.571 1.00 86.62 373 ARG A N 1
ATOM 2822 C CA . ARG A 1 373 ? 17.106 -6.367 -23.122 1.00 86.62 373 ARG A CA 1
ATOM 2823 C C . ARG A 1 373 ? 15.993 -6.465 -22.081 1.00 86.62 373 ARG A C 1
ATOM 2825 O O . ARG A 1 373 ? 14.884 -6.038 -22.365 1.00 86.62 373 ARG A O 1
ATOM 2832 N N . THR A 1 374 ? 16.276 -7.022 -20.907 1.00 85.38 374 THR A N 1
ATOM 2833 C CA . THR A 1 374 ? 15.327 -7.117 -19.787 1.00 85.38 374 THR A CA 1
ATOM 2834 C C . THR A 1 374 ? 15.581 -6.058 -18.712 1.00 85.38 374 THR A C 1
ATOM 2836 O O . THR A 1 374 ? 14.977 -6.111 -17.641 1.00 85.38 374 THR A O 1
ATOM 2839 N N . HIS A 1 375 ? 16.526 -5.143 -18.951 1.00 92.81 375 HIS A N 1
ATOM 2840 C CA . HIS A 1 375 ? 16.813 -4.016 -18.067 1.00 92.81 375 HIS A CA 1
ATOM 2841 C C . HIS A 1 375 ? 15.822 -2.895 -18.351 1.00 92.81 375 HIS A C 1
ATOM 2843 O O . HIS A 1 375 ? 15.661 -2.506 -19.500 1.00 92.81 375 HIS A O 1
ATOM 2849 N N . HIS A 1 376 ? 15.180 -2.373 -17.311 1.00 95.44 376 HIS A N 1
ATOM 2850 C CA . HIS A 1 376 ? 14.235 -1.267 -17.430 1.00 95.44 376 HIS A CA 1
ATOM 2851 C C . HIS A 1 376 ? 14.713 -0.077 -16.585 1.00 95.44 376 HIS A C 1
ATOM 2853 O O . HIS A 1 376 ? 15.331 -0.281 -15.530 1.00 95.44 376 HIS A O 1
ATOM 2859 N N . PRO A 1 377 ? 14.478 1.168 -17.034 1.00 94.94 377 PRO A N 1
ATOM 2860 C CA . PRO A 1 377 ? 14.939 2.359 -16.327 1.00 94.94 377 PRO A CA 1
ATOM 2861 C C . PRO A 1 377 ? 14.255 2.507 -14.959 1.00 94.94 377 PRO A C 1
ATOM 2863 O O . PRO A 1 377 ? 13.101 2.132 -14.772 1.00 94.94 377 PRO A O 1
ATOM 2866 N N . LYS A 1 378 ? 14.954 3.072 -13.972 1.00 95.19 378 LYS A N 1
ATOM 2867 C CA . LYS A 1 378 ? 14.449 3.163 -12.586 1.00 95.19 378 LYS A CA 1
ATOM 2868 C C . LYS A 1 378 ? 13.228 4.083 -12.451 1.00 95.19 378 LYS A C 1
ATOM 2870 O O . LYS A 1 378 ? 12.400 3.909 -11.555 1.00 95.19 378 LYS A O 1
ATOM 2875 N N . ASP A 1 379 ? 13.128 5.095 -13.311 1.00 95.94 379 ASP A N 1
ATOM 2876 C CA . ASP A 1 379 ? 12.135 6.168 -13.216 1.00 95.94 379 ASP A CA 1
ATOM 2877 C C . ASP A 1 379 ? 10.753 5.828 -13.780 1.00 95.94 379 ASP A C 1
ATOM 2879 O O . ASP A 1 379 ? 9.838 6.646 -13.675 1.00 95.94 379 ASP A O 1
ATOM 2883 N N . VAL A 1 380 ? 10.558 4.617 -14.308 1.00 97.19 380 VAL A N 1
ATOM 2884 C CA . VAL A 1 380 ? 9.233 4.127 -14.726 1.00 97.19 380 VAL A CA 1
ATOM 2885 C C . VAL A 1 380 ? 8.506 3.313 -13.642 1.00 97.19 380 VAL A C 1
ATOM 2887 O O . VAL A 1 380 ? 7.379 2.868 -13.871 1.00 97.19 380 VAL A O 1
ATOM 2890 N N . TYR A 1 381 ? 9.102 3.162 -12.453 1.00 97.75 381 TYR A N 1
ATOM 2891 C CA . TYR A 1 381 ? 8.554 2.418 -11.305 1.00 97.75 381 TYR A CA 1
ATOM 2892 C C . TYR A 1 381 ? 8.485 3.263 -10.027 1.00 97.75 381 TYR A C 1
ATOM 2894 O O . TYR A 1 381 ? 9.144 4.299 -9.943 1.00 97.75 381 TYR A O 1
ATOM 2902 N N . GLY A 1 382 ? 7.734 2.801 -9.028 1.00 97.75 382 GLY A N 1
ATOM 2903 C CA . GLY A 1 382 ? 7.519 3.468 -7.740 1.00 97.75 382 GLY A CA 1
ATOM 2904 C C . GLY A 1 382 ? 6.293 4.379 -7.741 1.00 97.75 382 GLY A C 1
ATOM 2905 O O . GLY A 1 382 ? 6.327 5.443 -7.131 1.00 97.75 382 GLY A O 1
ATOM 2906 N N . PHE A 1 383 ? 5.237 4.025 -8.477 1.00 98.38 383 PHE A N 1
ATOM 2907 C CA . PHE A 1 383 ? 4.002 4.811 -8.573 1.00 98.38 383 PHE A CA 1
ATOM 2908 C C . PHE A 1 383 ? 2.793 4.048 -8.014 1.00 98.38 383 PHE A C 1
ATOM 2910 O O . PHE A 1 383 ? 2.770 2.820 -8.071 1.00 98.38 383 PHE A O 1
ATOM 2917 N N . PRO A 1 384 ? 1.711 4.741 -7.617 1.00 98.62 384 PRO A N 1
ATOM 2918 C CA . PRO A 1 384 ? 0.396 4.124 -7.594 1.00 98.62 384 PRO A CA 1
ATOM 2919 C C . PRO A 1 384 ? -0.020 3.830 -9.043 1.00 98.62 384 PRO A C 1
ATOM 2921 O O . PRO A 1 384 ? 0.107 4.686 -9.928 1.00 98.62 384 PRO A O 1
ATOM 2924 N N . VAL A 1 385 ? -0.535 2.638 -9.310 1.00 98.69 385 VAL A N 1
ATOM 2925 C CA . VAL A 1 385 ? -0.897 2.157 -10.645 1.00 98.69 385 VAL A CA 1
ATOM 2926 C C . VAL A 1 385 ? -2.384 1.840 -10.690 1.00 98.69 385 VAL A C 1
ATOM 2928 O O . VAL A 1 385 ? -2.871 0.927 -10.031 1.00 98.69 385 VAL A O 1
ATOM 2931 N N . GLU A 1 386 ? -3.132 2.584 -11.504 1.00 98.56 386 GLU A N 1
ATOM 2932 C CA . GLU A 1 386 ? -4.520 2.249 -11.785 1.00 98.56 386 GLU A CA 1
ATOM 2933 C C . GLU A 1 386 ? -4.601 1.110 -12.807 1.00 98.56 386 GLU A C 1
ATOM 2935 O O . GLU A 1 386 ? -4.377 1.295 -14.011 1.00 98.56 386 GLU A O 1
ATOM 2940 N N . MET A 1 387 ? -5.023 -0.049 -12.322 1.00 98.50 387 MET A N 1
ATOM 2941 C CA . MET A 1 387 ? -5.359 -1.219 -13.108 1.00 98.50 387 MET A CA 1
ATOM 2942 C C . MET A 1 387 ? -6.839 -1.194 -13.493 1.00 98.50 387 MET A C 1
ATOM 2944 O O . MET A 1 387 ? -7.714 -0.942 -12.665 1.00 98.50 387 MET A O 1
ATOM 2948 N N . ASP A 1 388 ? -7.126 -1.466 -14.767 1.00 97.31 388 ASP A N 1
ATOM 2949 C CA . ASP A 1 388 ? -8.470 -1.719 -15.288 1.00 97.31 388 ASP A CA 1
ATOM 2950 C C . ASP A 1 388 ? -8.711 -3.239 -15.343 1.00 97.31 388 ASP A C 1
ATOM 2952 O O . ASP A 1 388 ? -8.476 -3.862 -16.383 1.00 97.31 388 ASP A O 1
ATOM 2956 N N . PRO A 1 389 ? -9.055 -3.884 -14.212 1.00 93.69 389 PRO A N 1
ATOM 2957 C CA . PRO A 1 389 ? -9.146 -5.335 -14.147 1.00 93.69 389 PRO A CA 1
ATOM 2958 C C . PRO A 1 389 ? -10.250 -5.850 -15.075 1.00 93.69 389 PRO A C 1
ATOM 2960 O O . PRO A 1 389 ? -11.325 -5.260 -15.186 1.00 93.69 389 PRO A O 1
ATOM 2963 N N . GLY A 1 390 ? -9.993 -6.969 -15.749 1.00 92.69 390 GLY A N 1
ATOM 2964 C CA . GLY A 1 390 ? -10.896 -7.498 -16.777 1.00 92.69 390 GLY A CA 1
ATOM 2965 C C . GLY A 1 390 ? -10.520 -7.076 -18.201 1.00 92.69 390 GLY A C 1
ATOM 2966 O O . GLY A 1 390 ? -10.895 -7.771 -19.146 1.00 92.69 390 GLY A O 1
ATOM 2967 N N . GLU A 1 391 ? -9.720 -6.020 -18.364 1.00 96.12 391 GLU A N 1
ATOM 2968 C CA . GLU A 1 391 ? -9.096 -5.672 -19.643 1.00 96.12 391 GLU A CA 1
ATOM 2969 C C . GLU A 1 391 ? -7.806 -6.463 -19.894 1.00 96.12 391 GLU A C 1
ATOM 2971 O O . GLU A 1 391 ? -7.177 -6.966 -18.960 1.00 96.12 391 GLU A O 1
ATOM 2976 N N . TYR A 1 392 ? -7.404 -6.581 -21.167 1.00 95.81 392 TYR A N 1
ATOM 2977 C CA . TYR A 1 392 ? -6.149 -7.242 -21.540 1.00 95.81 392 TYR A CA 1
ATOM 2978 C C . TYR A 1 392 ? -4.958 -6.567 -20.855 1.00 95.81 392 TYR A C 1
ATOM 2980 O O . TYR A 1 392 ? -4.794 -5.359 -20.987 1.00 95.81 392 TYR A O 1
ATOM 2988 N N . SER A 1 393 ? -4.080 -7.351 -20.226 1.00 96.38 393 SER A N 1
ATOM 2989 C CA . SER A 1 393 ? -2.893 -6.856 -19.510 1.00 96.38 393 SER A CA 1
ATOM 2990 C C . SER A 1 393 ? -1.970 -5.983 -20.364 1.00 96.38 393 SER A C 1
ATOM 2992 O O . SER A 1 393 ? -1.350 -5.048 -19.865 1.00 96.38 393 SER A O 1
ATOM 2994 N N . SER A 1 394 ? -1.907 -6.238 -21.672 1.00 96.00 394 SER A N 1
ATOM 2995 C CA . SER A 1 394 ? -1.104 -5.458 -22.617 1.00 96.00 394 SER A CA 1
ATOM 2996 C C . SER A 1 394 ? -1.751 -4.130 -23.038 1.00 96.00 394 SER A C 1
ATOM 2998 O O . SER A 1 394 ? -1.190 -3.426 -23.876 1.00 96.00 394 SER A O 1
ATOM 3000 N N . LEU A 1 395 ? -2.957 -3.807 -22.558 1.00 96.81 395 LEU A N 1
ATOM 3001 C CA . LEU A 1 395 ? -3.652 -2.566 -22.888 1.00 96.81 395 LEU A CA 1
ATOM 3002 C C . LEU A 1 395 ? -3.229 -1.459 -21.918 1.00 96.81 395 LEU A C 1
ATOM 3004 O O . LEU A 1 395 ? -3.676 -1.410 -20.775 1.00 96.81 395 LEU A O 1
ATOM 3008 N N . TRP A 1 396 ? -2.420 -0.518 -22.386 1.00 96.50 396 TRP A N 1
ATOM 3009 C CA . TRP A 1 396 ? -2.125 0.698 -21.630 1.00 96.50 396 TRP A CA 1
ATOM 3010 C C . TRP A 1 396 ? -3.252 1.731 -21.778 1.00 96.50 396 TRP A C 1
ATOM 3012 O O . TRP A 1 396 ? -4.036 1.697 -22.725 1.00 96.50 396 TRP A O 1
ATOM 3022 N N . TYR A 1 397 ? -3.321 2.675 -20.841 1.00 96.69 397 TYR A N 1
ATOM 3023 C CA . TYR A 1 397 ? -4.393 3.660 -20.781 1.00 96.69 397 TYR A CA 1
ATOM 3024 C C . TYR A 1 397 ? -4.412 4.615 -21.978 1.00 96.69 397 TYR A C 1
ATOM 3026 O O . TYR A 1 397 ? -3.420 5.291 -22.274 1.00 96.69 397 TYR A O 1
ATOM 3034 N N . GLU A 1 398 ? -5.577 4.765 -22.605 1.00 88.38 398 GLU A N 1
ATOM 3035 C CA . GLU A 1 398 ? -5.831 5.811 -23.591 1.00 88.38 398 GLU A CA 1
ATOM 3036 C C . GLU A 1 398 ? -6.907 6.780 -23.087 1.00 88.38 398 GLU A C 1
ATOM 3038 O O . GLU A 1 398 ? -8.049 6.434 -22.804 1.00 88.38 398 GLU A O 1
ATOM 3043 N N . SER A 1 399 ? -6.572 8.067 -22.982 1.00 77.06 399 SER A N 1
ATOM 3044 C CA . SER A 1 399 ? -7.470 9.049 -22.357 1.00 77.06 399 SER A CA 1
ATOM 3045 C C . SER A 1 399 ? -8.794 9.263 -23.103 1.00 77.06 399 SER A C 1
ATOM 3047 O O . SER A 1 399 ? -9.746 9.790 -22.518 1.00 77.06 399 SER A O 1
ATOM 3049 N N . ALA A 1 400 ? -8.865 8.893 -24.385 1.00 78.69 400 ALA A N 1
ATOM 3050 C CA . ALA A 1 400 ? -10.058 9.032 -25.213 1.00 78.69 400 ALA A CA 1
ATOM 3051 C C . ALA A 1 400 ? -11.090 7.920 -24.966 1.00 78.69 400 ALA A C 1
ATOM 3053 O O . ALA A 1 400 ? -12.285 8.213 -24.997 1.00 78.69 400 ALA A O 1
ATOM 3054 N N . ASP A 1 401 ? -10.650 6.685 -24.708 1.00 82.62 401 ASP A N 1
ATOM 3055 C CA . ASP A 1 401 ? -11.530 5.537 -24.458 1.00 82.62 401 ASP A CA 1
ATOM 3056 C C . ASP A 1 401 ? -11.676 5.209 -22.961 1.00 82.62 401 ASP A C 1
ATOM 3058 O O . ASP A 1 401 ? -12.681 4.626 -22.555 1.00 82.62 401 ASP A O 1
ATOM 3062 N N . GLY A 1 402 ? -10.720 5.651 -22.138 1.00 86.69 402 GLY A N 1
ATOM 3063 C CA . GLY A 1 402 ? -10.691 5.419 -20.703 1.00 86.69 402 GLY A CA 1
ATOM 3064 C C . GLY A 1 402 ? -10.522 3.948 -20.328 1.00 86.69 402 GLY A C 1
ATOM 3065 O O . GLY A 1 402 ? -11.018 3.564 -19.266 1.00 86.69 402 GLY A O 1
ATOM 3066 N N . ARG A 1 403 ? -9.890 3.135 -21.185 1.00 94.19 403 ARG A N 1
ATOM 3067 C CA . ARG A 1 403 ? -9.602 1.707 -20.962 1.00 94.19 403 ARG A CA 1
ATOM 3068 C C . ARG A 1 403 ? -8.110 1.481 -20.768 1.00 94.19 403 ARG A C 1
ATOM 3070 O O . ARG A 1 403 ? -7.315 2.287 -21.231 1.00 94.19 403 ARG A O 1
ATOM 3077 N N . GLY A 1 404 ? -7.744 0.382 -20.110 1.00 96.69 404 GLY A N 1
ATOM 3078 C CA . GLY A 1 404 ? -6.347 -0.024 -19.915 1.00 96.69 404 GLY A CA 1
ATOM 3079 C C . GLY A 1 404 ? -5.686 0.566 -18.670 1.00 96.69 404 GLY A C 1
ATOM 3080 O O . GLY A 1 404 ? -6.326 1.262 -17.876 1.00 96.69 404 GLY A O 1
ATOM 3081 N N . HIS A 1 405 ? -4.403 0.264 -18.491 1.00 98.25 405 HIS A N 1
ATOM 3082 C CA . HIS A 1 405 ? -3.660 0.481 -17.244 1.00 98.25 405 HIS A CA 1
ATOM 3083 C C . HIS A 1 405 ? -2.797 1.748 -17.277 1.00 98.25 405 HIS A C 1
ATOM 3085 O O . HIS A 1 405 ? -2.236 2.110 -18.320 1.00 98.25 405 HIS A O 1
ATOM 3091 N N . ARG A 1 406 ? -2.647 2.425 -16.135 1.00 98.12 406 ARG A N 1
ATOM 3092 C CA . ARG A 1 406 ? -1.765 3.596 -16.023 1.00 98.12 406 ARG A CA 1
ATOM 3093 C C . ARG A 1 406 ? -1.062 3.704 -14.686 1.00 98.12 406 ARG A C 1
ATOM 3095 O O . ARG A 1 406 ? -1.650 3.415 -13.657 1.00 98.12 406 ARG A O 1
ATOM 3102 N N . LYS A 1 407 ? 0.145 4.254 -14.712 1.00 98.50 407 LYS A N 1
ATOM 3103 C CA . LYS A 1 407 ? 0.866 4.728 -13.532 1.00 98.50 407 LYS A CA 1
ATOM 3104 C C . LYS A 1 407 ? 0.490 6.189 -13.277 1.00 98.50 407 LYS A C 1
ATOM 3106 O O . LYS A 1 407 ? 0.519 7.012 -14.201 1.00 98.50 407 LYS A O 1
ATOM 3111 N N . LEU A 1 408 ? 0.110 6.514 -12.045 1.00 98.19 408 LEU A N 1
ATOM 3112 C CA . LEU A 1 408 ? -0.299 7.853 -11.620 1.00 98.19 408 LEU A CA 1
ATOM 3113 C C . LEU A 1 408 ? 0.933 8.727 -11.357 1.00 98.19 408 LEU A C 1
ATOM 3115 O O . LEU A 1 408 ? 1.206 9.139 -10.234 1.00 98.19 408 LEU A O 1
ATOM 3119 N N . GLY A 1 409 ? 1.662 9.048 -12.426 1.00 97.69 409 GLY A N 1
ATOM 3120 C CA . GLY A 1 409 ? 2.843 9.911 -12.388 1.00 97.69 409 GLY A CA 1
ATOM 3121 C C . GLY A 1 409 ? 2.595 11.294 -11.778 1.00 97.69 409 GLY A C 1
ATOM 3122 O O . GLY A 1 409 ? 3.500 11.855 -11.172 1.00 97.69 409 GLY A O 1
ATOM 3123 N N . VAL A 1 410 ? 1.361 11.810 -11.848 1.00 97.38 410 VAL A N 1
ATOM 3124 C CA . VAL A 1 410 ? 0.923 13.032 -11.141 1.00 97.38 410 VAL A CA 1
ATOM 3125 C C . VAL A 1 410 ? 1.101 12.968 -9.619 1.00 97.38 410 VAL A C 1
ATOM 3127 O O . VAL A 1 410 ? 1.172 14.014 -8.981 1.00 97.38 410 VAL A O 1
ATOM 3130 N N . MET A 1 411 ? 1.133 11.768 -9.031 1.00 98.25 411 MET A N 1
ATOM 3131 C CA . MET A 1 411 ? 1.380 11.566 -7.602 1.00 98.25 411 MET A CA 1
ATOM 3132 C C . MET A 1 411 ? 2.866 11.399 -7.289 1.00 98.25 411 MET A C 1
ATOM 3134 O O . MET A 1 411 ? 3.230 11.517 -6.130 1.00 98.25 411 MET A O 1
ATOM 3138 N N . GLY A 1 412 ? 3.710 11.204 -8.306 1.00 97.44 412 GLY A N 1
ATOM 3139 C CA . GLY A 1 412 ? 5.157 11.061 -8.188 1.00 97.44 412 GLY A CA 1
ATOM 3140 C C . GLY A 1 412 ? 5.613 9.702 -7.662 1.00 97.44 412 GLY A C 1
ATOM 3141 O O . GLY A 1 412 ? 4.816 8.811 -7.371 1.00 97.44 412 GLY A O 1
ATOM 3142 N N . ARG A 1 413 ? 6.934 9.550 -7.591 1.00 97.38 413 ARG A N 1
ATOM 3143 C CA . ARG A 1 413 ? 7.623 8.352 -7.136 1.00 97.38 413 ARG A CA 1
ATOM 3144 C C . ARG A 1 413 ? 7.824 8.390 -5.632 1.00 97.38 413 ARG A C 1
ATOM 3146 O O . ARG A 1 413 ? 8.399 9.346 -5.110 1.00 97.38 413 ARG A O 1
ATOM 3153 N N . ALA A 1 414 ? 7.392 7.337 -4.962 1.00 97.06 414 ALA A N 1
ATOM 3154 C CA . ALA A 1 414 ? 7.644 7.085 -3.553 1.00 97.06 414 ALA A CA 1
ATOM 3155 C C . ALA A 1 414 ? 7.621 5.567 -3.325 1.00 97.06 414 ALA A C 1
ATOM 3157 O O . ALA A 1 414 ? 7.531 4.801 -4.281 1.00 97.06 414 ALA A O 1
ATOM 3158 N N . ARG A 1 415 ? 7.714 5.147 -2.065 1.00 97.75 415 ARG A N 1
ATOM 3159 C CA . ARG A 1 415 ? 7.431 3.761 -1.680 1.00 97.75 415 ARG A CA 1
ATOM 3160 C C . ARG A 1 415 ? 5.980 3.701 -1.268 1.00 97.75 415 ARG A C 1
ATOM 3162 O O . ARG A 1 415 ? 5.703 4.042 -0.130 1.00 97.75 415 ARG A O 1
ATOM 3169 N N . TRP A 1 416 ? 5.070 3.532 -2.220 1.00 98.56 416 TRP A N 1
ATOM 3170 C CA . TRP A 1 416 ? 3.641 3.694 -1.968 1.00 98.56 416 TRP A CA 1
ATOM 3171 C C . TRP A 1 416 ? 3.072 2.464 -1.288 1.00 98.56 416 TRP A C 1
ATOM 3173 O O . TRP A 1 416 ? 3.176 1.391 -1.857 1.00 98.56 416 TRP A O 1
ATOM 3183 N N . GLU A 1 417 ? 2.411 2.650 -0.150 1.00 98.38 417 GLU A N 1
ATOM 3184 C CA . GLU A 1 417 ? 1.733 1.553 0.536 1.00 98.38 417 GLU A CA 1
ATOM 3185 C C . GLU A 1 417 ? 0.384 1.258 -0.126 1.00 98.38 417 GLU A C 1
ATOM 3187 O O . GLU A 1 417 ? 0.169 0.237 -0.766 1.00 98.38 417 G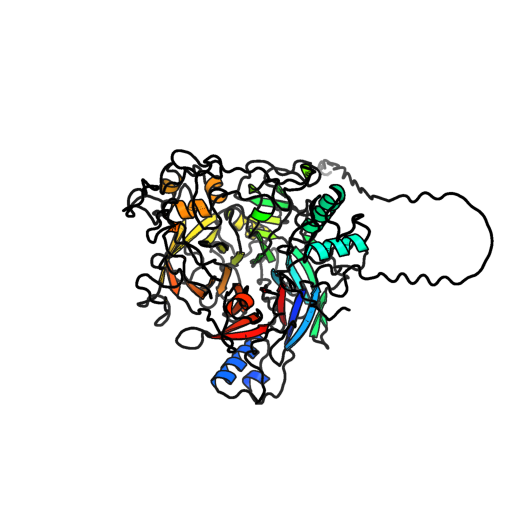LU A O 1
ATOM 3192 N N . ASN A 1 418 ? -0.541 2.213 -0.014 1.00 98.50 418 ASN A N 1
ATOM 3193 C CA . ASN A 1 418 ? -1.915 2.070 -0.466 1.00 98.50 418 ASN A CA 1
ATOM 3194 C C . ASN A 1 418 ? -2.481 3.408 -0.951 1.00 98.50 418 ASN A C 1
ATOM 3196 O O . ASN A 1 418 ? -1.805 4.446 -0.952 1.00 98.50 418 ASN A O 1
ATOM 3200 N N . ALA A 1 419 ? -3.739 3.381 -1.390 1.00 97.94 419 ALA A N 1
ATOM 3201 C CA . ALA A 1 419 ? -4.466 4.588 -1.738 1.00 97.94 419 ALA A CA 1
ATOM 3202 C C . ALA A 1 419 ? -5.955 4.470 -1.395 1.00 97.94 419 ALA A C 1
ATOM 3204 O O . ALA A 1 419 ? -6.603 3.489 -1.739 1.00 97.94 419 ALA A O 1
ATOM 3205 N N . THR A 1 420 ? -6.541 5.521 -0.827 1.00 98.25 420 THR A N 1
ATOM 3206 C CA . THR A 1 420 ? -7.979 5.585 -0.513 1.00 98.25 420 THR A CA 1
ATOM 3207 C C . THR A 1 420 ? -8.622 6.844 -1.097 1.00 98.25 420 THR A C 1
ATOM 3209 O O . THR A 1 420 ? -7.961 7.864 -1.326 1.00 98.25 420 THR A O 1
ATOM 3212 N N . PHE A 1 421 ? -9.929 6.794 -1.361 1.00 97.94 421 PHE A N 1
ATOM 3213 C CA . PHE A 1 421 ? -10.661 7.867 -2.036 1.00 97.94 421 PHE A CA 1
ATOM 3214 C C . PHE A 1 421 ? -11.552 8.651 -1.074 1.00 97.94 421 PHE A C 1
ATOM 3216 O O . PHE A 1 421 ? -12.318 8.087 -0.295 1.00 97.94 421 PHE A O 1
ATOM 3223 N N . GLY A 1 422 ? -11.546 9.978 -1.213 1.00 96.50 422 GLY A N 1
ATOM 3224 C CA . GLY A 1 422 ? -12.520 10.834 -0.541 1.00 96.50 422 GLY A CA 1
ATOM 3225 C C . GLY A 1 422 ? -13.934 10.604 -1.084 1.00 96.50 422 GLY A C 1
ATOM 3226 O O . GLY A 1 422 ? -14.283 11.102 -2.158 1.00 96.50 422 GLY A O 1
ATOM 3227 N N . VAL A 1 423 ? -14.764 9.879 -0.331 1.00 96.00 423 VAL A N 1
ATOM 3228 C CA . VAL A 1 423 ? -16.159 9.556 -0.679 1.00 96.00 423 VAL A CA 1
ATOM 3229 C C . VAL A 1 423 ? -17.150 10.052 0.376 1.00 96.00 423 VAL A C 1
ATOM 3231 O O . VAL A 1 423 ? -16.782 10.400 1.497 1.00 96.00 423 VAL A O 1
ATOM 3234 N N . ASN A 1 424 ? -18.429 10.131 0.014 1.00 94.62 424 ASN A N 1
ATOM 3235 C CA . ASN A 1 424 ? -19.508 10.444 0.950 1.00 94.62 424 ASN A CA 1
ATOM 3236 C C . ASN A 1 424 ? -19.946 9.205 1.754 1.00 94.62 424 ASN A C 1
ATOM 3238 O O . ASN A 1 424 ? -19.468 8.098 1.528 1.00 94.62 424 ASN A O 1
ATOM 3242 N N . 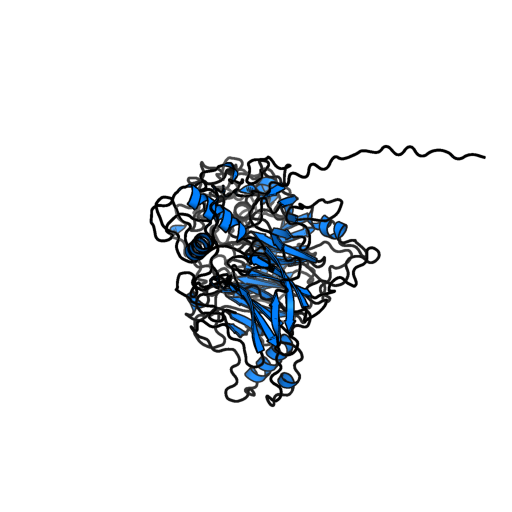THR A 1 425 ? -20.906 9.377 2.665 1.00 94.62 425 THR A N 1
ATOM 3243 C CA . THR A 1 425 ? -21.429 8.309 3.544 1.00 94.62 425 THR A CA 1
ATOM 3244 C C . THR A 1 425 ? -22.140 7.165 2.816 1.00 94.62 425 THR A C 1
ATOM 3246 O O . THR A 1 425 ? -22.494 6.167 3.428 1.00 94.62 425 THR A O 1
ATOM 3249 N N . SER A 1 426 ? -22.397 7.304 1.516 1.00 92.31 426 SER A N 1
ATOM 3250 C CA . SER A 1 426 ? -22.900 6.232 0.647 1.00 92.31 426 SER A CA 1
ATOM 3251 C C . SER A 1 426 ? -21.780 5.592 -0.179 1.00 92.31 426 SER A C 1
ATOM 3253 O O . SER A 1 426 ? -22.067 4.900 -1.151 1.00 92.31 426 SER A O 1
ATOM 3255 N N . TRP A 1 427 ? -20.517 5.840 0.188 1.00 93.69 427 TRP A N 1
ATOM 3256 C CA . TRP A 1 427 ? -19.316 5.340 -0.482 1.00 93.69 427 TRP A CA 1
ATOM 3257 C C . TRP A 1 427 ? -19.174 5.810 -1.938 1.00 93.69 427 TRP A C 1
ATOM 3259 O O . TRP A 1 427 ? -18.533 5.164 -2.757 1.00 93.69 427 TRP A O 1
ATOM 3269 N N . GLN A 1 428 ? -19.771 6.955 -2.281 1.00 92.94 428 GLN A N 1
ATOM 3270 C CA . GLN A 1 428 ? -19.761 7.516 -3.635 1.00 92.94 428 GLN A CA 1
ATOM 3271 C C . GLN A 1 428 ? -18.958 8.818 -3.710 1.00 92.94 428 GLN A C 1
ATOM 3273 O O . GLN A 1 428 ? -18.882 9.582 -2.744 1.00 92.94 428 GLN A O 1
ATOM 3278 N N . LEU A 1 429 ? -18.421 9.128 -4.895 1.00 94.06 429 LEU A N 1
ATOM 3279 C CA . LEU A 1 429 ? -17.890 10.462 -5.184 1.00 94.06 429 LEU A CA 1
ATOM 3280 C C . LEU A 1 429 ? -18.989 11.523 -5.031 1.00 94.06 429 LEU A C 1
ATOM 3282 O O . LEU A 1 429 ? -20.147 11.301 -5.388 1.00 94.06 429 LEU A O 1
ATOM 3286 N N . THR A 1 430 ? -18.620 12.711 -4.553 1.00 92.06 430 THR A N 1
ATOM 3287 C CA . THR A 1 430 ? -19.570 13.816 -4.362 1.00 92.06 430 THR A CA 1
ATOM 3288 C C . THR A 1 430 ? -19.630 14.701 -5.613 1.00 92.06 430 THR A C 1
ATOM 3290 O O . THR A 1 430 ? -18.621 15.317 -5.961 1.00 92.06 430 THR A O 1
ATOM 3293 N N . PRO A 1 431 ? -20.782 14.821 -6.308 1.00 92.94 431 PRO A N 1
ATOM 3294 C CA . PRO A 1 431 ? -20.898 15.700 -7.468 1.00 92.94 431 PRO A CA 1
ATOM 3295 C C . PRO A 1 431 ? -20.562 17.159 -7.141 1.00 92.94 431 PRO A C 1
ATOM 3297 O O . PRO A 1 431 ? -20.975 17.700 -6.116 1.00 92.94 431 PRO A O 1
ATOM 3300 N N . GLY A 1 432 ? -19.845 17.814 -8.048 1.00 95.06 432 GLY A N 1
ATOM 3301 C CA . GLY A 1 432 ? -19.371 19.186 -7.898 1.00 95.06 432 GLY A CA 1
ATOM 3302 C C . GLY A 1 432 ? -18.089 19.331 -7.075 1.00 95.06 432 GLY A C 1
ATOM 3303 O O . GLY A 1 432 ? -17.619 20.458 -6.951 1.00 95.06 432 GLY A O 1
ATOM 3304 N N . GLN A 1 433 ? -17.519 18.239 -6.557 1.00 95.69 433 GLN A N 1
ATOM 3305 C CA . GLN A 1 433 ? -16.240 18.221 -5.837 1.00 95.69 433 GLN A CA 1
ATOM 3306 C C . GLN A 1 433 ? -15.136 17.580 -6.693 1.00 95.69 433 GLN A C 1
ATOM 3308 O O . GLN A 1 433 ? -15.449 16.773 -7.575 1.00 95.69 433 GLN A O 1
ATOM 3313 N N . PRO A 1 434 ? -13.857 17.918 -6.467 1.00 97.62 434 PRO A N 1
ATOM 3314 C CA . PRO A 1 434 ? -12.741 17.191 -7.064 1.00 97.62 434 PRO A CA 1
ATOM 3315 C C . PRO A 1 434 ? -12.692 15.737 -6.573 1.00 97.62 434 PRO A C 1
ATOM 3317 O O . PRO A 1 434 ? -13.212 15.404 -5.507 1.00 97.62 434 PRO A O 1
ATOM 3320 N N . VAL A 1 435 ? -12.044 14.873 -7.352 1.00 98.06 435 VAL A N 1
ATOM 3321 C CA . VAL A 1 435 ? -11.604 13.555 -6.889 1.00 98.06 435 VAL A CA 1
ATOM 3322 C C . VAL A 1 435 ? -10.399 13.759 -5.982 1.00 98.06 435 VAL A C 1
ATOM 3324 O O . VAL A 1 435 ? -9.462 14.477 -6.338 1.00 98.06 435 VAL A O 1
ATOM 3327 N N . VAL A 1 436 ? -10.437 13.124 -4.816 1.00 98.50 436 VAL A N 1
ATOM 3328 C CA . VAL A 1 436 ? -9.377 13.192 -3.812 1.00 98.50 436 VAL A CA 1
ATOM 3329 C C . VAL A 1 436 ? -8.855 11.790 -3.565 1.00 98.50 436 VAL A C 1
ATOM 3331 O O . VAL A 1 436 ? -9.655 10.883 -3.331 1.00 98.50 436 VAL A O 1
ATOM 3334 N N . VAL A 1 437 ? -7.535 11.636 -3.622 1.00 98.75 437 VAL A N 1
ATOM 3335 C CA . VAL A 1 437 ? -6.831 10.385 -3.325 1.00 98.75 437 VAL A CA 1
ATOM 3336 C C . VAL A 1 437 ? -5.850 10.658 -2.197 1.00 98.75 437 VAL A C 1
ATOM 3338 O O . VAL A 1 437 ? -5.018 11.557 -2.323 1.00 98.75 437 VAL A O 1
ATOM 3341 N N . TYR A 1 438 ? -5.949 9.910 -1.107 1.00 98.81 438 TYR A N 1
ATOM 3342 C CA . TYR A 1 438 ? -4.936 9.885 -0.058 1.00 98.81 438 TYR A CA 1
ATOM 3343 C C . TYR A 1 438 ? -4.060 8.661 -0.259 1.00 98.81 438 TYR A C 1
ATOM 3345 O O . TYR A 1 438 ? -4.574 7.617 -0.646 1.00 98.81 438 TYR A O 1
ATOM 3353 N N . ALA A 1 439 ? -2.766 8.795 -0.009 1.00 98.62 439 ALA A N 1
ATOM 3354 C CA . ALA A 1 439 ? -1.823 7.694 -0.116 1.00 98.62 439 ALA A CA 1
ATOM 3355 C C . ALA A 1 439 ? -0.675 7.896 0.871 1.00 98.62 439 ALA A C 1
ATOM 3357 O O . ALA A 1 439 ? -0.315 9.032 1.203 1.00 98.62 439 ALA A O 1
ATOM 3358 N N . ALA A 1 440 ? -0.106 6.800 1.338 1.00 97.94 440 ALA A N 1
ATOM 3359 C CA . ALA A 1 440 ? 1.007 6.791 2.269 1.00 97.94 440 ALA A CA 1
ATOM 3360 C C . ALA A 1 440 ? 2.275 6.305 1.577 1.00 97.94 440 ALA A C 1
ATOM 3362 O O . ALA A 1 440 ? 2.206 5.522 0.629 1.00 97.94 440 ALA A O 1
ATOM 3363 N N . SER A 1 441 ? 3.425 6.804 2.036 1.00 97.88 441 SER A N 1
ATOM 3364 C CA . SER A 1 441 ? 4.702 6.223 1.658 1.00 97.88 441 SER A CA 1
ATOM 3365 C C . SER A 1 441 ? 5.340 5.487 2.823 1.00 97.88 441 SER A C 1
ATOM 3367 O O . SER A 1 441 ? 5.850 6.159 3.736 1.00 97.88 441 SER A O 1
ATOM 3369 N N . ASP A 1 442 ? 5.396 4.156 2.741 1.00 97.94 442 ASP A N 1
ATOM 3370 C CA . ASP A 1 442 ? 6.120 3.368 3.718 1.00 97.94 442 ASP A CA 1
ATOM 3371 C C . ASP A 1 442 ? 7.625 3.484 3.490 1.00 97.94 442 ASP A C 1
ATOM 3373 O O . ASP A 1 442 ? 8.290 2.879 2.653 1.00 97.94 442 ASP A O 1
ATOM 3377 N N . ARG A 1 443 ? 8.202 4.360 4.296 1.00 94.75 443 ARG A N 1
ATOM 3378 C CA . ARG A 1 443 ? 9.598 4.249 4.661 1.00 94.75 443 ARG A CA 1
ATOM 3379 C C . ARG A 1 443 ? 9.777 4.869 6.023 1.00 94.75 443 ARG A C 1
ATOM 3381 O O . ARG A 1 443 ? 8.984 5.687 6.495 1.00 94.75 443 ARG A O 1
ATOM 3388 N N . ARG A 1 444 ? 10.908 4.588 6.655 1.00 94.75 444 ARG A N 1
ATOM 3389 C CA . ARG A 1 444 ? 11.304 5.316 7.867 1.00 94.75 444 ARG A CA 1
ATOM 3390 C C . ARG A 1 444 ? 11.458 6.808 7.556 1.00 94.75 444 ARG A C 1
ATOM 3392 O O . ARG A 1 444 ? 12.283 7.182 6.727 1.00 94.75 444 ARG A O 1
ATOM 3399 N N . GLY A 1 445 ? 10.648 7.643 8.204 1.00 95.31 445 GLY A N 1
ATOM 3400 C CA . GLY A 1 445 ? 10.539 9.067 7.885 1.00 95.31 445 GLY A CA 1
ATOM 3401 C C . GLY A 1 445 ? 9.658 9.383 6.670 1.00 95.31 445 GLY A C 1
ATOM 3402 O O . GLY A 1 445 ? 9.696 10.508 6.174 1.00 95.31 445 GLY A O 1
ATOM 3403 N N . GLY A 1 446 ? 8.883 8.413 6.180 1.00 96.88 446 GLY A N 1
ATOM 3404 C CA . GLY A 1 446 ? 7.904 8.548 5.103 1.00 96.88 446 GLY A CA 1
ATOM 3405 C C . GLY A 1 446 ? 6.820 9.585 5.397 1.00 96.88 446 GLY A C 1
ATOM 3406 O O . GLY A 1 446 ? 6.768 10.179 6.480 1.00 96.88 446 GLY A O 1
ATOM 3407 N N . ARG A 1 447 ? 6.002 9.876 4.384 1.00 97.81 447 ARG A N 1
ATOM 3408 C CA . ARG A 1 447 ? 5.006 10.957 4.403 1.00 97.81 447 ARG A CA 1
ATOM 3409 C C . ARG A 1 447 ? 3.648 10.450 3.941 1.00 97.81 447 ARG A C 1
ATOM 3411 O O . ARG A 1 447 ? 3.552 9.441 3.256 1.00 97.81 447 ARG A O 1
ATOM 3418 N N . ILE A 1 448 ? 2.618 11.206 4.304 1.00 98.44 448 ILE A N 1
ATOM 3419 C CA . ILE A 1 448 ? 1.258 11.034 3.798 1.00 98.44 448 ILE A CA 1
ATOM 3420 C C . ILE A 1 448 ? 1.015 12.101 2.736 1.00 98.44 448 ILE A C 1
ATOM 3422 O O . ILE A 1 448 ? 1.314 13.283 2.948 1.00 98.44 448 ILE A O 1
ATOM 3426 N N . TYR A 1 449 ? 0.441 11.682 1.619 1.00 98.75 449 TYR A N 1
ATOM 3427 C CA . TYR A 1 449 ? 0.158 12.507 0.461 1.00 98.75 449 TYR A CA 1
ATOM 3428 C C . TYR A 1 449 ? -1.339 12.579 0.189 1.00 98.75 449 TYR A C 1
ATOM 3430 O O . TYR A 1 449 ? -2.119 11.694 0.547 1.00 98.75 449 TYR A O 1
ATOM 3438 N N . LYS A 1 450 ? -1.732 13.665 -0.469 1.00 98.62 450 LYS A N 1
ATOM 3439 C CA . LYS A 1 450 ? -3.096 13.925 -0.907 1.00 98.62 450 LYS A CA 1
ATOM 3440 C C . LYS A 1 450 ? -3.068 14.505 -2.310 1.00 98.62 450 LYS A C 1
ATOM 3442 O O . LYS A 1 450 ? -2.562 15.602 -2.519 1.00 98.62 450 LYS A O 1
ATOM 3447 N N . PHE A 1 451 ? -3.653 13.802 -3.265 1.00 98.69 451 PHE A N 1
ATOM 3448 C CA . PHE A 1 451 ? -3.900 14.312 -4.605 1.00 98.69 451 PHE A CA 1
ATOM 3449 C C . PHE A 1 451 ? -5.322 14.868 -4.703 1.00 98.69 451 PHE A C 1
ATOM 3451 O O . PHE A 1 451 ? -6.276 14.222 -4.270 1.00 98.69 451 PHE A O 1
ATOM 3458 N N . VAL A 1 452 ? -5.472 16.051 -5.301 1.00 98.62 452 VAL A N 1
ATOM 3459 C CA . VAL A 1 452 ? -6.771 16.683 -5.580 1.00 98.62 452 VAL A CA 1
ATOM 3460 C C . VAL A 1 452 ? -6.857 17.000 -7.070 1.00 98.62 452 VAL A C 1
ATOM 3462 O O . VAL A 1 452 ? -6.067 17.794 -7.581 1.00 98.62 452 VAL A O 1
ATOM 3465 N N . SER A 1 453 ? -7.811 16.399 -7.784 1.00 98.50 453 SER A N 1
ATOM 3466 C CA . SER A 1 453 ? -7.952 16.611 -9.229 1.00 98.50 453 SER A CA 1
ATOM 3467 C C . SER A 1 453 ? -8.299 18.061 -9.572 1.00 98.50 453 SER A C 1
ATOM 3469 O O . SER A 1 453 ? -9.111 18.695 -8.902 1.00 98.50 453 SER A O 1
ATOM 3471 N N . SER A 1 454 ? -7.760 18.580 -10.680 1.00 97.38 454 SER A N 1
ATOM 3472 C CA . SER A 1 454 ? -8.072 19.947 -11.136 1.00 97.38 454 SER A CA 1
ATOM 3473 C C . SER A 1 454 ? -9.522 20.101 -11.611 1.00 97.38 454 SER A C 1
ATOM 3475 O O . SER A 1 454 ? -10.071 21.201 -11.606 1.00 97.38 454 SER A O 1
ATOM 3477 N N . GLY A 1 455 ? -10.127 19.007 -12.084 1.00 97.56 455 GLY A N 1
ATOM 3478 C CA . GLY A 1 455 ? -11.529 18.954 -12.491 1.00 97.56 455 GLY A CA 1
ATOM 3479 C C . GLY A 1 455 ? -12.421 18.373 -11.397 1.00 97.56 455 GLY A C 1
ATOM 3480 O O . GLY A 1 455 ? -11.972 17.566 -10.587 1.00 97.56 455 GLY A O 1
ATOM 3481 N N . ASN A 1 456 ? -13.702 18.733 -11.421 1.00 97.25 456 ASN A N 1
ATOM 3482 C CA . ASN A 1 456 ? -14.693 18.195 -10.493 1.00 97.25 456 ASN A CA 1
ATOM 3483 C C . ASN A 1 456 ? -15.401 16.983 -11.092 1.00 97.25 456 ASN A C 1
ATOM 3485 O O . ASN A 1 456 ? -15.747 16.987 -12.274 1.00 97.25 456 ASN A O 1
ATOM 3489 N N . TYR A 1 457 ? -15.705 15.997 -10.254 1.00 95.88 457 TYR A N 1
ATOM 3490 C CA . TYR A 1 457 ? -16.664 14.956 -10.581 1.00 95.88 457 TYR A CA 1
ATOM 3491 C C . TYR A 1 457 ? -18.058 15.570 -10.772 1.00 95.88 457 TYR A C 1
ATOM 3493 O O . TYR A 1 457 ? -18.496 16.418 -9.996 1.00 95.88 457 TYR A O 1
ATOM 3501 N N . GLY A 1 458 ? -18.768 15.164 -11.821 1.00 92.75 458 GLY A N 1
ATOM 3502 C CA . GLY A 1 458 ? -20.086 15.683 -12.176 1.00 92.75 458 GLY A CA 1
ATOM 3503 C C . GLY A 1 458 ? -21.122 14.573 -12.256 1.00 92.75 458 GLY A C 1
ATOM 3504 O O . GLY A 1 458 ? -20.810 13.440 -12.614 1.00 92.75 458 GLY A O 1
ATOM 3505 N N . ASN A 1 459 ? -22.378 14.913 -11.965 1.00 88.94 459 ASN A N 1
ATOM 3506 C CA . ASN A 1 459 ? -23.480 13.968 -12.106 1.00 88.94 459 ASN A CA 1
ATOM 3507 C C . ASN A 1 459 ? -23.591 13.487 -13.560 1.00 88.94 459 ASN A C 1
ATOM 3509 O O . ASN A 1 459 ? -23.592 14.308 -14.480 1.00 88.94 459 ASN A O 1
ATOM 3513 N N . GLY A 1 460 ? -23.711 12.177 -13.767 1.00 87.62 460 GLY A N 1
ATOM 3514 C CA . GLY A 1 460 ? -23.808 11.608 -15.109 1.00 87.62 460 GLY A CA 1
ATOM 3515 C C . GLY A 1 460 ? -22.484 11.462 -15.860 1.00 87.62 460 GLY A C 1
ATOM 3516 O O . GLY A 1 460 ? -22.519 11.059 -17.020 1.00 87.62 460 GLY A O 1
ATOM 3517 N N . MET A 1 461 ? -21.330 11.777 -15.252 1.00 92.06 461 MET A N 1
ATOM 3518 C CA . MET A 1 461 ? -20.038 11.513 -15.894 1.00 92.06 461 MET A CA 1
ATOM 3519 C C . MET A 1 461 ? -19.861 10.017 -16.152 1.00 92.06 461 MET A C 1
ATOM 3521 O O . MET A 1 461 ? -20.043 9.194 -15.253 1.00 92.06 461 MET A O 1
ATOM 3525 N N . ASP A 1 462 ? -19.479 9.674 -17.381 1.00 90.88 462 ASP A N 1
ATOM 3526 C CA . ASP A 1 462 ? -19.108 8.308 -17.727 1.00 90.88 462 ASP A CA 1
ATOM 3527 C C . ASP A 1 462 ? -17.766 7.914 -17.094 1.00 90.88 462 ASP A C 1
ATOM 3529 O O . ASP A 1 462 ? -16.945 8.757 -16.723 1.00 90.88 462 ASP A O 1
ATOM 3533 N N . ARG A 1 463 ? -17.533 6.603 -16.983 1.00 91.50 463 ARG A N 1
ATOM 3534 C CA . ARG A 1 463 ? -16.320 6.042 -16.373 1.00 91.50 463 ARG A CA 1
ATOM 3535 C C . ARG A 1 463 ? -15.040 6.621 -16.982 1.00 91.50 463 ARG A C 1
ATOM 3537 O O . ARG A 1 463 ? -14.132 6.986 -16.243 1.00 91.50 463 ARG A O 1
ATOM 3544 N N . ALA A 1 464 ? -14.975 6.751 -18.308 1.00 92.31 464 ALA A N 1
ATOM 3545 C CA . ALA A 1 464 ? -13.805 7.295 -18.997 1.00 92.31 464 ALA A CA 1
ATOM 3546 C C . ALA A 1 464 ? -13.516 8.751 -18.592 1.00 92.31 464 ALA A C 1
ATOM 3548 O O . ALA A 1 464 ? -12.364 9.124 -18.366 1.00 92.31 464 ALA A O 1
ATOM 3549 N N . SER A 1 465 ? -14.553 9.579 -18.456 1.00 93.88 465 SER A N 1
ATOM 3550 C CA . SER A 1 465 ? -14.412 10.969 -18.024 1.00 93.88 465 SER A CA 1
ATOM 3551 C C . SER A 1 465 ? -14.044 11.088 -16.552 1.00 93.88 465 SER A C 1
ATOM 3553 O O . SER A 1 465 ? -13.225 11.944 -16.228 1.00 93.88 465 SER A O 1
ATOM 3555 N N . VAL A 1 466 ? -14.571 10.214 -15.684 1.00 94.75 466 VAL A N 1
ATOM 3556 C CA . VAL A 1 466 ? -14.154 10.149 -14.273 1.00 94.75 466 VAL A CA 1
ATOM 3557 C C . VAL A 1 466 ? -12.681 9.760 -14.171 1.00 94.75 466 VAL A C 1
ATOM 3559 O O . VAL A 1 466 ? -11.907 10.481 -13.546 1.00 94.75 466 VAL A O 1
ATOM 3562 N N . ARG A 1 467 ? -12.250 8.694 -14.859 1.00 95.38 467 ARG A N 1
ATOM 3563 C CA . ARG A 1 467 ? -10.839 8.275 -14.889 1.00 95.38 467 ARG A CA 1
ATOM 3564 C C . ARG A 1 467 ? -9.923 9.405 -15.356 1.00 95.38 467 ARG A C 1
ATOM 3566 O O . ARG A 1 467 ? -8.864 9.627 -14.768 1.00 95.38 467 ARG A O 1
ATOM 3573 N N . ARG A 1 468 ? -10.332 10.186 -16.359 1.00 95.56 468 ARG A N 1
ATOM 3574 C CA . ARG A 1 468 ? -9.552 11.330 -16.861 1.00 95.56 468 ARG A CA 1
ATOM 3575 C C . ARG A 1 468 ? -9.272 12.402 -15.799 1.00 95.56 468 ARG A C 1
ATOM 3577 O O . ARG A 1 468 ? -8.289 13.119 -15.950 1.00 95.56 468 ARG A O 1
ATOM 3584 N N . LEU A 1 469 ? -10.057 12.491 -14.721 1.00 96.69 469 LEU A N 1
ATOM 3585 C CA . LEU A 1 469 ? -9.806 13.443 -13.629 1.00 96.69 469 LEU A CA 1
ATOM 3586 C C . LEU A 1 469 ? -8.481 13.177 -12.898 1.00 96.69 469 LEU A C 1
ATOM 3588 O O . LEU A 1 469 ? -7.878 14.123 -12.405 1.00 96.69 469 LEU A O 1
ATOM 3592 N N . LEU A 1 470 ? -7.976 11.937 -12.895 1.00 96.62 470 LEU A N 1
ATOM 3593 C CA . LEU A 1 470 ? -6.660 11.620 -12.319 1.00 96.62 470 LEU A CA 1
ATOM 3594 C C . LEU A 1 470 ? -5.474 12.007 -13.224 1.00 96.62 470 LEU A C 1
ATOM 3596 O O . LEU A 1 470 ? -4.332 11.775 -12.855 1.00 96.62 470 LEU A O 1
ATOM 3600 N N . ALA A 1 471 ? -5.704 12.568 -14.418 1.00 93.50 471 ALA A N 1
ATOM 3601 C CA . ALA A 1 471 ? -4.613 12.961 -15.319 1.00 93.50 471 ALA A CA 1
ATOM 3602 C C . ALA A 1 471 ? -3.955 14.302 -14.937 1.00 93.50 471 ALA A C 1
ATOM 3604 O O . ALA A 1 471 ? -2.876 14.620 -15.430 1.00 93.50 471 ALA A O 1
ATOM 3605 N N . SER A 1 472 ? -4.613 15.113 -14.102 1.00 95.50 472 SER A N 1
ATOM 3606 C CA . SER A 1 472 ? -4.116 16.426 -13.683 1.00 95.50 472 SER A CA 1
ATOM 3607 C C . SER A 1 472 ? -4.726 16.845 -12.350 1.00 95.50 472 SER A C 1
ATOM 3609 O O . SER A 1 472 ? -5.942 16.744 -12.163 1.00 95.50 472 SER A O 1
ATOM 3611 N N . GLY A 1 473 ? -3.905 17.378 -11.456 1.00 96.88 473 GLY A N 1
ATOM 3612 C CA . GLY A 1 473 ? -4.324 17.836 -10.141 1.00 96.88 473 GLY A CA 1
ATOM 3613 C C . GLY A 1 473 ? -3.177 18.484 -9.391 1.00 96.88 473 GLY A C 1
ATOM 3614 O O . GLY A 1 473 ? -2.117 18.733 -9.963 1.00 96.88 473 GLY A O 1
ATOM 3615 N N . THR A 1 474 ? -3.411 18.732 -8.113 1.00 98.00 474 THR A N 1
ATOM 3616 C CA . THR A 1 474 ? -2.406 19.239 -7.186 1.00 98.00 474 THR A CA 1
ATOM 3617 C C . THR A 1 474 ? -2.050 18.139 -6.199 1.00 98.00 474 THR A C 1
ATOM 3619 O O . THR A 1 474 ? -2.941 17.510 -5.622 1.00 98.00 474 THR A O 1
ATOM 3622 N N . LEU A 1 475 ? -0.750 17.909 -6.017 1.00 98.62 475 LEU A N 1
ATOM 3623 C CA . LEU A 1 475 ? -0.224 17.004 -5.005 1.00 98.62 475 LEU A CA 1
ATOM 3624 C C . LEU A 1 475 ? 0.134 17.799 -3.749 1.00 98.62 475 LEU A C 1
ATOM 3626 O O . LEU A 1 475 ? 0.889 18.771 -3.796 1.00 98.62 475 LEU A O 1
ATOM 3630 N N . TYR A 1 476 ? -0.401 17.349 -2.625 1.00 98.81 476 TYR A N 1
ATOM 3631 C CA . TYR A 1 476 ? -0.111 17.867 -1.303 1.00 98.81 476 TYR A CA 1
ATOM 3632 C C . TYR A 1 476 ? 0.590 16.809 -0.461 1.00 98.81 476 TYR A C 1
ATOM 3634 O O . TYR A 1 476 ? 0.369 15.609 -0.633 1.00 98.81 476 TYR A O 1
ATOM 3642 N N . VAL A 1 477 ? 1.378 17.266 0.504 1.00 98.81 477 VAL A N 1
ATOM 3643 C CA . VAL A 1 477 ? 2.000 16.437 1.535 1.00 98.81 477 VAL A CA 1
ATOM 3644 C C . VAL A 1 477 ? 1.608 16.951 2.921 1.00 98.81 477 VAL A C 1
ATOM 3646 O O . VAL A 1 477 ? 1.507 18.160 3.137 1.00 98.81 477 VAL A O 1
ATOM 3649 N N . ALA A 1 478 ? 1.330 16.047 3.859 1.00 98.56 478 ALA A N 1
ATOM 3650 C CA . ALA A 1 478 ? 0.929 16.413 5.214 1.00 98.56 478 ALA A CA 1
ATOM 3651 C C . ALA A 1 478 ? 2.132 16.901 6.038 1.00 98.56 478 ALA A C 1
ATOM 3653 O O . ALA A 1 478 ? 3.094 16.159 6.245 1.00 98.56 478 ALA A O 1
ATOM 3654 N N . HIS A 1 479 ? 2.053 18.116 6.585 1.00 98.38 479 HIS A N 1
ATOM 3655 C CA . HIS A 1 479 ? 2.976 18.604 7.606 1.00 98.38 479 HIS A CA 1
ATOM 3656 C C . HIS A 1 479 ? 2.319 18.558 8.993 1.00 98.38 479 HIS A C 1
ATOM 3658 O O . HIS A 1 479 ? 1.339 19.255 9.266 1.00 98.38 479 HIS A O 1
ATOM 3664 N N . PHE A 1 480 ? 2.867 17.732 9.888 1.00 97.50 480 PHE A N 1
ATOM 3665 C CA . PHE A 1 480 ? 2.413 17.599 11.273 1.00 97.50 480 PHE A CA 1
ATOM 3666 C C . PHE A 1 480 ? 3.142 18.617 12.166 1.00 97.50 480 PHE A C 1
ATOM 3668 O O . PHE A 1 480 ? 4.192 18.318 12.734 1.00 97.50 480 PHE A O 1
ATOM 3675 N N . GLU A 1 481 ? 2.564 19.814 12.280 1.00 95.00 481 GLU A N 1
ATOM 3676 C CA . GLU A 1 481 ? 3.153 21.017 12.895 1.00 95.00 481 GLU A CA 1
ATOM 3677 C C . GLU A 1 481 ? 3.767 20.776 14.280 1.00 95.00 481 GLU A C 1
ATOM 3679 O O . GLU A 1 481 ? 4.875 21.212 14.578 1.00 95.00 481 GLU A O 1
ATOM 3684 N N . ASN A 1 482 ? 3.029 20.088 15.152 1.00 94.38 482 ASN A N 1
ATOM 3685 C CA . ASN A 1 482 ? 3.400 19.911 16.554 1.00 94.38 482 ASN A CA 1
ATOM 3686 C C . ASN A 1 482 ? 3.673 18.453 16.931 1.00 94.38 482 ASN A C 1
ATOM 3688 O O . ASN A 1 482 ? 3.684 18.148 18.123 1.00 94.38 482 ASN A O 1
ATOM 3692 N N . LEU A 1 483 ? 3.861 17.564 15.950 1.00 96.25 483 LEU A N 1
ATOM 3693 C CA . LEU A 1 483 ? 4.345 16.210 16.207 1.00 96.25 483 LEU A CA 1
ATOM 3694 C C . LEU A 1 483 ? 5.821 16.275 16.602 1.00 96.25 483 LEU A C 1
ATOM 3696 O O . LEU A 1 483 ? 6.634 16.878 15.899 1.00 96.25 483 LEU A O 1
ATOM 3700 N N . ASP A 1 484 ? 6.146 15.624 17.710 1.00 94.50 484 ASP A N 1
ATOM 3701 C CA . ASP A 1 484 ? 7.505 15.523 18.220 1.00 94.50 484 ASP A CA 1
ATOM 3702 C C . ASP A 1 484 ? 8.331 14.638 17.285 1.00 94.50 484 ASP A C 1
ATOM 3704 O O . ASP A 1 484 ? 8.075 13.436 17.153 1.00 94.50 484 ASP A O 1
ATOM 3708 N N . ASN A 1 485 ? 9.314 15.235 16.610 1.00 92.19 485 ASN A N 1
ATOM 3709 C CA . ASN A 1 485 ? 10.111 14.522 15.623 1.00 92.19 485 ASN A CA 1
ATOM 3710 C C . ASN A 1 485 ? 11.008 13.436 16.242 1.00 92.19 485 ASN A C 1
ATOM 3712 O O . ASN A 1 485 ? 11.416 12.525 15.522 1.00 92.19 485 ASN A O 1
ATOM 3716 N N . ASP A 1 486 ? 11.302 13.493 17.544 1.00 90.19 486 ASP A N 1
ATOM 3717 C CA . ASP A 1 486 ? 12.140 12.497 18.220 1.00 90.19 486 ASP A CA 1
ATOM 3718 C C . ASP A 1 486 ? 11.347 11.234 18.605 1.00 90.19 486 ASP A C 1
ATOM 3720 O O . ASP A 1 486 ? 11.940 10.179 18.843 1.00 90.19 486 ASP A O 1
ATOM 3724 N N . THR A 1 487 ? 10.009 11.295 18.630 1.00 94.62 487 THR A N 1
ATOM 3725 C CA . THR A 1 487 ? 9.159 10.124 18.917 1.00 94.62 487 THR A CA 1
ATOM 3726 C C . THR A 1 487 ? 8.315 9.689 17.724 1.00 94.62 487 THR A C 1
ATOM 3728 O O . THR A 1 487 ? 8.145 8.492 17.504 1.00 94.62 487 THR A O 1
ATOM 3731 N N . GLY A 1 488 ? 7.773 10.638 16.957 1.00 95.38 488 GLY A N 1
ATOM 3732 C CA . GLY A 1 488 ? 6.806 10.385 15.888 1.00 95.38 488 GLY A CA 1
ATOM 3733 C C . GLY A 1 488 ? 5.415 9.956 16.373 1.00 95.38 488 GLY A C 1
ATOM 3734 O O . GLY A 1 488 ? 4.544 9.716 15.545 1.00 95.38 488 GLY A O 1
ATOM 3735 N N . TYR A 1 489 ? 5.176 9.880 17.690 1.00 95.06 489 TYR A N 1
ATOM 3736 C CA . TYR A 1 489 ? 3.888 9.450 18.255 1.00 95.06 489 TYR A CA 1
ATOM 3737 C C . TYR A 1 489 ? 3.372 10.308 19.424 1.00 95.06 489 TYR A C 1
ATOM 3739 O O . TYR A 1 489 ? 2.295 10.036 19.968 1.00 95.06 489 TYR A O 1
ATOM 3747 N N . THR A 1 490 ? 4.129 11.324 19.846 1.00 95.25 490 THR A N 1
ATOM 3748 C CA . THR A 1 490 ? 3.710 12.359 20.806 1.00 95.25 490 THR A CA 1
ATOM 3749 C C . THR A 1 490 ? 3.702 13.726 20.142 1.00 95.25 490 THR A C 1
ATOM 3751 O O . THR A 1 490 ? 4.330 13.923 19.109 1.00 95.25 490 THR A O 1
ATOM 3754 N N . ILE A 1 491 ? 3.008 14.686 20.745 1.00 94.44 491 ILE A N 1
ATOM 3755 C CA . ILE A 1 491 ? 3.164 16.099 20.392 1.00 94.44 491 ILE A CA 1
ATOM 3756 C C . ILE A 1 491 ? 4.284 16.742 21.212 1.00 94.44 491 ILE A C 1
ATOM 3758 O O . ILE A 1 491 ? 4.652 16.229 22.275 1.00 94.44 491 ILE A O 1
ATOM 3762 N N . ASN A 1 492 ? 4.779 17.890 20.751 1.00 91.25 492 ASN A N 1
ATOM 3763 C CA . ASN A 1 492 ? 5.775 18.695 21.455 1.00 91.25 492 ASN A CA 1
ATOM 3764 C C . ASN A 1 492 ? 5.355 18.923 22.918 1.00 91.25 492 ASN A C 1
ATOM 3766 O O . ASN A 1 492 ? 4.249 19.384 23.207 1.00 91.25 492 ASN A O 1
ATOM 3770 N N . GLY A 1 493 ? 6.239 18.559 23.851 1.00 86.62 493 GLY A N 1
ATOM 3771 C CA . GLY A 1 493 ? 5.928 18.465 25.284 1.00 86.62 493 GLY A CA 1
ATOM 3772 C C . GLY A 1 493 ? 5.654 17.039 25.786 1.00 86.62 493 GLY A C 1
ATOM 3773 O O . GLY A 1 493 ? 5.378 16.861 26.972 1.00 86.62 493 GLY A O 1
ATOM 3774 N N . GLY A 1 494 ? 5.745 16.026 24.916 1.00 89.56 494 GLY A N 1
ATOM 3775 C CA . GLY A 1 494 ? 5.799 14.601 25.271 1.00 89.56 494 GLY A CA 1
ATOM 3776 C C . GLY A 1 494 ? 4.450 13.934 25.553 1.00 89.56 494 GLY A C 1
ATOM 3777 O O . GLY A 1 494 ? 4.406 12.783 25.982 1.00 89.56 494 GLY A O 1
ATOM 3778 N N . SER A 1 495 ? 3.335 14.634 25.332 1.00 90.50 495 SER A N 1
ATOM 3779 C CA . SER A 1 495 ? 1.994 14.073 25.543 1.00 90.50 495 SER A CA 1
ATOM 3780 C C . SER A 1 495 ? 1.505 13.321 24.307 1.00 90.50 495 SER A C 1
ATOM 3782 O O . SER A 1 495 ? 1.789 13.713 23.177 1.00 90.50 495 SER A O 1
ATOM 3784 N N . ALA A 1 496 ? 0.730 12.253 24.503 1.00 90.81 496 ALA A N 1
ATOM 3785 C CA . ALA A 1 496 ? 0.015 11.623 23.399 1.00 90.81 496 ALA A CA 1
ATOM 3786 C C . ALA A 1 496 ? -1.043 12.594 22.842 1.00 90.81 496 ALA A C 1
ATOM 3788 O O . ALA A 1 496 ? -1.736 13.235 23.639 1.00 90.81 496 ALA A O 1
ATOM 3789 N N . PRO A 1 497 ? -1.206 12.699 21.513 1.00 89.88 497 PRO A N 1
ATOM 3790 C CA . PRO A 1 497 ? -2.265 13.515 20.944 1.00 89.88 497 PRO A CA 1
ATOM 3791 C C . PRO A 1 497 ? -3.619 12.856 21.234 1.00 89.88 497 PRO A C 1
ATOM 3793 O O . PRO A 1 497 ? -3.844 11.691 20.901 1.00 89.88 497 PRO A O 1
ATOM 3796 N N . THR A 1 498 ? -4.524 13.593 21.874 1.00 85.06 498 THR A N 1
ATOM 3797 C CA . THR A 1 498 ? -5.836 13.090 22.309 1.00 85.06 498 THR A CA 1
ATOM 3798 C C . THR A 1 498 ? -6.975 13.840 21.638 1.00 85.06 498 THR A C 1
ATOM 3800 O O . THR A 1 498 ? -6.863 15.023 21.302 1.00 85.06 498 THR A O 1
ATOM 3803 N N . LEU A 1 499 ? -8.102 13.150 21.476 1.00 77.38 499 LEU A N 1
ATOM 3804 C CA . LEU A 1 499 ? -9.367 13.769 21.114 1.00 77.38 499 LEU A CA 1
ATOM 3805 C C . LEU A 1 499 ? -10.171 13.991 22.402 1.00 77.38 499 LEU A C 1
ATOM 3807 O O . LEU A 1 499 ? -10.564 13.032 23.061 1.00 77.38 499 LEU A O 1
ATOM 3811 N N . SER A 1 500 ? -10.392 15.249 22.793 1.00 59.31 500 SER A N 1
ATOM 3812 C CA . SER A 1 500 ? -11.271 15.598 23.917 1.00 59.31 500 SER A CA 1
ATOM 3813 C C . SER A 1 500 ? -12.456 16.446 23.443 1.00 59.31 500 SER A C 1
ATOM 3815 O O . SER A 1 500 ? -12.311 17.311 22.579 1.00 59.31 500 SER A O 1
ATOM 3817 N N . GLY A 1 501 ? -13.642 16.192 24.009 1.00 55.34 501 GLY A N 1
ATOM 3818 C CA . GLY A 1 501 ? -14.893 16.866 23.637 1.00 55.34 501 GLY A CA 1
ATOM 3819 C C . GLY A 1 501 ? -15.541 16.333 22.350 1.00 55.34 501 GLY A C 1
ATOM 3820 O O . GLY A 1 501 ? -15.069 15.371 21.747 1.00 55.34 501 GLY A O 1
ATOM 3821 N N . SER A 1 502 ? -16.654 16.946 21.926 1.00 45.78 502 SER A N 1
ATOM 3822 C CA . SER A 1 502 ? -17.297 16.613 20.652 1.00 45.78 502 SER A CA 1
ATOM 3823 C C . SER A 1 502 ? -16.466 17.188 19.501 1.00 45.78 502 SER A C 1
ATOM 3825 O O . SER A 1 502 ? -16.715 18.305 19.068 1.00 45.78 502 SER A O 1
ATOM 3827 N N . LEU A 1 503 ? -15.467 16.430 19.045 1.00 48.69 503 LEU A N 1
ATOM 3828 C CA . LEU A 1 503 ? -14.865 16.515 17.711 1.00 48.69 503 LEU A CA 1
ATOM 3829 C C . LEU A 1 503 ? -14.402 17.927 17.236 1.00 48.69 503 LEU A C 1
ATOM 3831 O O . LEU A 1 503 ? -15.207 18.718 16.753 1.00 48.69 503 LEU A O 1
ATOM 3835 N N . ALA A 1 504 ? -13.069 18.138 17.228 1.00 51.97 504 ALA A N 1
ATOM 3836 C CA . ALA A 1 504 ? -12.275 19.032 16.343 1.00 51.97 504 ALA A CA 1
ATOM 3837 C C . ALA A 1 504 ? -11.507 20.262 16.902 1.00 51.97 504 ALA A C 1
ATOM 3839 O O . ALA A 1 504 ? -10.875 20.945 16.102 1.00 51.97 504 ALA A O 1
ATOM 3840 N N . SER A 1 505 ? -11.434 20.554 18.209 1.00 51.88 505 SER A N 1
ATOM 3841 C CA . SER A 1 505 ? -10.503 21.611 18.695 1.00 51.88 505 SER A CA 1
ATOM 3842 C C . SER A 1 505 ? -10.265 21.594 20.215 1.00 51.88 505 SER A C 1
ATOM 3844 O O . SER A 1 505 ? -10.557 22.570 20.913 1.00 51.88 505 SER A O 1
ATOM 3846 N N . GLY A 1 506 ? -9.792 20.470 20.756 1.00 54.09 506 GLY A N 1
ATOM 3847 C CA . GLY A 1 506 ? -9.501 20.324 22.185 1.00 54.09 506 GLY A CA 1
ATOM 3848 C C . GLY A 1 506 ? -8.057 20.680 22.548 1.00 54.09 506 GLY A C 1
ATOM 3849 O O . GLY A 1 506 ? -7.145 20.605 21.726 1.00 54.09 506 GLY A O 1
ATOM 3850 N N . THR A 1 507 ? -7.818 21.029 23.812 1.00 60.38 507 THR A N 1
ATOM 3851 C CA . THR A 1 507 ? -6.460 21.066 24.372 1.00 60.38 507 THR A CA 1
ATOM 3852 C C . THR A 1 507 ? -5.861 19.658 24.340 1.00 60.38 507 THR A C 1
ATOM 3854 O O . THR A 1 507 ? -6.478 18.735 24.870 1.00 60.38 507 THR A O 1
ATOM 3857 N N . GLY A 1 508 ? -4.673 19.492 23.750 1.00 74.00 508 GLY A N 1
ATOM 3858 C CA . GLY A 1 508 ? -3.972 18.201 23.671 1.00 74.00 508 GLY A CA 1
ATOM 3859 C C . GLY A 1 508 ? -4.162 17.425 22.362 1.00 74.00 508 GLY A C 1
ATOM 3860 O O . GLY A 1 508 ? -3.615 16.332 22.240 1.00 74.00 508 GLY A O 1
ATOM 3861 N N . THR A 1 509 ? -4.901 17.965 21.388 1.00 86.44 509 THR A N 1
ATOM 3862 C CA . THR A 1 509 ? -4.964 17.425 20.019 1.00 86.44 509 THR A CA 1
ATOM 3863 C C . THR A 1 509 ? -3.751 17.892 19.204 1.00 86.44 509 THR A C 1
ATOM 3865 O O . THR A 1 509 ? -3.246 19.000 19.402 1.00 86.44 509 THR A O 1
ATOM 3868 N N . GLY A 1 510 ? -3.272 17.048 18.294 1.00 92.88 510 GLY A N 1
ATOM 3869 C CA . GLY A 1 510 ? -2.260 17.425 17.315 1.00 92.88 510 GLY A CA 1
ATOM 3870 C C . GLY A 1 510 ? -2.827 18.328 16.217 1.00 92.88 510 GLY A C 1
ATOM 3871 O O . GLY A 1 510 ? -4.022 18.282 15.920 1.00 92.88 510 GLY A O 1
ATOM 3872 N N . THR A 1 511 ? -1.982 19.150 15.603 1.00 94.56 511 THR A N 1
ATOM 3873 C CA . THR A 1 511 ? -2.343 20.066 14.513 1.00 94.56 511 THR A CA 1
ATOM 3874 C C . THR A 1 511 ? -1.394 19.903 13.340 1.00 94.56 511 THR A C 1
ATOM 3876 O O . THR A 1 511 ? -0.200 19.689 13.534 1.00 94.56 511 THR A O 1
ATOM 3879 N N . GLY A 1 512 ? -1.906 20.066 12.129 1.00 95.94 512 GLY A N 1
ATOM 3880 C CA . GLY A 1 512 ? -1.094 20.085 10.924 1.00 95.94 512 GLY A CA 1
ATOM 3881 C C . GLY A 1 512 ? -1.818 20.742 9.762 1.00 95.94 512 GLY A C 1
ATOM 3882 O O . GLY A 1 512 ? -2.930 21.259 9.912 1.00 95.94 512 GLY A O 1
ATOM 3883 N N . HIS A 1 513 ? -1.168 20.746 8.609 1.00 97.50 513 HIS A N 1
ATOM 3884 C CA . HIS A 1 513 ? -1.706 21.311 7.380 1.00 97.50 513 HIS A CA 1
ATOM 3885 C C . HIS A 1 513 ? -1.158 20.580 6.154 1.00 97.50 513 HIS A C 1
ATOM 3887 O O . HIS A 1 513 ? -0.125 19.912 6.218 1.00 97.50 513 HIS A O 1
ATOM 3893 N N . TRP A 1 514 ? -1.875 20.688 5.041 1.00 98.31 514 TRP A N 1
ATOM 3894 C CA . TRP A 1 514 ? -1.415 20.205 3.745 1.00 98.31 514 TRP A CA 1
ATOM 3895 C C . TRP A 1 514 ? -0.541 21.259 3.068 1.00 98.31 514 TRP A C 1
ATOM 3897 O O . TRP A 1 514 ? -0.891 22.436 3.066 1.00 98.31 514 TRP A O 1
ATOM 3907 N N . VAL A 1 515 ? 0.582 20.827 2.498 1.00 98.62 515 VAL A N 1
ATOM 3908 C CA . VAL A 1 515 ? 1.540 21.677 1.779 1.00 98.62 515 VAL A CA 1
ATOM 3909 C C . VAL A 1 515 ? 1.573 21.252 0.318 1.00 98.62 515 VAL A C 1
ATOM 3911 O O . VAL A 1 515 ? 1.843 20.086 0.033 1.00 98.62 515 VAL A O 1
ATOM 3914 N N . GLU A 1 516 ? 1.308 22.168 -0.612 1.00 98.56 516 GLU A N 1
ATOM 3915 C CA . GLU A 1 516 ? 1.451 21.908 -2.046 1.00 98.56 516 GLU A CA 1
ATOM 3916 C C . GLU A 1 516 ? 2.929 21.701 -2.399 1.00 98.56 516 GLU A C 1
ATOM 3918 O O . GLU A 1 516 ? 3.744 22.615 -2.236 1.00 98.56 516 GLU A O 1
ATOM 3923 N N . ILE A 1 517 ? 3.276 20.517 -2.920 1.00 98.25 517 ILE A N 1
ATOM 3924 C CA . ILE A 1 517 ? 4.653 20.151 -3.272 1.00 98.25 517 ILE A CA 1
ATOM 3925 C C . ILE A 1 517 ? 4.907 20.368 -4.774 1.00 98.25 517 ILE A C 1
ATOM 3927 O O . ILE A 1 517 ? 4.869 19.454 -5.589 1.00 98.25 517 ILE A O 1
ATOM 3931 N N . SER A 1 518 ? 5.158 21.622 -5.155 1.00 98.38 518 SER A N 1
ATOM 3932 C CA . SER A 1 518 ? 5.479 22.026 -6.533 1.00 98.38 518 SER A CA 1
ATOM 3933 C C . SER A 1 518 ? 6.531 23.132 -6.534 1.00 98.38 518 SER A C 1
ATOM 3935 O O . SER A 1 518 ? 6.569 23.982 -5.642 1.00 98.38 518 SER A O 1
ATOM 3937 N N . THR A 1 519 ? 7.344 23.187 -7.587 1.00 98.62 519 THR A N 1
ATOM 3938 C CA . THR A 1 519 ? 8.252 24.310 -7.876 1.00 98.62 519 THR A CA 1
ATOM 3939 C C . THR A 1 519 ? 7.521 25.644 -8.041 1.00 98.62 519 THR A C 1
ATOM 3941 O O . THR A 1 519 ? 8.135 26.701 -7.899 1.00 98.62 519 THR A O 1
ATOM 3944 N N . THR A 1 520 ? 6.208 25.626 -8.276 1.00 98.12 520 THR A N 1
ATOM 3945 C CA . THR A 1 520 ? 5.376 26.835 -8.382 1.00 98.12 520 THR A CA 1
ATOM 3946 C C . THR A 1 520 ? 4.595 27.171 -7.112 1.00 98.12 520 THR A C 1
ATOM 3948 O O . THR A 1 520 ? 3.959 28.225 -7.055 1.00 98.12 520 THR A O 1
ATOM 3951 N N . SER A 1 521 ? 4.692 26.328 -6.079 1.00 98.50 521 SER A N 1
ATOM 3952 C CA . SER A 1 521 ? 3.939 26.480 -4.838 1.00 98.50 521 SER A CA 1
ATOM 3953 C C . SER A 1 521 ? 4.263 27.794 -4.124 1.00 98.50 521 SER A C 1
ATOM 3955 O O . SER A 1 521 ? 5.429 28.169 -3.920 1.00 98.50 521 SER A O 1
ATOM 3957 N N . THR A 1 522 ? 3.200 28.489 -3.723 1.00 98.25 522 THR A N 1
ATOM 3958 C CA . THR A 1 522 ? 3.266 29.704 -2.904 1.00 98.25 522 THR A CA 1
ATOM 3959 C C . THR A 1 522 ? 3.092 29.434 -1.414 1.00 98.25 522 THR A C 1
ATOM 3961 O O . THR A 1 522 ? 3.177 30.379 -0.628 1.00 98.25 522 THR A O 1
ATOM 3964 N N . ASP A 1 523 ? 2.856 28.180 -1.023 1.00 98.38 523 ASP A N 1
ATOM 3965 C CA . ASP A 1 523 ? 2.818 27.794 0.385 1.00 98.38 523 ASP A CA 1
ATOM 3966 C C . ASP A 1 523 ? 4.175 28.068 1.027 1.00 98.38 523 ASP A C 1
ATOM 3968 O O . ASP A 1 523 ? 5.209 28.035 0.359 1.00 98.38 523 ASP A O 1
ATOM 3972 N N . LEU A 1 524 ? 4.188 28.371 2.321 1.00 98.31 524 LEU A N 1
ATOM 3973 C CA . LEU A 1 524 ? 5.435 28.603 3.043 1.00 98.31 524 LEU A CA 1
ATOM 3974 C C . LEU A 1 524 ? 6.160 27.274 3.258 1.00 98.31 524 LEU A C 1
ATOM 3976 O O . LEU A 1 524 ? 5.536 26.289 3.639 1.00 98.31 524 LEU A O 1
ATOM 3980 N N . ALA A 1 525 ? 7.474 27.253 3.030 1.00 98.62 525 ALA A N 1
ATOM 3981 C CA . ALA A 1 525 ? 8.299 26.096 3.357 1.00 98.62 525 ALA A CA 1
ATOM 3982 C C . ALA A 1 525 ? 8.318 25.906 4.887 1.00 98.62 525 ALA A C 1
ATOM 3984 O O . ALA A 1 525 ? 8.692 26.853 5.589 1.00 98.62 525 ALA A O 1
ATOM 3985 N N . PRO A 1 526 ? 7.943 24.729 5.425 1.00 98.19 526 PRO A N 1
ATOM 3986 C CA . PRO A 1 526 ? 7.868 24.528 6.875 1.00 98.19 526 PRO A CA 1
ATOM 3987 C C . PRO A 1 526 ? 9.144 24.829 7.674 1.00 98.19 526 PRO A C 1
ATOM 3989 O O . PRO A 1 526 ? 9.054 25.277 8.813 1.00 98.19 526 PRO A O 1
ATOM 3992 N N . ASN A 1 527 ? 10.333 24.649 7.092 1.00 98.31 527 ASN A N 1
ATOM 3993 C CA . ASN A 1 527 ? 11.617 24.996 7.725 1.00 98.31 527 ASN A CA 1
ATOM 3994 C C . ASN A 1 527 ? 12.117 26.423 7.404 1.00 98.31 527 ASN A C 1
ATOM 3996 O O . ASN A 1 527 ? 13.248 26.780 7.748 1.00 98.31 527 ASN A O 1
ATOM 4000 N N . GLY A 1 528 ? 11.291 27.264 6.773 1.00 98.31 528 GLY A N 1
ATOM 4001 C CA . GLY A 1 528 ? 11.619 28.644 6.422 1.00 98.31 528 GLY A CA 1
ATOM 4002 C C . GLY A 1 528 ? 12.059 29.478 7.627 1.00 98.31 528 GLY A C 1
ATOM 4003 O O . GLY A 1 528 ? 11.269 29.765 8.524 1.00 98.31 528 GLY A O 1
ATOM 4004 N N . GLY A 1 529 ? 13.318 29.925 7.640 1.00 97.50 529 GLY A N 1
ATOM 4005 C CA . GLY A 1 529 ? 13.868 30.714 8.749 1.00 97.50 529 GLY A CA 1
ATOM 4006 C C . GLY A 1 529 ? 14.149 29.921 10.031 1.00 97.50 529 GLY A C 1
ATOM 4007 O O . GLY A 1 529 ? 14.320 30.534 11.089 1.00 97.50 529 GLY A O 1
ATOM 4008 N N . ALA A 1 530 ? 14.201 28.587 9.956 1.00 97.25 530 ALA A N 1
ATOM 4009 C CA . ALA A 1 530 ? 14.598 27.734 11.070 1.00 97.25 530 ALA A CA 1
ATOM 4010 C C . ALA A 1 530 ? 16.026 28.039 11.569 1.00 97.25 530 ALA A C 1
ATOM 4012 O O . ALA A 1 530 ? 16.897 28.520 10.841 1.00 97.25 530 ALA A O 1
ATOM 4013 N N . SER A 1 531 ? 16.280 27.748 12.847 1.00 94.19 531 SER A N 1
ATOM 4014 C CA . SER A 1 531 ? 17.607 27.899 13.451 1.00 94.19 531 SER A CA 1
ATOM 4015 C C . SER A 1 531 ? 18.562 26.813 12.955 1.00 94.19 531 SER A C 1
ATOM 4017 O O . SER A 1 531 ? 18.262 25.631 13.070 1.00 94.19 531 SER A O 1
ATOM 4019 N N . LEU A 1 532 ? 19.755 27.209 12.502 1.00 93.50 532 LEU A N 1
ATOM 4020 C CA . LEU A 1 532 ? 20.822 26.295 12.062 1.00 93.50 532 LEU A CA 1
ATOM 4021 C C . LEU A 1 532 ? 21.871 26.016 13.153 1.00 93.50 532 LEU A C 1
ATOM 4023 O O . LEU A 1 532 ? 22.971 25.552 12.861 1.00 93.50 532 LEU A O 1
ATOM 4027 N N . ALA A 1 533 ? 21.597 26.376 14.410 1.00 84.12 533 ALA A N 1
ATOM 4028 C CA . ALA A 1 533 ? 22.603 26.392 15.472 1.00 84.12 533 ALA A CA 1
ATOM 4029 C C . ALA A 1 533 ? 23.339 25.042 15.626 1.00 84.12 533 ALA A C 1
ATOM 4031 O O . ALA A 1 533 ? 22.757 24.047 16.045 1.00 84.12 533 ALA A O 1
ATOM 4032 N N . GLY A 1 534 ? 24.646 25.039 15.334 1.00 80.25 534 GLY A N 1
ATOM 4033 C CA . GLY A 1 534 ? 25.510 23.855 15.433 1.00 80.25 534 GLY A CA 1
ATOM 4034 C C . GLY A 1 534 ? 25.551 22.973 14.180 1.00 80.25 534 GLY A C 1
ATOM 4035 O O . GLY A 1 534 ? 26.336 22.029 14.151 1.00 80.25 534 GLY A O 1
ATOM 4036 N N . ASN A 1 535 ? 24.767 23.290 13.148 1.00 87.06 535 ASN A N 1
ATOM 4037 C CA . ASN A 1 535 ? 24.786 22.594 11.868 1.00 87.06 535 ASN A CA 1
ATOM 4038 C C . ASN A 1 535 ? 25.861 23.201 10.955 1.00 87.06 535 ASN A C 1
ATOM 4040 O O . ASN A 1 535 ? 25.846 24.404 10.696 1.00 87.06 535 ASN A O 1
ATOM 4044 N N . THR A 1 536 ? 26.811 22.383 10.495 1.00 87.81 536 THR A N 1
ATOM 4045 C CA . THR A 1 536 ? 27.868 22.821 9.564 1.00 87.81 536 THR A CA 1
ATOM 4046 C C . THR A 1 536 ? 27.625 22.400 8.121 1.00 87.81 536 THR A C 1
ATOM 4048 O O . THR A 1 536 ? 28.329 22.851 7.219 1.00 87.81 536 THR A O 1
ATOM 4051 N N . TYR A 1 537 ? 26.623 21.552 7.913 1.00 89.19 537 TYR A N 1
ATOM 4052 C CA . TYR A 1 537 ? 26.277 20.960 6.633 1.00 89.19 537 TYR A CA 1
ATOM 4053 C C . TYR A 1 537 ? 25.231 21.793 5.883 1.00 89.19 537 TYR A C 1
ATOM 4055 O O . TYR A 1 537 ? 25.346 22.010 4.680 1.00 89.19 537 TYR A O 1
ATOM 4063 N N . VAL A 1 538 ? 24.243 22.321 6.609 1.00 94.38 538 VAL A N 1
ATOM 4064 C CA . VAL A 1 538 ? 23.216 23.222 6.078 1.00 94.38 538 VAL A CA 1
ATOM 4065 C C . VAL A 1 538 ? 23.618 24.671 6.323 1.00 94.38 538 VAL A C 1
ATOM 4067 O O . VAL A 1 538 ? 23.829 25.077 7.464 1.00 94.38 538 VAL A O 1
ATOM 4070 N N . THR A 1 539 ? 23.685 25.471 5.258 1.00 93.56 539 THR A N 1
ATOM 4071 C CA . THR A 1 539 ? 24.073 26.890 5.342 1.00 93.56 539 THR A CA 1
ATOM 4072 C C . THR A 1 539 ? 22.914 27.867 5.183 1.00 93.56 539 THR A C 1
ATOM 4074 O O . THR A 1 539 ? 23.073 29.036 5.528 1.00 93.56 539 THR A O 1
ATOM 4077 N N . ASP A 1 540 ? 21.779 27.424 4.639 1.00 95.31 540 ASP A N 1
ATOM 4078 C CA . ASP A 1 540 ? 20.627 28.284 4.370 1.00 95.31 540 ASP A CA 1
ATOM 4079 C C . ASP A 1 540 ? 19.308 27.496 4.390 1.00 95.31 540 ASP A C 1
ATOM 4081 O O . ASP A 1 540 ? 19.223 26.387 3.864 1.00 95.31 540 ASP A O 1
ATOM 4085 N N . VAL A 1 541 ? 18.281 28.099 4.986 1.00 97.38 541 VAL A N 1
ATOM 4086 C CA . VAL A 1 541 ? 16.868 27.668 4.969 1.00 97.38 541 VAL A CA 1
ATOM 4087 C C . VAL A 1 541 ? 15.941 28.871 4.732 1.00 97.38 541 VAL A C 1
ATOM 4089 O O . VAL A 1 541 ? 14.751 28.862 5.057 1.00 97.38 541 VAL A O 1
ATOM 4092 N N . GLY A 1 542 ? 16.485 29.938 4.149 1.00 97.56 542 GLY A N 1
ATOM 4093 C CA . GLY A 1 542 ? 15.782 31.160 3.811 1.00 97.56 542 GLY A CA 1
ATOM 4094 C C . GLY A 1 542 ? 15.216 31.895 5.025 1.00 97.56 542 GLY A C 1
ATOM 4095 O O . GLY A 1 542 ? 15.695 31.803 6.153 1.00 97.56 542 GLY A O 1
ATOM 4096 N N . SER A 1 543 ? 14.167 32.669 4.771 1.00 97.81 543 SER A N 1
ATOM 4097 C CA . SER A 1 543 ? 13.379 33.374 5.788 1.00 97.81 543 SER A CA 1
ATOM 4098 C C . SER A 1 543 ? 12.042 32.675 6.052 1.00 97.81 543 SER A C 1
ATOM 4100 O O . SER A 1 543 ? 11.633 31.800 5.289 1.00 97.81 543 SER A O 1
ATOM 4102 N N . THR A 1 544 ? 11.305 33.129 7.065 1.00 97.62 544 THR A N 1
ATOM 4103 C CA . THR A 1 544 ? 9.941 32.655 7.367 1.00 97.62 544 THR A CA 1
ATOM 4104 C C . THR A 1 544 ? 8.919 32.945 6.262 1.00 97.62 544 THR A C 1
ATOM 4106 O O . THR A 1 544 ? 7.812 32.424 6.304 1.00 97.62 544 THR A O 1
ATOM 4109 N N . SER A 1 545 ? 9.262 33.776 5.270 1.00 98.12 545 SER A N 1
ATOM 4110 C CA . SER A 1 545 ? 8.430 34.036 4.090 1.00 98.12 545 SER A CA 1
ATOM 4111 C C . SER A 1 545 ? 8.863 33.242 2.854 1.00 98.12 545 SER A C 1
ATOM 4113 O O . SER A 1 545 ? 8.391 33.530 1.756 1.00 98.12 545 SER A O 1
ATOM 4115 N N . THR A 1 546 ? 9.812 32.312 2.988 1.00 98.75 546 THR A N 1
ATOM 4116 C CA . THR A 1 546 ? 10.269 31.491 1.858 1.00 98.75 546 THR A CA 1
ATOM 4117 C C . THR A 1 546 ? 9.167 30.524 1.464 1.00 98.75 546 THR A C 1
ATOM 4119 O O . THR A 1 546 ? 8.652 29.802 2.315 1.00 98.75 546 THR A O 1
ATOM 4122 N N . THR A 1 547 ? 8.802 30.510 0.184 1.00 98.88 547 THR A N 1
ATOM 4123 C CA . THR A 1 547 ? 7.800 29.569 -0.319 1.00 98.88 547 THR A CA 1
ATOM 4124 C C . THR A 1 547 ? 8.426 28.215 -0.631 1.00 98.88 547 THR A C 1
ATOM 4126 O O . THR A 1 547 ? 9.625 28.130 -0.900 1.00 98.88 547 THR A O 1
ATOM 4129 N N . VAL A 1 548 ? 7.613 27.164 -0.660 1.00 98.88 548 VAL A N 1
ATOM 4130 C CA . VAL A 1 548 ? 7.995 25.818 -1.097 1.00 98.88 548 VAL A CA 1
ATOM 4131 C C . VAL A 1 548 ? 8.604 25.861 -2.495 1.00 98.88 548 VAL A C 1
ATOM 4133 O O . VAL A 1 548 ? 9.693 25.332 -2.697 1.00 98.88 548 VAL A O 1
ATOM 4136 N N . GLY A 1 549 ? 7.974 26.564 -3.442 1.00 98.81 549 GLY A N 1
ATOM 4137 C CA . GLY A 1 549 ? 8.494 26.679 -4.803 1.00 98.81 549 GLY A CA 1
ATOM 4138 C C . GLY A 1 549 ? 9.864 27.361 -4.883 1.00 98.81 549 GLY A C 1
ATOM 4139 O O . GLY A 1 549 ? 10.727 26.926 -5.647 1.00 98.81 549 GLY A O 1
ATOM 4140 N N . ALA A 1 550 ? 10.094 28.396 -4.065 1.00 98.75 550 ALA A N 1
ATOM 4141 C CA . ALA A 1 550 ? 11.388 29.072 -3.978 1.00 98.75 550 ALA A CA 1
ATOM 4142 C C . ALA A 1 550 ? 12.450 28.191 -3.303 1.00 98.75 550 ALA A C 1
ATOM 4144 O O . ALA A 1 550 ? 13.570 28.105 -3.797 1.00 98.75 550 ALA A O 1
ATOM 4145 N N . ALA A 1 551 ? 12.088 27.508 -2.214 1.00 98.81 551 ALA A N 1
ATOM 4146 C CA . ALA A 1 551 ? 12.963 26.577 -1.513 1.00 98.81 551 ALA A CA 1
ATOM 4147 C C . ALA A 1 551 ? 13.403 25.428 -2.429 1.00 98.81 551 ALA A C 1
ATOM 4149 O O . ALA A 1 551 ? 14.595 25.161 -2.537 1.00 98.81 551 ALA A O 1
ATOM 4150 N N . LEU A 1 552 ? 12.467 24.790 -3.141 1.00 98.88 552 LEU A N 1
ATOM 4151 C CA . LEU A 1 552 ? 12.748 23.688 -4.066 1.00 98.88 552 LEU A CA 1
ATOM 4152 C C . LEU A 1 552 ? 13.722 24.089 -5.180 1.00 98.88 552 LEU A C 1
ATOM 4154 O O . LEU A 1 552 ? 14.634 23.324 -5.487 1.00 98.88 552 LEU A O 1
ATOM 4158 N N . GLN A 1 553 ? 13.570 25.283 -5.752 1.00 98.56 553 GLN A N 1
ATOM 4159 C CA . GLN A 1 553 ? 14.409 25.764 -6.857 1.00 98.56 553 GLN A CA 1
ATOM 4160 C C . GLN A 1 553 ? 15.766 26.334 -6.417 1.00 98.56 553 GLN A C 1
ATOM 4162 O O . GLN A 1 553 ? 16.630 26.566 -7.264 1.00 98.56 553 GLN A O 1
ATOM 4167 N N . ASP A 1 554 ? 15.975 26.577 -5.125 1.00 98.25 554 ASP A N 1
ATOM 4168 C CA . ASP A 1 554 ? 17.239 27.097 -4.617 1.00 98.25 554 ASP A CA 1
ATOM 4169 C C . ASP A 1 554 ? 18.314 25.995 -4.560 1.00 98.25 554 ASP A C 1
ATOM 4171 O O . ASP A 1 554 ? 18.065 24.861 -4.145 1.00 98.25 554 ASP A O 1
ATOM 4175 N N . ASN A 1 555 ? 19.537 26.323 -4.982 1.00 96.50 555 ASN A N 1
ATOM 4176 C CA . ASN A 1 555 ? 20.637 25.360 -5.096 1.00 96.50 555 ASN A CA 1
ATOM 4177 C C . ASN A 1 555 ? 21.229 24.915 -3.748 1.00 96.50 555 ASN A C 1
ATOM 4179 O O . ASN A 1 555 ? 22.001 23.964 -3.730 1.00 96.50 555 ASN A O 1
ATOM 4183 N N . ASN A 1 556 ? 20.952 25.621 -2.655 1.00 95.44 556 ASN A N 1
ATOM 4184 C CA . ASN A 1 556 ? 21.598 25.442 -1.353 1.00 95.44 556 ASN A CA 1
ATOM 4185 C C . ASN A 1 556 ? 20.613 25.231 -0.204 1.00 95.44 556 ASN A C 1
ATOM 4187 O O . ASN A 1 556 ? 21.032 24.831 0.885 1.00 95.44 556 ASN A O 1
ATOM 4191 N N . TYR A 1 557 ? 19.327 25.488 -0.434 1.00 97.94 557 TYR A N 1
ATOM 4192 C CA . TYR A 1 557 ? 18.293 25.360 0.578 1.00 97.94 557 TYR A CA 1
ATOM 4193 C C . TYR A 1 557 ? 18.311 23.977 1.229 1.00 97.94 557 TYR A C 1
ATOM 4195 O O . TYR A 1 557 ? 18.226 22.946 0.551 1.00 97.94 557 TYR A O 1
ATOM 4203 N N . ASN A 1 558 ? 18.449 23.992 2.553 1.00 97.19 558 ASN A N 1
ATOM 4204 C CA . ASN A 1 558 ? 18.575 22.837 3.430 1.00 97.19 558 ASN A CA 1
ATOM 4205 C C . ASN A 1 558 ? 19.703 21.855 3.046 1.00 97.19 558 ASN A C 1
ATOM 4207 O O . ASN A 1 558 ? 19.608 20.675 3.351 1.00 97.19 558 ASN A O 1
ATOM 4211 N N . GLY A 1 559 ? 20.761 22.306 2.358 1.00 94.31 559 GLY A N 1
ATOM 4212 C CA . GLY A 1 559 ? 21.905 21.462 1.968 1.00 94.31 559 GLY A CA 1
ATOM 4213 C C . GLY A 1 559 ? 21.653 20.512 0.786 1.00 94.31 559 GLY A C 1
ATOM 4214 O O . GLY A 1 559 ? 22.505 19.678 0.478 1.00 94.31 559 GLY A O 1
ATOM 4215 N N . ILE A 1 560 ? 20.513 20.639 0.103 1.00 96.00 560 ILE A N 1
ATOM 4216 C CA . ILE A 1 560 ? 20.132 19.822 -1.062 1.00 96.00 560 ILE A CA 1
ATOM 4217 C C . ILE A 1 560 ? 20.208 20.684 -2.330 1.00 96.00 560 ILE A C 1
ATOM 4219 O O . ILE A 1 560 ? 19.925 21.880 -2.277 1.00 96.00 560 ILE A O 1
ATOM 4223 N N . GLY A 1 561 ? 20.553 20.091 -3.475 1.00 96.00 561 GLY A N 1
ATOM 4224 C CA . GLY A 1 561 ? 20.519 20.756 -4.784 1.00 96.00 561 GLY A CA 1
ATOM 4225 C C . GLY A 1 561 ? 19.117 21.204 -5.227 1.00 96.00 561 GLY A C 1
ATOM 4226 O O . GLY A 1 561 ? 18.109 20.890 -4.593 1.00 96.00 561 GLY A O 1
ATOM 4227 N N . ALA A 1 562 ? 19.035 21.974 -6.309 1.00 98.06 562 ALA A N 1
ATOM 4228 C CA . ALA A 1 562 ? 17.776 22.520 -6.814 1.00 98.06 562 ALA A CA 1
ATOM 4229 C C . ALA A 1 562 ? 16.950 21.505 -7.615 1.00 98.06 562 ALA A C 1
ATOM 4231 O O . ALA A 1 562 ? 17.469 20.795 -8.478 1.00 98.06 562 ALA A O 1
ATOM 4232 N N . PHE A 1 563 ? 15.638 21.561 -7.413 1.00 98.44 563 PHE A N 1
ATOM 4233 C CA . PHE A 1 563 ? 14.599 20.984 -8.253 1.00 98.44 563 PHE A CA 1
ATOM 4234 C C . PHE A 1 563 ? 14.079 22.085 -9.185 1.00 98.44 563 PHE A C 1
ATOM 4236 O O . PHE A 1 563 ? 13.280 22.925 -8.781 1.00 98.44 563 PHE A O 1
ATOM 4243 N N . ASN A 1 564 ? 14.565 22.141 -10.427 1.00 96.19 564 ASN A N 1
ATOM 4244 C CA . ASN A 1 564 ? 14.231 23.239 -11.349 1.00 96.19 564 ASN A CA 1
ATOM 4245 C C . ASN A 1 564 ? 12.908 23.042 -12.119 1.00 96.19 564 ASN A C 1
ATOM 4247 O O . ASN A 1 564 ? 12.537 23.896 -12.922 1.00 96.19 564 ASN A O 1
ATOM 4251 N N . ASN A 1 565 ? 12.226 21.913 -11.914 1.00 97.50 565 ASN A N 1
ATOM 4252 C CA . ASN A 1 565 ? 10.919 21.604 -12.481 1.00 97.50 565 ASN A CA 1
ATOM 4253 C C . ASN A 1 565 ? 10.203 20.531 -11.639 1.00 97.50 565 ASN A C 1
ATOM 4255 O O . ASN A 1 565 ? 10.841 19.820 -10.860 1.00 97.50 565 ASN A O 1
ATOM 4259 N N . ASP A 1 566 ? 8.893 20.385 -11.840 1.00 97.88 566 ASP A N 1
ATOM 4260 C CA . ASP A 1 566 ? 8.072 19.422 -11.096 1.00 97.88 566 ASP A CA 1
ATOM 4261 C C . ASP A 1 566 ? 8.378 17.960 -11.448 1.00 97.88 566 ASP A C 1
ATOM 4263 O O . ASP A 1 566 ? 8.175 17.093 -10.611 1.00 97.88 566 ASP A O 1
ATOM 4267 N N . ASN A 1 567 ? 8.943 17.659 -12.623 1.00 97.31 567 ASN A N 1
ATOM 4268 C CA . ASN A 1 567 ? 9.342 16.286 -12.957 1.00 97.31 567 ASN A CA 1
ATOM 4269 C C . ASN A 1 567 ? 10.449 15.785 -12.016 1.00 97.31 567 ASN A C 1
ATOM 4271 O O . ASN A 1 567 ? 10.402 14.644 -11.579 1.00 97.31 567 ASN A O 1
ATOM 4275 N N . LEU A 1 568 ? 11.403 16.650 -11.646 1.00 97.75 568 LEU A N 1
ATOM 4276 C CA . LEU A 1 568 ? 12.422 16.325 -10.640 1.00 97.75 568 LEU A CA 1
ATOM 4277 C C . LEU A 1 568 ? 11.831 16.202 -9.229 1.00 97.75 568 LEU A C 1
ATOM 4279 O O . LEU A 1 568 ? 12.301 15.397 -8.430 1.00 97.75 568 LEU A O 1
ATOM 4283 N N . VAL A 1 569 ? 10.818 17.011 -8.898 1.00 98.56 569 VAL A N 1
ATOM 4284 C CA . VAL A 1 569 ? 10.117 16.892 -7.607 1.00 98.56 569 VAL A CA 1
ATOM 4285 C C . VAL A 1 569 ? 9.426 15.533 -7.532 1.00 98.56 569 VAL A C 1
ATOM 4287 O O . VAL A 1 569 ? 9.618 14.798 -6.569 1.00 98.56 569 VAL A O 1
ATOM 4290 N N . LEU A 1 570 ? 8.685 15.179 -8.583 1.00 98.00 570 LEU A N 1
ATOM 4291 C CA . LEU A 1 570 ? 7.955 13.923 -8.696 1.00 98.00 570 LEU A CA 1
ATOM 4292 C C . LEU A 1 570 ? 8.883 12.709 -8.814 1.00 98.00 570 LEU A C 1
ATOM 4294 O O . LEU A 1 570 ? 8.481 11.637 -8.394 1.00 98.00 570 LEU A O 1
ATOM 4298 N N . SER A 1 571 ? 10.110 12.822 -9.333 1.00 96.50 571 SER A N 1
ATOM 4299 C CA . SER A 1 571 ? 11.040 11.681 -9.365 1.00 96.50 571 SER A CA 1
ATOM 4300 C C . SER A 1 571 ? 11.635 11.339 -7.997 1.00 96.50 571 SER A C 1
ATOM 4302 O O . SER A 1 571 ? 12.017 10.189 -7.777 1.00 96.50 571 SER A O 1
ATOM 4304 N N . SER A 1 572 ? 11.728 12.329 -7.101 1.00 96.94 572 SER A N 1
ATOM 4305 C CA . SER A 1 572 ? 12.496 12.248 -5.851 1.00 96.94 572 SER A CA 1
ATOM 4306 C C . SER A 1 572 ? 11.737 12.904 -4.688 1.00 96.94 572 SER A C 1
ATOM 4308 O O . SER A 1 572 ? 12.235 13.829 -4.028 1.00 96.94 572 SER A O 1
ATOM 4310 N N . LEU A 1 573 ? 10.495 12.458 -4.462 1.00 97.81 573 LEU A N 1
ATOM 4311 C CA . LEU A 1 573 ? 9.565 13.093 -3.525 1.00 97.81 573 LEU A CA 1
ATOM 4312 C C . LEU A 1 573 ? 10.075 13.107 -2.090 1.00 97.81 573 LEU A C 1
ATOM 4314 O O . LEU A 1 573 ? 9.873 14.105 -1.393 1.00 97.81 573 LEU A O 1
ATOM 4318 N N . PHE A 1 574 ? 10.731 12.037 -1.630 1.00 97.75 574 PHE A N 1
ATOM 4319 C CA . PHE A 1 574 ? 11.236 12.000 -0.262 1.00 97.75 574 PHE A CA 1
ATOM 4320 C C . PHE A 1 574 ? 12.286 13.094 -0.050 1.00 97.75 574 PHE A C 1
ATOM 4322 O O . PHE A 1 574 ? 12.213 13.854 0.920 1.00 97.75 574 PHE A O 1
ATOM 4329 N N . THR A 1 575 ? 13.230 13.227 -0.982 1.00 97.88 575 THR A N 1
ATOM 4330 C CA . THR A 1 575 ? 14.267 14.262 -0.936 1.00 97.88 575 THR A CA 1
ATOM 4331 C C . THR A 1 575 ? 13.676 15.666 -1.054 1.00 97.88 575 THR A C 1
ATOM 4333 O O . THR A 1 575 ? 14.084 16.554 -0.302 1.00 97.88 575 THR A O 1
ATOM 4336 N N . ALA A 1 576 ? 12.677 15.878 -1.918 1.00 98.56 576 ALA A N 1
ATOM 4337 C CA . ALA A 1 576 ? 11.966 17.154 -2.019 1.00 98.56 576 ALA A CA 1
ATOM 4338 C C . ALA A 1 576 ? 11.260 17.525 -0.698 1.00 98.56 576 ALA A C 1
ATOM 4340 O O . ALA A 1 576 ? 11.377 18.658 -0.226 1.00 98.56 576 ALA A O 1
ATOM 4341 N N . CYS A 1 577 ? 10.605 16.555 -0.050 1.00 98.69 577 CYS A N 1
ATOM 4342 C CA . CYS A 1 577 ? 9.968 16.729 1.257 1.00 98.69 577 CYS A CA 1
ATOM 4343 C C . CYS A 1 577 ? 10.989 17.069 2.353 1.00 98.69 577 CYS A C 1
ATOM 4345 O O . CYS A 1 577 ? 10.758 17.974 3.156 1.00 98.69 577 CYS A O 1
ATOM 4347 N N . CYS A 1 578 ? 12.140 16.390 2.374 1.00 98.31 578 CYS A N 1
ATOM 4348 C CA . CYS A 1 578 ? 13.232 16.712 3.292 1.00 98.31 578 CYS A CA 1
ATOM 4349 C C . CYS A 1 578 ? 13.790 18.120 3.051 1.00 98.31 578 CYS A C 1
ATOM 4351 O O . CYS A 1 578 ? 14.046 18.849 4.008 1.00 98.31 578 CYS A O 1
ATOM 4353 N N . LYS A 1 579 ? 13.930 18.541 1.790 1.00 98.50 579 LYS A N 1
ATOM 4354 C CA . LYS A 1 579 ? 14.434 19.873 1.438 1.00 98.50 579 LYS A CA 1
ATOM 4355 C C . LYS A 1 579 ? 13.589 20.986 2.047 1.00 98.50 579 LYS A C 1
ATOM 4357 O O . LYS A 1 579 ? 14.150 21.893 2.654 1.00 98.50 579 LYS A O 1
ATOM 4362 N N . VAL A 1 580 ? 12.265 20.879 1.965 1.00 98.75 580 VAL A N 1
ATOM 4363 C CA . VAL A 1 580 ? 11.337 21.897 2.495 1.00 98.75 580 VAL A CA 1
ATOM 4364 C C . VAL A 1 580 ? 10.912 21.656 3.949 1.00 98.75 580 VAL A C 1
ATOM 4366 O O . VAL A 1 580 ? 10.062 22.370 4.468 1.00 98.75 580 VAL A O 1
ATOM 4369 N N . GLY A 1 581 ? 11.500 20.671 4.634 1.00 98.31 581 GLY A N 1
ATOM 4370 C CA . GLY A 1 581 ? 11.284 20.466 6.068 1.00 98.31 581 GLY A CA 1
ATOM 4371 C C . GLY A 1 581 ? 9.952 19.810 6.435 1.00 98.31 581 GLY A C 1
ATOM 4372 O O . GLY A 1 581 ? 9.419 20.062 7.516 1.00 98.31 581 GLY A O 1
ATOM 4373 N N . ILE A 1 582 ? 9.391 18.959 5.571 1.00 98.38 582 ILE A N 1
ATOM 4374 C CA . ILE A 1 582 ? 8.199 18.177 5.925 1.00 98.38 582 ILE A CA 1
ATOM 4375 C C . ILE A 1 582 ? 8.527 17.197 7.060 1.00 98.38 582 ILE A C 1
ATOM 4377 O O . ILE A 1 582 ? 9.467 16.403 6.939 1.00 98.38 582 ILE A O 1
ATOM 4381 N N . LYS A 1 583 ? 7.718 17.219 8.131 1.00 97.62 583 LYS A N 1
ATOM 4382 C CA . LYS A 1 583 ? 7.872 16.357 9.313 1.00 97.62 583 LYS A CA 1
ATOM 4383 C C . LYS A 1 583 ? 7.944 14.876 8.915 1.00 97.62 583 LYS A C 1
ATOM 4385 O O . LYS A 1 583 ? 7.195 14.417 8.058 1.00 97.62 583 LYS A O 1
ATOM 4390 N N . GLU A 1 584 ? 8.860 14.141 9.538 1.00 97.50 584 GLU A N 1
ATOM 4391 C CA . GLU A 1 584 ? 9.047 12.705 9.314 1.00 97.50 584 GLU A CA 1
ATOM 4392 C C . GLU A 1 584 ? 8.080 11.867 10.151 1.00 97.50 584 GLU A C 1
ATOM 4394 O O . GLU A 1 584 ? 7.893 12.134 11.342 1.00 97.50 584 GLU A O 1
ATOM 4399 N N . LEU A 1 585 ? 7.539 10.791 9.577 1.00 97.94 585 LEU A N 1
ATOM 4400 C CA . LEU A 1 585 ? 6.581 9.907 10.247 1.00 97.94 585 LEU A CA 1
ATOM 4401 C C . LEU A 1 585 ? 7.163 8.514 10.550 1.00 97.94 585 LEU A C 1
ATOM 4403 O O . LEU A 1 585 ? 8.246 8.150 10.079 1.00 97.94 585 LEU A O 1
ATOM 4407 N N . ASN A 1 586 ? 6.475 7.758 11.408 1.00 97.88 586 ASN A N 1
ATOM 4408 C CA . ASN A 1 586 ? 6.880 6.407 11.804 1.00 97.88 586 ASN A CA 1
ATOM 4409 C C . ASN A 1 586 ? 6.332 5.367 10.825 1.00 97.88 586 ASN A C 1
ATOM 4411 O O . ASN A 1 586 ? 5.371 4.705 11.181 1.00 97.88 586 ASN A O 1
ATOM 4415 N N . ARG A 1 587 ? 6.921 5.265 9.621 1.00 97.75 587 ARG A N 1
ATOM 4416 C CA . ARG A 1 587 ? 6.514 4.296 8.581 1.00 97.75 587 ARG A CA 1
ATOM 4417 C C . ARG A 1 587 ? 4.991 4.287 8.355 1.00 97.75 587 ARG A C 1
ATOM 4419 O O . ARG A 1 587 ? 4.303 3.424 8.888 1.00 97.75 587 ARG A O 1
ATOM 4426 N N . PRO A 1 588 ? 4.441 5.339 7.718 1.00 98.31 588 PRO A N 1
ATOM 4427 C CA . PRO A 1 588 ? 3.033 5.325 7.353 1.00 98.31 588 PRO A CA 1
ATOM 4428 C C . PRO A 1 588 ? 2.798 4.209 6.339 1.00 98.31 588 PRO A C 1
ATOM 4430 O O . PRO A 1 588 ? 3.312 4.315 5.228 1.00 98.31 588 PRO A O 1
ATOM 4433 N N . GLU A 1 589 ? 2.025 3.213 6.750 1.00 98.38 589 GLU A N 1
ATOM 4434 C CA . GLU A 1 589 ? 1.504 2.139 5.903 1.00 98.38 589 GLU A CA 1
ATOM 4435 C C . GLU A 1 589 ? 0.057 2.495 5.535 1.00 98.38 589 GLU A C 1
ATOM 4437 O O . GLU A 1 589 ? -0.176 3.623 5.084 1.00 98.38 589 GLU A O 1
ATOM 4442 N N . ASP A 1 590 ? -0.922 1.597 5.689 1.00 98.44 590 ASP A N 1
ATOM 4443 C CA . ASP A 1 590 ? -2.246 1.836 5.120 1.00 98.44 590 ASP A CA 1
ATOM 4444 C C . ASP A 1 590 ? -2.890 3.121 5.650 1.00 98.44 590 ASP A C 1
ATOM 4446 O O . ASP A 1 590 ? -2.852 3.477 6.838 1.00 98.44 590 ASP A O 1
ATOM 4450 N N . ILE A 1 591 ? -3.565 3.802 4.729 1.00 98.50 591 ILE A N 1
ATOM 4451 C CA . ILE A 1 591 ? -4.405 4.952 5.000 1.00 98.50 591 ILE A CA 1
ATOM 4452 C C . ILE A 1 591 ? -5.813 4.730 4.455 1.00 98.50 591 ILE A C 1
ATOM 4454 O O . ILE A 1 591 ? -5.995 4.395 3.287 1.00 98.50 591 ILE A O 1
ATOM 4458 N N . GLU A 1 592 ? -6.827 4.952 5.293 1.00 98.25 592 GLU A N 1
ATOM 4459 C CA . GLU A 1 592 ? -8.223 4.691 4.938 1.00 98.25 592 GLU A CA 1
ATOM 4460 C C . GLU A 1 592 ? -9.191 5.807 5.339 1.00 98.25 592 GLU A C 1
ATOM 4462 O O . GLU A 1 592 ? -9.140 6.362 6.443 1.00 98.25 592 GLU A O 1
ATOM 4467 N N . TRP A 1 593 ? -10.104 6.138 4.421 1.00 97.56 593 TRP A N 1
ATOM 4468 C CA . TRP A 1 593 ? -11.112 7.178 4.608 1.00 97.56 593 TRP A CA 1
ATOM 4469 C C . TRP A 1 593 ? -12.409 6.593 5.174 1.00 97.56 593 TRP A C 1
ATOM 4471 O O . TRP A 1 593 ? -13.100 5.813 4.525 1.00 97.56 593 TRP A O 1
ATOM 4481 N N . GLU A 1 594 ? -12.786 7.038 6.372 1.00 96.81 594 GLU A N 1
ATOM 4482 C CA . GLU A 1 594 ? -14.060 6.719 7.015 1.00 96.81 594 GLU A CA 1
ATOM 4483 C C . GLU A 1 594 ? -15.063 7.857 6.733 1.00 96.81 594 GLU A C 1
ATOM 4485 O O . GLU A 1 594 ? -14.945 8.947 7.312 1.00 96.81 594 GLU A O 1
ATOM 4490 N N . PRO A 1 595 ? -16.052 7.660 5.840 1.00 95.75 595 PRO A N 1
ATOM 4491 C CA . PRO A 1 595 ? -16.873 8.759 5.346 1.00 95.75 595 PRO A CA 1
ATOM 4492 C C . PRO A 1 595 ? -17.983 9.218 6.300 1.00 95.75 595 PRO A C 1
ATOM 4494 O O . PRO A 1 595 ? -18.467 10.340 6.146 1.00 95.75 595 PRO A O 1
ATOM 4497 N N . HIS A 1 596 ? -18.423 8.399 7.263 1.00 94.75 596 HIS A N 1
ATOM 4498 C CA . HIS A 1 596 ? -19.551 8.732 8.145 1.00 94.75 596 HIS A CA 1
ATOM 4499 C C . HIS A 1 596 ? -19.197 9.855 9.109 1.00 94.75 596 HIS A C 1
ATOM 4501 O O . HIS A 1 596 ? -20.007 10.753 9.353 1.00 94.75 596 HIS A O 1
ATOM 4507 N N . ASN A 1 597 ? -17.971 9.827 9.620 1.00 91.88 597 ASN A N 1
ATOM 4508 C CA . ASN A 1 597 ? -17.421 10.883 10.442 1.00 91.88 597 ASN A CA 1
ATOM 4509 C C . ASN A 1 597 ? -16.445 11.755 9.651 1.00 91.88 597 ASN A C 1
ATOM 4511 O O . ASN A 1 597 ? -16.162 12.854 10.104 1.00 91.88 597 ASN A O 1
ATOM 4515 N N . GLY A 1 598 ? -15.944 11.349 8.486 1.00 94.19 598 GLY A N 1
ATOM 4516 C CA . GLY A 1 598 ? -14.942 12.115 7.742 1.00 94.19 598 GLY A CA 1
ATOM 4517 C C . GLY A 1 598 ? -13.608 12.140 8.485 1.00 94.19 598 GLY A C 1
ATOM 4518 O O . GLY A 1 598 ? -13.101 13.211 8.840 1.00 94.19 598 GLY A O 1
ATOM 4519 N N . ILE A 1 599 ? -13.119 10.944 8.809 1.00 95.31 599 ILE A N 1
ATOM 4520 C CA . ILE A 1 599 ? -11.851 10.699 9.495 1.00 95.31 599 ILE A CA 1
ATOM 4521 C C . ILE A 1 599 ? -10.956 9.910 8.547 1.00 95.31 599 ILE A C 1
ATOM 4523 O O . ILE A 1 599 ? -11.389 8.922 7.964 1.00 95.31 599 ILE A O 1
ATOM 4527 N N . LEU A 1 600 ? -9.705 10.334 8.431 1.00 97.81 600 LEU A N 1
ATOM 4528 C CA . LEU A 1 600 ? -8.660 9.584 7.754 1.00 97.81 600 LEU A CA 1
ATOM 4529 C C . LEU A 1 600 ? -7.872 8.806 8.813 1.00 97.81 600 LEU A C 1
ATOM 4531 O O . LEU A 1 600 ? -7.253 9.421 9.687 1.00 97.81 600 LEU A O 1
ATOM 4535 N N . TYR A 1 601 ? -7.951 7.479 8.782 1.00 98.44 601 TYR A N 1
ATOM 4536 C CA . TYR A 1 601 ? -7.183 6.602 9.663 1.00 98.44 601 TYR A CA 1
ATOM 4537 C C . TYR A 1 601 ? -5.877 6.211 8.990 1.00 98.44 601 TYR A C 1
ATOM 4539 O O . TYR A 1 601 ? -5.878 5.946 7.795 1.00 98.44 601 TYR A O 1
ATOM 4547 N N . ILE A 1 602 ? -4.781 6.210 9.746 1.00 98.69 602 ILE A N 1
ATOM 4548 C CA . ILE A 1 602 ? -3.446 5.866 9.240 1.00 98.69 602 ILE A CA 1
ATOM 4549 C C . ILE A 1 602 ? -2.787 4.880 10.196 1.00 98.69 602 ILE A C 1
ATOM 4551 O O . ILE A 1 602 ? -2.754 5.147 11.406 1.00 98.69 602 ILE A O 1
ATOM 4555 N N . ALA A 1 603 ? -2.245 3.793 9.663 1.00 98.62 603 ALA A N 1
ATOM 4556 C CA . ALA A 1 603 ? -1.365 2.890 10.380 1.00 98.62 603 ALA A CA 1
ATOM 4557 C C . ALA A 1 603 ? 0.087 3.381 10.315 1.00 98.62 603 ALA A C 1
ATOM 4559 O O . ALA A 1 603 ? 0.577 3.859 9.294 1.00 98.62 603 ALA A O 1
ATOM 4560 N N . PHE A 1 604 ? 0.761 3.326 11.456 1.00 98.62 604 PHE A N 1
ATOM 4561 C CA . PHE A 1 604 ? 2.180 3.613 11.598 1.00 98.62 604 PHE A CA 1
ATOM 4562 C C . PHE A 1 604 ? 2.828 2.396 12.252 1.00 98.62 604 PHE A C 1
ATOM 4564 O O . PHE A 1 604 ? 2.711 2.252 13.476 1.00 98.62 604 PHE A O 1
ATOM 4571 N N . THR A 1 605 ? 3.489 1.540 11.473 1.00 98.19 605 THR A N 1
ATOM 4572 C CA . THR A 1 605 ? 3.986 0.244 11.970 1.00 98.19 605 THR A CA 1
ATOM 4573 C C . THR A 1 605 ? 5.031 0.383 13.064 1.00 98.19 605 THR A C 1
ATOM 4575 O O . THR A 1 605 ? 4.836 -0.101 14.171 1.00 98.19 605 THR A O 1
ATOM 4578 N N . ASN A 1 606 ? 6.121 1.118 12.831 1.00 97.06 606 ASN A N 1
ATOM 4579 C CA . ASN A 1 606 ? 7.147 1.415 13.830 1.00 97.06 606 ASN A CA 1
ATOM 4580 C C . ASN A 1 606 ? 8.207 2.382 13.281 1.00 97.06 606 ASN A C 1
ATOM 4582 O O . ASN A 1 606 ? 8.287 2.687 12.090 1.00 97.06 606 ASN A O 1
ATOM 4586 N N . HIS A 1 607 ? 9.091 2.858 14.163 1.00 95.88 607 HIS A N 1
ATOM 4587 C CA . HIS A 1 607 ? 10.327 3.521 13.762 1.00 95.88 607 HIS A CA 1
ATOM 4588 C C . HIS A 1 607 ? 11.379 3.441 14.875 1.00 95.88 607 HIS A C 1
ATOM 4590 O O . HIS A 1 607 ? 11.329 4.157 15.874 1.00 95.88 607 HIS A O 1
ATOM 4596 N N . THR A 1 608 ? 12.400 2.614 14.647 1.00 93.81 608 THR A N 1
ATOM 4597 C CA . THR A 1 608 ? 13.524 2.375 15.574 1.00 93.81 608 THR A CA 1
ATOM 4598 C C . THR A 1 608 ? 14.874 2.901 15.060 1.00 93.81 608 THR A C 1
ATOM 4600 O O . THR A 1 608 ? 15.947 2.541 15.556 1.00 93.81 608 THR A O 1
ATOM 4603 N N . ARG A 1 609 ? 14.847 3.766 14.037 1.00 93.44 609 ARG A N 1
ATOM 4604 C CA . ARG A 1 609 ? 16.027 4.407 13.429 1.00 93.44 609 ARG A CA 1
ATOM 4605 C C . ARG A 1 609 ? 16.021 5.914 13.685 1.00 93.44 609 ARG A C 1
ATOM 4607 O O . ARG A 1 609 ? 15.148 6.449 14.364 1.00 93.44 609 ARG A O 1
ATOM 4614 N N . ARG A 1 610 ? 17.078 6.578 13.223 1.00 93.12 610 ARG A N 1
ATOM 4615 C CA . ARG A 1 610 ? 17.247 8.030 13.327 1.00 93.12 610 ARG A CA 1
ATOM 4616 C C . ARG A 1 610 ? 16.424 8.733 12.256 1.00 93.12 610 ARG A C 1
ATOM 4618 O O . ARG A 1 610 ? 16.189 8.165 11.194 1.00 93.12 610 ARG A O 1
ATOM 4625 N N . THR A 1 611 ? 16.059 9.978 12.532 1.00 94.75 611 THR A N 1
ATOM 4626 C CA . THR A 1 611 ? 15.450 10.875 11.548 1.00 94.75 611 THR A CA 1
ATOM 4627 C C . THR A 1 611 ? 16.513 11.560 10.696 1.00 94.75 611 THR A C 1
ATOM 4629 O O . THR A 1 611 ? 17.629 11.810 11.169 1.00 94.75 611 THR A O 1
ATOM 4632 N N . ALA A 1 612 ? 16.163 11.897 9.459 1.00 94.56 612 ALA A N 1
ATOM 4633 C CA . ALA A 1 612 ? 16.986 12.714 8.567 1.00 94.56 612 ALA A CA 1
ATOM 4634 C C . ALA A 1 612 ? 17.009 14.197 8.981 1.00 94.56 612 ALA A C 1
ATOM 4636 O O . ALA A 1 612 ? 18.028 14.873 8.843 1.00 94.56 612 ALA A O 1
ATOM 4637 N N . LEU A 1 613 ? 15.894 14.694 9.509 1.00 95.25 613 LEU A N 1
ATOM 4638 C CA . LEU A 1 613 ? 15.648 16.068 9.922 1.00 95.25 613 LEU A CA 1
ATOM 4639 C C . LEU A 1 613 ? 15.698 16.199 11.446 1.00 95.25 613 LEU A C 1
ATOM 4641 O O . LEU A 1 613 ? 15.385 15.260 12.186 1.00 95.25 613 LEU A O 1
ATOM 4645 N N . ASP A 1 614 ? 16.072 17.377 11.932 1.00 93.62 614 ASP A N 1
ATOM 4646 C CA . ASP A 1 614 ? 15.781 17.790 13.303 1.00 93.62 614 ASP A CA 1
ATOM 4647 C C . ASP A 1 614 ? 14.315 18.239 13.463 1.00 93.62 614 ASP A C 1
ATOM 4649 O O . ASP A 1 614 ? 13.524 18.193 12.519 1.00 93.62 614 ASP A O 1
ATOM 4653 N N . ASP A 1 615 ? 13.914 18.635 14.674 1.00 92.00 615 ASP A N 1
ATOM 4654 C CA . ASP A 1 615 ? 12.521 19.020 14.936 1.00 92.00 615 ASP A CA 1
ATOM 4655 C C . ASP A 1 615 ? 12.073 20.277 14.164 1.00 92.00 615 ASP A C 1
ATOM 4657 O O . ASP A 1 615 ? 10.883 20.418 13.881 1.00 92.00 615 ASP A O 1
ATOM 4661 N N . ASN A 1 616 ? 13.016 21.130 13.739 1.00 93.75 616 ASN A N 1
ATOM 4662 C CA . ASN A 1 616 ? 12.750 22.333 12.945 1.00 93.75 616 ASN A CA 1
ATOM 4663 C C . ASN A 1 616 ? 12.735 22.063 11.427 1.00 93.75 616 ASN A C 1
ATOM 4665 O O . ASN A 1 616 ? 12.657 23.005 10.640 1.00 93.75 616 ASN A O 1
ATOM 4669 N N . GLY A 1 617 ? 12.859 20.802 10.999 1.00 95.69 617 GLY A N 1
ATOM 4670 C CA . GLY A 1 617 ? 12.887 20.439 9.582 1.00 95.69 617 GLY A CA 1
ATOM 4671 C C . GLY A 1 617 ? 14.218 20.747 8.887 1.00 95.69 617 GLY A C 1
ATOM 4672 O O . GLY A 1 617 ? 14.257 20.862 7.660 1.00 95.69 617 GLY A O 1
ATOM 4673 N N . VAL A 1 618 ? 15.315 20.890 9.636 1.00 96.88 618 VAL A N 1
ATOM 4674 C CA . VAL A 1 618 ? 16.665 21.083 9.081 1.00 96.88 618 VAL A CA 1
ATOM 4675 C C . VAL A 1 618 ? 17.350 19.724 8.933 1.00 96.88 618 VAL A C 1
ATOM 4677 O O . VAL A 1 618 ? 17.312 18.917 9.863 1.00 96.88 618 VAL A O 1
ATOM 4680 N N . LEU A 1 619 ? 17.995 19.453 7.789 1.00 95.31 619 LEU A N 1
ATOM 4681 C CA . LEU A 1 619 ? 18.784 18.226 7.608 1.00 95.31 619 LEU A CA 1
ATOM 4682 C C . LEU A 1 619 ? 19.847 18.111 8.697 1.00 95.31 619 LEU A C 1
ATOM 4684 O O . LEU A 1 619 ? 20.633 19.033 8.917 1.00 95.31 619 LEU A O 1
ATOM 4688 N N . ARG A 1 620 ? 19.921 16.951 9.346 1.00 93.12 620 ARG A N 1
ATOM 4689 C CA . ARG A 1 620 ? 20.981 16.665 10.310 1.00 93.12 620 ARG A CA 1
ATOM 4690 C C . ARG A 1 620 ? 22.313 16.532 9.582 1.00 93.12 620 ARG A C 1
ATOM 4692 O O . ARG A 1 620 ? 22.406 15.882 8.545 1.00 93.12 620 ARG A O 1
ATOM 4699 N N . ASP A 1 621 ? 23.352 17.118 10.168 1.00 90.62 621 ASP A N 1
ATOM 4700 C CA . ASP A 1 621 ? 24.713 17.014 9.654 1.00 90.62 621 ASP A CA 1
ATOM 4701 C C . ASP A 1 621 ? 25.153 15.535 9.642 1.00 90.62 621 ASP A C 1
ATOM 4703 O O . ASP A 1 621 ? 25.216 14.910 10.712 1.00 90.62 621 ASP A O 1
ATOM 4707 N N . PRO A 1 622 ? 25.482 14.962 8.468 1.00 88.31 622 PRO A N 1
ATOM 4708 C CA . PRO A 1 622 ? 25.861 13.560 8.350 1.00 88.31 622 PRO A CA 1
ATOM 4709 C C . PRO A 1 622 ? 27.025 13.184 9.272 1.00 88.31 622 PRO A C 1
ATOM 4711 O O . PRO A 1 622 ? 27.044 12.077 9.805 1.00 88.31 622 PRO A O 1
ATOM 4714 N N . ALA A 1 623 ? 27.971 14.091 9.527 1.00 85.81 623 ALA A N 1
ATOM 4715 C CA . ALA A 1 623 ? 29.126 13.817 10.378 1.00 85.81 623 ALA A CA 1
ATOM 4716 C C . ALA A 1 623 ? 28.761 13.640 11.862 1.00 85.81 623 ALA A C 1
ATOM 4718 O O . ALA A 1 623 ? 29.529 13.041 12.617 1.00 85.81 623 ALA A O 1
ATOM 4719 N N . THR A 1 624 ? 27.607 14.156 12.297 1.00 87.69 624 THR A N 1
ATOM 4720 C CA . THR A 1 624 ? 27.180 14.124 13.706 1.00 87.69 624 THR A CA 1
ATOM 4721 C C . THR A 1 624 ? 25.879 13.362 13.938 1.00 87.69 624 THR A C 1
ATOM 4723 O O . THR A 1 624 ? 25.595 12.989 15.077 1.00 87.69 624 THR A O 1
ATOM 4726 N N . GLN A 1 625 ? 25.116 13.050 12.885 1.00 88.94 625 GLN A N 1
ATOM 4727 C CA . GLN A 1 625 ? 23.833 12.352 12.989 1.00 88.94 625 GLN A CA 1
ATOM 4728 C C . GLN A 1 625 ? 23.955 11.018 13.736 1.00 88.94 625 GLN A C 1
ATOM 4730 O O . GLN A 1 625 ? 23.076 10.681 14.525 1.00 88.94 625 GLN A O 1
ATOM 4735 N N . SER A 1 626 ? 25.060 10.283 13.584 1.00 86.38 626 SER A N 1
ATOM 4736 C CA . SER A 1 626 ? 25.278 9.022 14.307 1.00 86.38 626 SER A CA 1
ATOM 4737 C C . SER A 1 626 ? 25.257 9.173 15.837 1.00 86.38 626 SER A C 1
ATOM 4739 O O . SER A 1 626 ? 24.986 8.198 16.539 1.00 86.38 626 SER A O 1
ATOM 4741 N N . ALA A 1 627 ? 25.512 10.373 16.369 1.00 86.88 627 ALA A N 1
ATOM 4742 C CA . ALA A 1 627 ? 25.428 10.678 17.798 1.00 86.88 627 ALA A CA 1
ATOM 4743 C C . ALA A 1 627 ? 24.004 11.038 18.272 1.00 86.88 627 ALA A C 1
ATOM 4745 O O . ALA A 1 627 ? 23.772 11.122 19.477 1.00 86.88 627 ALA A O 1
ATOM 4746 N N . THR A 1 628 ? 23.054 11.243 17.355 1.00 88.19 628 THR A N 1
ATOM 4747 C CA . THR A 1 628 ? 21.641 11.483 17.694 1.00 88.19 628 THR A CA 1
ATOM 4748 C C . THR A 1 628 ? 20.938 10.183 18.081 1.00 88.19 628 THR A C 1
ATOM 4750 O O . THR A 1 628 ? 21.359 9.092 17.678 1.00 88.19 628 THR A O 1
ATOM 4753 N N . ALA A 1 629 ? 19.885 10.296 18.892 1.00 90.44 629 ALA A N 1
ATOM 4754 C CA . ALA A 1 629 ? 19.073 9.155 19.291 1.00 90.44 629 ALA A CA 1
ATOM 4755 C C . ALA A 1 629 ? 18.227 8.647 18.113 1.00 90.44 629 ALA A C 1
ATOM 4757 O O . ALA A 1 629 ? 17.756 9.429 17.289 1.00 90.44 629 ALA A O 1
ATOM 4758 N N . SER A 1 630 ? 18.027 7.332 18.046 1.00 93.81 630 SER A N 1
ATOM 4759 C CA . SER A 1 630 ? 16.952 6.762 17.233 1.00 93.81 630 SER A CA 1
ATOM 4760 C C . SER A 1 630 ? 15.598 7.060 17.875 1.00 93.81 630 SER A C 1
ATOM 4762 O O . SER A 1 630 ? 15.514 7.178 19.101 1.00 93.81 630 SER A O 1
ATOM 4764 N N . ARG A 1 631 ? 14.535 7.087 17.066 1.00 94.19 631 ARG A N 1
ATOM 4765 C CA . ARG A 1 631 ? 13.167 6.999 17.581 1.00 94.19 631 ARG A CA 1
ATOM 4766 C C . ARG A 1 631 ? 12.996 5.700 18.374 1.00 94.19 631 ARG A C 1
ATOM 4768 O O . ARG A 1 631 ? 13.620 4.681 18.075 1.00 94.19 631 ARG A O 1
ATOM 4775 N N . GLY A 1 632 ? 12.185 5.769 19.426 1.00 94.81 632 GLY A N 1
ATOM 4776 C CA . GLY A 1 632 ? 11.932 4.658 20.348 1.00 94.81 632 GLY A CA 1
ATOM 4777 C C . GLY A 1 632 ? 10.651 3.878 20.052 1.00 94.81 632 GLY A C 1
ATOM 4778 O O . GLY A 1 632 ? 10.151 3.204 20.951 1.00 94.81 632 GLY A O 1
ATOM 4779 N N . ASP A 1 633 ? 10.073 4.016 18.857 1.00 97.00 633 ASP A N 1
ATOM 4780 C CA . ASP A 1 633 ? 8.813 3.357 18.523 1.00 97.00 633 ASP A CA 1
ATOM 4781 C C . ASP A 1 633 ? 9.058 1.952 17.981 1.00 97.00 633 ASP A C 1
ATOM 4783 O O . ASP A 1 633 ? 9.480 1.794 16.839 1.00 97.00 633 ASP A O 1
ATOM 4787 N N . SER A 1 634 ? 8.815 0.943 18.810 1.00 96.69 634 SER A N 1
ATOM 4788 C CA . SER A 1 634 ? 8.990 -0.474 18.474 1.00 96.69 634 SER A CA 1
ATOM 4789 C C . SER A 1 634 ? 7.674 -1.253 18.478 1.00 96.69 634 SER A C 1
ATOM 4791 O O . SER A 1 634 ? 7.699 -2.456 18.696 1.00 96.69 634 SER A O 1
ATOM 4793 N N . VAL A 1 635 ? 6.536 -0.556 18.454 1.00 97.50 635 VAL A N 1
ATOM 4794 C CA . VAL A 1 635 ? 5.208 -1.187 18.553 1.00 97.50 635 VAL A CA 1
ATOM 4795 C C . VAL A 1 635 ? 4.165 -0.531 17.656 1.00 97.50 635 VAL A C 1
ATOM 4797 O O . VAL A 1 635 ? 3.094 -1.103 17.477 1.00 97.50 635 VAL A O 1
ATOM 4800 N N . GLY A 1 636 ? 4.410 0.695 17.191 1.00 98.12 636 GLY A N 1
ATOM 4801 C CA . GLY A 1 636 ? 3.518 1.375 16.269 1.00 98.12 636 GLY A CA 1
ATOM 4802 C C . GLY A 1 636 ? 2.280 1.986 16.889 1.00 98.12 636 GLY A C 1
ATOM 4803 O O . GLY A 1 636 ? 2.065 2.006 18.111 1.00 98.12 636 GLY A O 1
ATOM 4804 N N . SER A 1 637 ? 1.464 2.585 16.030 1.00 97.81 637 SER A N 1
ATOM 4805 C CA . SER A 1 637 ? 0.261 3.328 16.394 1.00 97.81 637 SER A CA 1
ATOM 4806 C C . SER A 1 637 ? -0.717 3.436 15.229 1.00 97.81 637 SER A C 1
ATOM 4808 O O . SER A 1 637 ? -0.315 3.433 14.078 1.00 97.81 637 SER A O 1
ATOM 4810 N N . ILE A 1 638 ? -1.996 3.646 15.540 1.00 98.31 638 ILE A N 1
ATOM 4811 C CA . ILE A 1 638 ? -2.984 4.104 14.555 1.00 98.31 638 ILE A CA 1
ATOM 4812 C C . ILE A 1 638 ? -3.353 5.534 14.909 1.00 98.31 638 ILE A C 1
ATOM 4814 O O . ILE A 1 638 ? -3.610 5.852 16.079 1.00 98.31 638 ILE A O 1
ATOM 4818 N N . PHE A 1 639 ? -3.357 6.400 13.902 1.00 97.62 639 PHE A N 1
ATOM 4819 C CA . PHE A 1 639 ? -3.738 7.802 14.002 1.00 97.62 639 PHE A CA 1
ATOM 4820 C C . PHE A 1 639 ? -5.094 8.030 13.342 1.00 97.62 639 PHE A C 1
ATOM 4822 O O . PHE A 1 639 ? -5.453 7.356 12.385 1.00 97.62 639 PHE A O 1
ATOM 4829 N N . GLY A 1 640 ? -5.844 8.997 13.864 1.00 95.75 640 GLY A N 1
ATOM 4830 C CA . GLY A 1 640 ? -7.009 9.571 13.201 1.00 95.75 640 GLY A CA 1
ATOM 4831 C C . GLY A 1 640 ? -6.729 11.030 12.862 1.00 95.75 640 GLY A C 1
ATOM 4832 O O . GLY A 1 640 ? -6.213 11.774 13.703 1.00 95.75 640 GLY A O 1
ATOM 4833 N N . LEU A 1 641 ? -7.073 11.443 11.647 1.00 95.06 641 LEU A N 1
ATOM 4834 C CA . LEU A 1 641 ? -6.914 12.802 11.140 1.00 95.06 641 LEU A CA 1
ATOM 4835 C C . LEU A 1 641 ? -8.272 13.348 10.689 1.00 95.06 641 LEU A C 1
ATOM 4837 O O . LEU A 1 641 ? -9.026 12.691 9.977 1.00 95.06 641 LEU A O 1
ATOM 4841 N N . ILE A 1 642 ? -8.594 14.568 11.121 1.00 93.88 642 ILE A N 1
ATOM 4842 C CA . ILE A 1 642 ? -9.802 15.296 10.720 1.00 93.88 642 ILE A CA 1
ATOM 4843 C C . ILE A 1 642 ? -9.390 16.598 10.052 1.00 93.88 642 ILE A C 1
ATOM 4845 O O . ILE A 1 642 ? -8.829 17.496 10.690 1.00 93.88 642 ILE A O 1
ATOM 4849 N N . GLU A 1 643 ? -9.733 16.718 8.778 1.00 93.75 643 GLU A N 1
ATOM 4850 C CA . GLU A 1 643 ? -9.574 17.954 8.025 1.00 93.75 643 GLU A CA 1
ATOM 4851 C C . GLU A 1 643 ? -10.618 18.992 8.437 1.00 93.75 643 GLU A C 1
ATOM 4853 O O . GLU A 1 643 ? -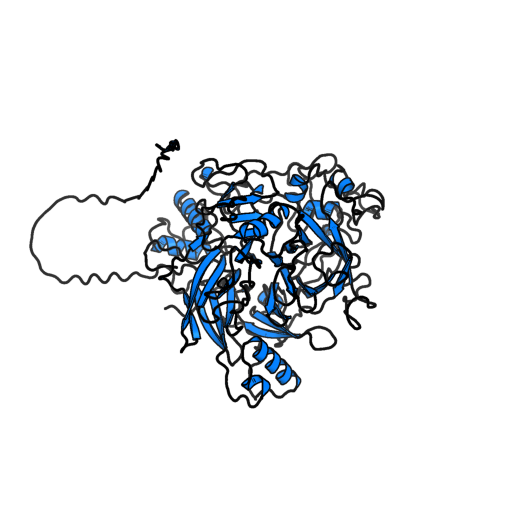11.734 18.669 8.861 1.00 93.75 643 GLU A O 1
ATOM 4858 N N . THR A 1 644 ? -10.267 20.269 8.280 1.00 88.44 644 THR A N 1
ATOM 4859 C CA . THR A 1 644 ? -11.191 21.379 8.528 1.00 88.44 644 THR A CA 1
ATOM 4860 C C . THR A 1 644 ? -12.502 21.140 7.781 1.00 88.44 644 THR A C 1
ATOM 4862 O O . THR A 1 644 ? -12.508 20.933 6.573 1.00 88.44 644 THR A O 1
ATOM 4865 N N . GLY A 1 645 ? -13.629 21.157 8.494 1.00 88.50 645 GLY A N 1
ATOM 4866 C CA . GLY A 1 645 ? -14.951 20.950 7.898 1.00 88.50 645 GLY A CA 1
ATOM 4867 C C . GLY A 1 645 ? -15.268 19.517 7.452 1.00 88.50 645 GLY A C 1
ATOM 4868 O O . GLY A 1 645 ? -16.339 19.332 6.882 1.00 88.50 645 GLY A O 1
ATOM 4869 N N . ARG A 1 646 ? -14.400 18.523 7.719 1.00 91.50 646 ARG A N 1
ATOM 4870 C CA . ARG A 1 646 ? -14.600 17.100 7.356 1.00 91.50 646 ARG A CA 1
ATOM 4871 C C . ARG A 1 646 ? -14.881 16.892 5.868 1.00 91.50 646 ARG A C 1
ATOM 4873 O O . ARG A 1 646 ? -15.698 16.060 5.488 1.00 91.50 646 ARG A O 1
ATOM 4880 N N . ASN A 1 647 ? -14.241 17.700 5.032 1.00 90.31 647 ASN A N 1
ATOM 4881 C CA . ASN A 1 647 ? -14.419 17.644 3.593 1.00 90.31 647 ASN A CA 1
ATOM 4882 C C . ASN A 1 647 ? -13.085 17.291 2.935 1.00 90.31 647 ASN A C 1
ATOM 4884 O O . ASN A 1 647 ? -12.189 18.140 2.977 1.00 90.31 647 ASN A O 1
ATOM 4888 N N . PRO A 1 648 ? -12.981 16.129 2.265 1.00 92.69 648 PRO A N 1
ATOM 4889 C CA . PRO A 1 648 ? -11.750 15.715 1.613 1.00 92.69 648 PRO A CA 1
ATOM 4890 C C . PRO A 1 648 ? -11.291 16.692 0.527 1.00 92.69 648 PRO A C 1
ATOM 4892 O O . PRO A 1 648 ? -10.109 16.754 0.219 1.00 92.69 648 PRO A O 1
ATOM 4895 N N . ALA A 1 649 ? -12.171 17.526 -0.035 1.00 91.81 649 ALA A N 1
ATOM 4896 C CA . ALA A 1 649 ? -11.768 18.539 -1.012 1.00 91.81 649 ALA A CA 1
ATOM 4897 C C . ALA A 1 649 ? -11.002 19.736 -0.403 1.00 91.81 649 ALA A C 1
ATOM 4899 O O . ALA A 1 649 ? -10.454 20.549 -1.145 1.00 91.81 649 ALA A O 1
ATOM 4900 N N . ASN A 1 650 ? -10.957 19.879 0.927 1.00 88.06 650 ASN A N 1
ATOM 4901 C CA . ASN A 1 650 ? -10.276 20.999 1.578 1.00 88.06 650 ASN A CA 1
ATOM 4902 C C . ASN A 1 650 ? -8.766 20.750 1.677 1.00 88.06 650 ASN A C 1
ATOM 4904 O O . ASN A 1 650 ? -8.335 19.734 2.201 1.00 88.06 650 ASN A O 1
ATOM 4908 N N . THR A 1 651 ? -7.940 21.706 1.269 1.00 81.56 651 THR A N 1
ATOM 4909 C CA . THR A 1 651 ? -6.467 21.578 1.246 1.00 81.56 651 THR A CA 1
ATOM 4910 C C . THR A 1 651 ? -5.781 22.391 2.350 1.00 81.56 651 THR A C 1
ATOM 4912 O O . THR A 1 651 ? -4.633 22.789 2.222 1.00 81.56 651 THR A O 1
ATOM 4915 N N . GLY A 1 652 ? -6.507 22.679 3.435 1.00 85.69 652 GLY A N 1
ATOM 4916 C CA . GLY A 1 652 ? -6.041 23.526 4.538 1.00 85.69 652 GLY A CA 1
ATOM 4917 C C . GLY A 1 652 ? -5.550 22.741 5.757 1.00 85.69 652 GLY A C 1
ATOM 4918 O O . GLY A 1 652 ? -4.858 21.733 5.652 1.00 85.69 652 GLY A O 1
ATOM 4919 N N . ASN A 1 653 ? -5.935 23.214 6.942 1.00 94.25 653 ASN A N 1
ATOM 4920 C CA . ASN A 1 653 ? -5.509 22.635 8.214 1.00 94.25 653 ASN A CA 1
ATOM 4921 C C . ASN A 1 653 ? -6.256 21.340 8.553 1.00 94.25 653 ASN A C 1
ATOM 4923 O O . ASN A 1 653 ? -7.439 21.172 8.223 1.00 94.25 653 ASN A O 1
ATOM 4927 N N . PHE A 1 654 ? -5.596 20.496 9.336 1.00 94.62 654 PHE A N 1
ATOM 4928 C CA . PHE A 1 654 ? -6.170 19.324 9.975 1.00 94.62 654 PHE A CA 1
ATOM 4929 C C . PHE A 1 654 ? -5.782 19.239 11.454 1.00 94.62 654 PHE A C 1
ATOM 4931 O O . PHE A 1 654 ? -4.837 19.868 11.936 1.00 94.62 654 PHE A O 1
ATOM 4938 N N . THR A 1 655 ? -6.536 18.425 12.182 1.00 94.06 655 THR A N 1
ATOM 4939 C CA . THR A 1 655 ? -6.202 17.991 13.541 1.00 94.06 655 THR A CA 1
ATOM 4940 C C . THR A 1 655 ? -5.985 16.489 13.549 1.00 94.06 655 THR A C 1
ATOM 4942 O O . THR A 1 655 ? -6.593 15.785 12.745 1.00 94.06 655 THR A O 1
ATOM 4945 N N . PHE A 1 656 ? -5.139 15.994 14.450 1.00 94.44 656 PHE A N 1
ATOM 4946 C CA . PHE A 1 656 ? -4.885 14.562 14.583 1.00 94.44 656 PHE A CA 1
ATOM 4947 C C . PHE A 1 656 ? -4.872 14.104 16.041 1.00 94.44 656 PHE A C 1
ATOM 4949 O O . PHE A 1 656 ? -4.542 14.857 16.961 1.00 94.44 656 PHE A O 1
ATOM 4956 N N . TRP A 1 657 ? -5.221 12.841 16.254 1.00 93.75 657 TRP A N 1
ATOM 4957 C CA . TRP A 1 657 ? -5.074 12.151 17.530 1.00 93.75 657 TRP A CA 1
ATOM 4958 C C . TRP A 1 657 ? -4.611 10.720 17.304 1.00 93.75 657 TRP A C 1
ATOM 4960 O O . TRP A 1 657 ? -4.657 10.207 16.189 1.00 93.75 657 TRP A O 1
ATOM 4970 N N . ARG A 1 658 ? -4.174 10.075 18.382 1.00 94.38 658 ARG A N 1
ATOM 4971 C CA . ARG A 1 658 ? -3.747 8.681 18.366 1.00 94.38 658 ARG A CA 1
ATOM 4972 C C . ARG A 1 658 ? -4.806 7.816 19.056 1.00 94.38 658 ARG A C 1
ATOM 4974 O O . ARG A 1 658 ? -4.730 7.660 20.278 1.00 94.38 658 ARG A O 1
ATOM 4981 N N . PRO A 1 659 ? -5.819 7.303 18.327 1.00 92.81 659 PRO A N 1
ATOM 4982 C CA . PRO A 1 659 ? -6.824 6.414 18.893 1.00 92.81 659 PRO A CA 1
ATOM 4983 C C . PRO A 1 659 ? -6.222 5.123 19.435 1.00 92.81 659 PRO A C 1
ATOM 4985 O O . PRO A 1 659 ? -6.770 4.588 20.387 1.00 92.81 659 PRO A O 1
ATOM 4988 N N . TRP A 1 660 ? -5.110 4.629 18.889 1.00 95.94 660 TRP A N 1
ATOM 4989 C CA . TRP A 1 660 ? -4.521 3.370 19.332 1.00 95.94 660 TRP A CA 1
ATOM 4990 C C . TRP A 1 660 ? -2.996 3.405 19.293 1.00 95.94 660 TRP A C 1
ATOM 4992 O O . TRP A 1 660 ? -2.390 4.091 18.471 1.00 95.94 660 TRP A O 1
ATOM 5002 N N . ARG A 1 661 ? -2.375 2.667 20.212 1.00 95.50 661 ARG A N 1
ATOM 5003 C CA . ARG A 1 661 ? -0.935 2.425 20.240 1.00 95.50 661 ARG A CA 1
ATOM 5004 C C . ARG A 1 661 ? -0.704 0.951 20.515 1.00 95.50 661 ARG A C 1
ATOM 5006 O O . ARG A 1 661 ? -1.337 0.416 21.426 1.00 95.50 661 ARG A O 1
ATOM 5013 N N . GLY A 1 662 ? 0.250 0.364 19.804 1.00 96.19 662 GLY A N 1
ATOM 5014 C CA . GLY A 1 662 ? 0.705 -0.984 20.077 1.00 96.19 662 GLY A CA 1
ATOM 5015 C C . GLY A 1 662 ? 1.316 -1.132 21.468 1.00 96.19 662 GLY A C 1
ATOM 5016 O O . GLY A 1 662 ? 1.650 -0.166 22.176 1.00 96.19 662 GLY A O 1
ATOM 5017 N N . SER A 1 663 ? 1.459 -2.383 21.876 1.00 95.31 663 SER A N 1
ATOM 5018 C CA . SER A 1 663 ? 2.017 -2.742 23.174 1.00 95.31 663 SER A CA 1
ATOM 5019 C C . SER A 1 663 ? 2.729 -4.080 23.102 1.00 95.31 663 SER A C 1
ATOM 5021 O O . SER A 1 663 ? 2.284 -4.993 22.409 1.00 95.31 663 SER A O 1
ATOM 5023 N N . ALA A 1 664 ? 3.833 -4.163 23.844 1.00 93.44 664 ALA A N 1
ATOM 5024 C CA . ALA A 1 664 ? 4.586 -5.391 23.986 1.00 93.44 664 ALA A CA 1
ATOM 5025 C C . ALA A 1 664 ? 3.945 -6.282 25.064 1.00 93.44 664 ALA A C 1
ATOM 5027 O O . ALA A 1 664 ? 3.856 -5.858 26.219 1.00 93.44 664 ALA A O 1
ATOM 5028 N N . GLY A 1 665 ? 3.541 -7.501 24.710 1.00 89.69 665 GLY A N 1
ATOM 5029 C CA . GLY A 1 665 ? 3.018 -8.500 25.636 1.00 89.69 665 GLY A CA 1
ATOM 5030 C C . GLY A 1 665 ? 2.325 -9.684 24.949 1.00 89.69 665 GLY A C 1
ATOM 5031 O O . GLY A 1 665 ? 2.491 -9.922 23.761 1.00 89.69 665 GLY A O 1
ATOM 5032 N N . THR A 1 666 ? 1.593 -10.483 25.729 1.00 82.12 666 THR A N 1
ATOM 5033 C CA . THR A 1 666 ? 0.983 -11.758 25.293 1.00 82.12 666 THR A CA 1
ATOM 5034 C C . THR A 1 666 ? -0.500 -11.924 25.658 1.00 82.12 666 THR A C 1
ATOM 5036 O O . THR A 1 666 ? -1.099 -12.963 25.379 1.00 82.12 666 THR A O 1
ATOM 5039 N N . THR A 1 667 ? -1.146 -10.916 26.234 1.00 89.69 667 THR A N 1
ATOM 5040 C CA . THR A 1 667 ? -2.592 -10.873 26.477 1.00 89.69 667 THR A CA 1
ATOM 5041 C C . THR A 1 667 ? -3.377 -10.732 25.174 1.00 89.69 667 THR A C 1
ATOM 5043 O O . THR A 1 667 ? -2.883 -10.238 24.166 1.00 89.69 667 THR A O 1
ATOM 5046 N N . ALA A 1 668 ? -4.649 -11.133 25.188 1.00 88.62 668 ALA A N 1
ATOM 5047 C CA . ALA A 1 668 ? -5.450 -11.215 23.969 1.00 88.62 668 ALA A CA 1
ATOM 5048 C C . ALA A 1 668 ? -5.747 -9.858 23.287 1.00 88.62 668 ALA A C 1
ATOM 5050 O O . ALA A 1 668 ? -6.197 -9.868 22.144 1.00 88.62 668 ALA A O 1
ATOM 5051 N N . LEU A 1 669 ? -5.481 -8.726 23.954 1.00 93.44 669 LEU A N 1
ATOM 5052 C CA . LEU A 1 669 ? -5.642 -7.368 23.409 1.00 93.44 669 LEU A CA 1
ATOM 5053 C C . LEU A 1 669 ? -4.316 -6.712 22.986 1.00 93.44 669 LEU A C 1
ATOM 5055 O O . LEU A 1 669 ? -4.336 -5.608 22.444 1.00 93.44 669 LEU A O 1
ATOM 5059 N N . GLU A 1 670 ? -3.176 -7.343 23.275 1.00 93.75 670 GLU A N 1
ATOM 5060 C CA . GLU A 1 670 ? -1.867 -6.834 22.867 1.00 93.75 670 GLU A CA 1
ATOM 5061 C C . GLU A 1 670 ? -1.614 -7.180 21.398 1.00 93.75 670 GLU A C 1
ATOM 5063 O O . GLU A 1 670 ? -1.836 -8.316 20.969 1.00 93.75 670 GLU A O 1
ATOM 5068 N N . ALA A 1 671 ? -1.180 -6.164 20.658 1.00 95.69 671 ALA A N 1
ATOM 5069 C CA . ALA A 1 671 ? -0.752 -6.206 19.270 1.00 95.69 671 ALA A CA 1
ATOM 5070 C C . ALA A 1 671 ? 0.309 -5.115 19.064 1.00 95.69 671 ALA A C 1
ATOM 5072 O O . ALA A 1 671 ? 0.366 -4.142 19.832 1.00 95.69 671 ALA A O 1
ATOM 5073 N N . ALA A 1 672 ? 1.137 -5.283 18.047 1.00 97.00 672 ALA A N 1
ATOM 5074 C CA . ALA A 1 672 ? 2.176 -4.354 17.637 1.00 97.00 672 ALA A CA 1
ATOM 5075 C C . ALA A 1 672 ? 2.243 -4.310 16.110 1.00 97.00 672 ALA A C 1
ATOM 5077 O O . ALA A 1 672 ? 1.671 -5.184 15.466 1.00 97.00 672 ALA A O 1
ATOM 5078 N N . ASP A 1 673 ? 2.924 -3.290 15.595 1.00 97.56 673 ASP A N 1
ATOM 5079 C CA . ASP A 1 673 ? 3.259 -3.147 14.181 1.00 97.56 673 ASP A CA 1
ATOM 5080 C C . ASP A 1 673 ? 1.999 -3.174 13.288 1.00 97.56 673 ASP A C 1
ATOM 5082 O O . ASP A 1 673 ? 1.819 -4.079 12.478 1.00 97.56 673 ASP A O 1
ATOM 5086 N N . PRO A 1 674 ? 1.043 -2.240 13.518 1.00 98.19 674 PRO A N 1
ATOM 5087 C CA . PRO A 1 674 ? -0.145 -2.137 12.682 1.00 98.19 674 PRO A CA 1
ATOM 5088 C C . PRO A 1 674 ? 0.268 -1.766 11.261 1.00 98.19 674 PRO A C 1
ATOM 5090 O O . PRO A 1 674 ? 1.018 -0.805 11.087 1.00 98.19 674 PRO A O 1
ATOM 5093 N N . ASP A 1 675 ? -0.311 -2.474 10.308 1.00 98.25 675 ASP A N 1
ATOM 5094 C CA . ASP A 1 675 ? 0.007 -2.342 8.895 1.00 98.25 675 ASP A CA 1
ATOM 5095 C C . ASP A 1 675 ? -1.273 -2.014 8.121 1.00 98.25 675 ASP A C 1
ATOM 5097 O O . ASP A 1 675 ? -1.686 -0.853 8.079 1.00 98.25 675 ASP A O 1
ATOM 5101 N N . ASN A 1 676 ? -1.999 -3.017 7.625 1.00 97.69 676 ASN A N 1
ATOM 5102 C CA . ASN A 1 676 ? -3.140 -2.739 6.760 1.00 97.69 676 ASN A CA 1
ATOM 5103 C C . ASN A 1 676 ? -4.352 -2.202 7.526 1.00 97.69 676 ASN A C 1
ATOM 5105 O O . ASN A 1 676 ? -4.559 -2.512 8.704 1.00 97.69 676 ASN A O 1
ATOM 5109 N N . LEU A 1 677 ? -5.233 -1.478 6.836 1.00 98.12 677 LEU A N 1
ATOM 5110 C CA . LEU A 1 677 ? -6.496 -0.962 7.352 1.00 98.12 677 LEU A CA 1
ATOM 5111 C C . LEU A 1 677 ? -7.657 -1.336 6.432 1.00 98.12 677 LEU A C 1
ATOM 5113 O O . LEU A 1 677 ? -7.560 -1.310 5.214 1.00 98.12 677 LEU A O 1
ATOM 5117 N N . VAL A 1 678 ? -8.822 -1.591 7.027 1.00 97.88 678 VAL A N 1
ATOM 5118 C CA . VAL A 1 678 ? -10.087 -1.545 6.287 1.00 97.88 678 VAL A CA 1
ATOM 5119 C C . VAL A 1 678 ? -11.178 -0.922 7.142 1.00 97.88 678 VAL A C 1
ATOM 5121 O O . VAL A 1 678 ? -11.303 -1.181 8.344 1.00 97.88 678 VAL A O 1
ATOM 5124 N N . ILE A 1 679 ? -11.992 -0.085 6.508 1.00 97.94 679 ILE A N 1
ATOM 5125 C CA . ILE A 1 679 ? -13.195 0.479 7.110 1.00 97.94 679 ILE A CA 1
ATOM 5126 C C . ILE A 1 679 ? -14.382 -0.363 6.653 1.00 97.94 679 ILE A C 1
ATOM 5128 O O . ILE A 1 679 ? -14.657 -0.450 5.456 1.00 97.94 679 ILE A O 1
ATOM 5132 N N . ASP A 1 680 ? -15.089 -0.992 7.595 1.00 97.44 680 ASP A N 1
ATOM 5133 C CA . ASP A 1 680 ? -16.314 -1.727 7.273 1.00 97.44 680 ASP A CA 1
ATOM 5134 C C . ASP A 1 680 ? -17.431 -0.778 6.813 1.00 97.44 680 ASP A C 1
ATOM 5136 O O . ASP A 1 680 ? -17.376 0.435 7.031 1.00 97.44 680 ASP A O 1
ATOM 5140 N N . ARG A 1 681 ? -18.473 -1.321 6.172 1.00 96.25 681 ARG A N 1
ATOM 5141 C CA . ARG A 1 681 ? -19.553 -0.525 5.566 1.00 96.25 681 ARG A CA 1
ATOM 5142 C C . ARG A 1 681 ? -20.202 0.465 6.533 1.00 96.25 681 ARG A C 1
ATOM 5144 O O . ARG A 1 681 ? -20.690 1.501 6.084 1.00 96.25 681 ARG A O 1
ATOM 5151 N N . ASP A 1 682 ? -20.193 0.148 7.826 1.00 94.62 682 ASP A N 1
ATOM 5152 C CA . ASP A 1 682 ? -20.846 0.905 8.889 1.00 94.62 682 ASP A CA 1
ATOM 5153 C C . ASP A 1 682 ? -19.857 1.797 9.674 1.00 94.62 682 ASP A C 1
ATOM 5155 O O . ASP A 1 682 ? -20.215 2.347 10.718 1.00 94.62 682 ASP A O 1
ATOM 5159 N N . GLY A 1 683 ? -18.616 1.941 9.192 1.00 95.25 683 GLY A N 1
ATOM 5160 C CA . GLY A 1 683 ? -17.585 2.811 9.766 1.00 95.25 683 GLY A CA 1
ATOM 5161 C C . GLY A 1 683 ? -16.754 2.179 10.888 1.00 95.25 683 GLY A C 1
ATOM 5162 O O . GLY A 1 683 ? -16.085 2.898 11.630 1.00 95.25 683 GLY A O 1
ATOM 5163 N N . GLY A 1 684 ? -16.806 0.855 11.066 1.00 96.56 684 GLY A N 1
ATOM 5164 C CA . GLY A 1 684 ? -15.913 0.146 11.984 1.00 96.56 684 GLY A CA 1
ATOM 5165 C C . GLY A 1 684 ? -14.489 0.064 11.434 1.00 96.56 684 GLY A C 1
ATOM 5166 O O . GLY A 1 684 ? -14.301 -0.157 10.241 1.00 96.56 684 GLY A O 1
ATOM 5167 N N . VAL A 1 685 ? -13.494 0.237 12.306 1.00 97.94 685 VAL A N 1
ATOM 5168 C CA . VAL A 1 685 ? -12.072 0.241 11.934 1.00 97.94 685 VAL A CA 1
ATOM 5169 C C . VAL A 1 685 ? -11.469 -1.130 12.208 1.00 97.94 685 VAL A C 1
ATOM 5171 O O . VAL A 1 685 ? -11.565 -1.645 13.325 1.00 97.94 685 VAL A O 1
ATOM 5174 N N . TRP A 1 686 ? -10.825 -1.697 11.198 1.00 98.56 686 TRP A N 1
ATOM 5175 C CA . TRP A 1 686 ? -10.121 -2.970 11.268 1.00 98.56 686 TRP A CA 1
ATOM 5176 C C . TRP A 1 686 ? -8.683 -2.772 10.824 1.00 98.56 686 TRP A C 1
ATOM 5178 O O . TRP A 1 686 ? -8.423 -1.900 9.995 1.00 98.56 686 TRP A O 1
ATOM 5188 N N . PHE A 1 687 ? -7.769 -3.565 11.374 1.00 98.31 687 PHE A N 1
ATOM 5189 C CA . PHE A 1 687 ? -6.366 -3.491 10.989 1.00 98.31 687 PHE A CA 1
ATOM 5190 C C . PHE A 1 687 ? -5.661 -4.846 11.020 1.00 98.31 687 PHE A C 1
ATOM 5192 O O . PHE A 1 687 ? -6.042 -5.714 11.815 1.00 98.31 687 PHE A O 1
ATOM 5199 N N . GLY A 1 688 ? -4.664 -5.000 10.148 1.00 97.69 688 GLY A N 1
ATOM 5200 C CA . GLY A 1 688 ? -3.681 -6.082 10.130 1.00 97.69 688 GLY A CA 1
ATOM 5201 C C . GLY A 1 688 ? -2.383 -5.702 10.811 1.00 97.69 688 GLY A C 1
ATOM 5202 O O . GLY A 1 688 ? -2.186 -4.549 11.194 1.00 97.69 688 GLY A O 1
ATOM 5203 N N . THR A 1 689 ? -1.537 -6.697 11.039 1.00 97.62 689 THR A N 1
ATOM 5204 C CA . THR A 1 689 ? -0.206 -6.488 11.605 1.00 97.62 689 THR A CA 1
ATOM 5205 C C . THR A 1 689 ? 0.827 -7.201 10.749 1.00 97.62 689 THR A C 1
ATOM 5207 O O . THR A 1 689 ? 0.575 -8.336 10.333 1.00 97.62 689 THR A O 1
ATOM 5210 N N . ASP A 1 690 ? 1.969 -6.541 10.570 1.00 95.94 690 ASP A N 1
ATOM 5211 C CA . ASP A 1 690 ? 3.213 -7.106 10.053 1.00 95.94 690 ASP A CA 1
ATOM 5212 C C . ASP A 1 690 ? 4.327 -6.888 11.077 1.00 95.94 690 ASP A C 1
ATOM 5214 O O . ASP A 1 690 ? 4.750 -5.766 11.357 1.00 95.94 690 ASP A O 1
ATOM 5218 N N . GLY A 1 691 ? 4.818 -7.976 11.666 1.00 93.19 691 GLY A N 1
ATOM 5219 C CA . GLY A 1 691 ? 5.917 -7.930 12.625 1.00 93.19 691 GLY A CA 1
ATOM 5220 C C . GLY A 1 691 ? 5.490 -8.088 14.081 1.00 93.19 691 GLY A C 1
ATOM 5221 O O . GLY A 1 691 ? 6.357 -8.118 14.968 1.00 93.19 691 GLY A O 1
ATOM 5222 N N . ASN A 1 692 ? 4.201 -8.336 14.361 1.00 94.00 692 ASN A N 1
ATOM 5223 C CA . ASN A 1 692 ? 3.747 -8.666 15.714 1.00 94.00 692 ASN A CA 1
ATOM 5224 C C . ASN A 1 692 ? 4.477 -9.906 16.252 1.00 94.00 692 ASN A C 1
ATOM 5226 O O . ASN A 1 692 ? 4.764 -9.976 17.451 1.00 94.00 692 ASN A O 1
ATOM 5230 N N . TYR A 1 693 ? 4.854 -10.859 15.392 1.00 92.12 693 TYR A N 1
ATOM 5231 C CA . TYR A 1 693 ? 5.702 -11.976 15.809 1.00 92.12 693 TYR A CA 1
ATOM 5232 C C . TYR A 1 693 ? 7.089 -11.522 16.288 1.00 92.12 693 TYR A C 1
ATOM 5234 O O . TYR A 1 693 ? 7.564 -11.988 17.325 1.00 92.12 693 TYR A O 1
ATOM 5242 N N . GLY A 1 694 ? 7.729 -10.575 15.600 1.00 91.62 694 GLY A N 1
ATOM 5243 C CA . GLY A 1 694 ? 9.028 -10.027 15.999 1.00 91.62 694 GLY A CA 1
ATOM 5244 C C . GLY A 1 694 ? 8.979 -9.273 17.333 1.00 91.62 694 GLY A C 1
ATOM 5245 O O . GLY A 1 694 ? 9.893 -9.400 18.153 1.00 91.62 694 GLY A O 1
ATOM 5246 N N . THR A 1 695 ? 7.897 -8.532 17.576 1.00 93.69 695 THR A N 1
ATOM 5247 C CA . THR A 1 695 ? 7.727 -7.711 18.783 1.00 93.69 695 THR A CA 1
ATOM 5248 C C . THR A 1 695 ? 7.195 -8.504 19.984 1.00 93.69 695 THR A C 1
ATOM 5250 O O . THR A 1 695 ? 7.708 -8.365 21.098 1.00 93.69 695 THR A O 1
ATOM 5253 N N . ASN A 1 696 ? 6.183 -9.350 19.774 1.00 92.88 696 ASN A N 1
ATOM 5254 C CA . ASN A 1 696 ? 5.440 -10.051 20.828 1.00 92.88 696 ASN A CA 1
ATOM 5255 C C . ASN A 1 696 ? 5.690 -11.563 20.883 1.00 92.88 696 ASN A C 1
ATOM 5257 O O . ASN A 1 696 ? 5.312 -12.209 21.864 1.00 92.88 696 ASN A O 1
ATOM 5261 N N . GLY A 1 697 ? 6.333 -12.147 19.869 1.00 90.81 697 GLY A N 1
ATOM 5262 C CA . GLY A 1 697 ? 6.514 -13.596 19.764 1.00 90.81 697 GLY A CA 1
ATOM 5263 C C . GLY A 1 697 ? 5.205 -14.342 19.508 1.00 90.81 697 GLY A C 1
ATOM 5264 O O . GLY A 1 697 ? 5.077 -15.491 19.920 1.00 90.81 697 GLY A O 1
ATOM 5265 N N . THR A 1 698 ? 4.208 -13.685 18.910 1.00 91.19 698 THR A N 1
ATOM 5266 C CA . THR A 1 698 ? 2.871 -14.237 18.642 1.00 91.19 698 THR A CA 1
ATOM 5267 C C . THR A 1 698 ? 2.435 -13.879 17.233 1.00 91.19 698 THR A C 1
ATOM 5269 O O . THR A 1 698 ? 2.752 -12.786 16.782 1.00 91.19 698 THR A O 1
ATOM 5272 N N . ALA A 1 699 ? 1.677 -14.761 16.586 1.00 93.44 699 ALA A N 1
ATOM 5273 C CA . ALA A 1 699 ? 1.254 -14.588 15.199 1.00 93.44 699 ALA A CA 1
ATOM 5274 C C . ALA A 1 699 ? 0.593 -13.232 14.906 1.00 93.44 699 ALA A C 1
ATOM 5276 O O . ALA A 1 699 ? -0.137 -12.682 15.745 1.00 93.44 699 ALA A O 1
ATOM 5277 N N . ASP A 1 700 ? 0.812 -12.757 13.686 1.00 96.00 700 ASP A N 1
ATOM 5278 C CA . ASP A 1 700 ? 0.084 -11.651 13.086 1.00 96.00 700 ASP A CA 1
ATOM 5279 C C . ASP A 1 700 ? -1.401 -11.986 12.881 1.00 96.00 700 ASP A C 1
ATOM 5281 O O . ASP A 1 700 ? -1.846 -13.145 12.963 1.00 96.00 700 ASP A O 1
ATOM 5285 N N . ALA A 1 701 ? -2.220 -10.946 12.746 1.00 96.81 701 ALA A N 1
ATOM 5286 C CA . ALA A 1 701 ? -3.667 -11.092 12.829 1.00 96.81 701 ALA A CA 1
ATOM 5287 C C . ALA A 1 701 ? -4.434 -9.879 12.306 1.00 96.81 701 ALA A C 1
ATOM 5289 O O . ALA A 1 701 ? -3.911 -8.772 12.269 1.00 96.81 701 ALA A O 1
ATOM 5290 N N . PHE A 1 702 ? -5.733 -10.079 12.057 1.00 98.00 702 PHE A N 1
ATOM 5291 C CA . PHE A 1 702 ? -6.676 -8.970 11.961 1.00 98.00 702 PHE A CA 1
ATOM 5292 C C . PHE A 1 702 ? -7.393 -8.710 13.274 1.00 98.00 702 PHE A C 1
ATOM 5294 O O . PHE A 1 702 ? -7.872 -9.620 13.971 1.00 98.00 702 PHE A O 1
ATOM 5301 N N . TYR A 1 703 ? -7.543 -7.424 13.553 1.00 98.19 703 TYR A N 1
ATOM 5302 C CA . TYR A 1 703 ? -8.145 -6.891 14.755 1.00 98.19 703 TYR A CA 1
ATOM 5303 C C . TYR A 1 703 ? -9.299 -5.966 14.397 1.00 98.19 703 TYR A C 1
ATOM 5305 O O . TYR A 1 703 ? -9.192 -5.135 13.501 1.00 98.19 703 TYR A O 1
ATOM 5313 N N . TYR A 1 704 ? -10.388 -6.059 15.155 1.00 98.31 704 TYR A N 1
ATOM 5314 C CA . TYR A 1 704 ? -11.372 -4.987 15.220 1.00 98.31 704 TYR A CA 1
ATOM 5315 C C . TYR A 1 704 ? -10.924 -3.966 16.266 1.00 98.31 704 TYR A C 1
ATOM 5317 O O . TYR A 1 704 ? -10.705 -4.321 17.431 1.00 98.31 704 TYR A O 1
ATOM 5325 N N . LEU A 1 705 ? -10.791 -2.703 15.866 1.00 97.38 705 LEU A N 1
ATOM 5326 C CA . LEU A 1 705 ? -10.423 -1.616 16.761 1.00 97.38 705 LEU A CA 1
ATOM 5327 C C . LEU A 1 705 ? -11.681 -0.999 17.382 1.00 97.38 705 LEU A C 1
ATOM 5329 O O . LEU A 1 705 ? -12.366 -0.168 16.785 1.00 97.38 705 LEU A O 1
ATOM 5333 N N . ASP A 1 706 ? -11.969 -1.374 18.627 1.00 95.81 706 ASP A N 1
ATOM 5334 C CA . ASP A 1 706 ? -13.065 -0.784 19.387 1.00 95.81 706 ASP A CA 1
ATOM 5335 C C . ASP A 1 706 ? -12.696 0.621 19.882 1.00 95.81 706 ASP A C 1
ATOM 5337 O O . ASP A 1 706 ? -11.840 0.792 20.755 1.00 95.81 706 ASP A O 1
ATOM 5341 N N . LEU A 1 707 ? -13.392 1.623 19.341 1.00 90.56 707 LEU A N 1
ATOM 5342 C CA . LEU A 1 707 ? -13.258 3.041 19.690 1.00 90.56 707 LEU A CA 1
ATOM 5343 C C . LEU A 1 707 ? -14.395 3.554 20.592 1.00 90.56 707 LEU A C 1
ATOM 5345 O O . LEU A 1 707 ? -14.495 4.757 20.826 1.00 90.56 707 LEU A O 1
ATOM 5349 N N . SER A 1 708 ? -15.276 2.675 21.085 1.00 81.38 708 SER A N 1
ATOM 5350 C CA . SER A 1 708 ? -16.461 3.084 21.855 1.00 81.38 708 SER A CA 1
ATOM 5351 C C . SER A 1 708 ? -16.143 3.588 23.271 1.00 81.38 708 SER A C 1
ATOM 5353 O O . SER A 1 708 ? -16.910 4.365 23.846 1.00 81.38 708 SER A O 1
ATOM 5355 N N . SER A 1 709 ? -15.009 3.173 23.843 1.00 67.38 709 SER A N 1
ATOM 5356 C CA . SER A 1 709 ? -14.575 3.609 25.173 1.00 67.38 709 SER A CA 1
ATOM 5357 C C . SER A 1 709 ? -13.961 5.018 25.154 1.00 67.38 709 SER A C 1
ATOM 5359 O O . SER A 1 709 ? -13.290 5.414 24.203 1.00 67.38 709 SER A O 1
ATOM 5361 N N . SER A 1 710 ? -14.162 5.803 26.220 1.00 56.78 710 SER A N 1
ATOM 5362 C CA . SER A 1 710 ? -13.544 7.129 26.355 1.00 56.78 710 SER A CA 1
ATOM 5363 C C . SER A 1 710 ? -12.041 6.989 26.639 1.00 56.78 710 SER A C 1
ATOM 5365 O O . SER A 1 710 ? -11.636 6.916 27.800 1.00 56.78 710 SER A O 1
ATOM 5367 N N . GLY A 1 711 ? -11.207 6.918 25.604 1.00 67.19 711 GLY A N 1
ATOM 5368 C CA . GLY A 1 711 ? -9.762 6.787 25.775 1.00 67.19 711 GLY A CA 1
ATOM 5369 C C . GLY A 1 711 ? -9.044 6.246 24.546 1.00 67.19 711 GLY A C 1
ATOM 5370 O O . GLY A 1 711 ? -9.346 6.630 23.420 1.00 67.19 711 GLY A O 1
ATOM 5371 N N . VAL A 1 712 ? -8.057 5.387 24.800 1.00 80.69 712 VAL A N 1
ATOM 5372 C CA . VAL A 1 712 ? -7.330 4.629 23.776 1.00 80.69 712 VAL A CA 1
ATOM 5373 C C . VAL A 1 712 ? -8.184 3.420 23.399 1.00 80.69 712 VAL A C 1
ATOM 5375 O O . VAL A 1 712 ? -8.677 2.717 24.281 1.00 80.69 712 VAL A O 1
ATOM 5378 N N . GLY A 1 713 ? -8.372 3.202 22.103 1.00 89.56 713 GLY A N 1
ATOM 5379 C CA . GLY A 1 713 ? -9.089 2.062 21.558 1.00 89.56 713 GLY A CA 1
ATOM 5380 C C . GLY A 1 713 ? -8.455 0.731 21.950 1.00 89.56 713 GLY A C 1
ATOM 5381 O O . GLY A 1 713 ? -7.305 0.665 22.390 1.00 89.56 713 GLY A O 1
ATOM 5382 N N . ARG A 1 714 ? -9.221 -0.347 21.793 1.00 94.00 714 ARG A N 1
ATOM 5383 C CA . ARG A 1 714 ? -8.789 -1.712 22.125 1.00 94.00 714 ARG A CA 1
ATOM 5384 C C . ARG A 1 714 ? -8.845 -2.589 20.885 1.00 94.00 714 ARG A C 1
ATOM 5386 O O . ARG A 1 714 ? -9.845 -2.575 20.175 1.00 94.00 714 ARG A O 1
ATOM 5393 N N . ALA A 1 715 ? -7.786 -3.354 20.652 1.00 96.19 715 ALA A N 1
ATOM 5394 C CA . ALA A 1 715 ? -7.666 -4.241 19.505 1.00 96.19 715 ALA A CA 1
ATOM 5395 C C . ALA A 1 715 ? -8.199 -5.637 19.853 1.00 96.19 715 ALA A C 1
ATOM 5397 O O . ALA A 1 715 ? -7.599 -6.361 20.646 1.00 96.19 715 ALA A O 1
ATOM 5398 N N . PHE A 1 716 ? -9.336 -6.022 19.278 1.00 97.56 716 PHE A N 1
ATOM 5399 C CA . PHE A 1 716 ? -9.930 -7.344 19.469 1.00 97.56 716 PHE A CA 1
ATOM 5400 C C . PHE A 1 716 ? -9.549 -8.255 18.307 1.00 97.56 716 PHE A C 1
ATOM 5402 O O . PHE A 1 716 ? -10.035 -8.069 17.197 1.00 97.56 716 PHE A O 1
ATOM 5409 N N . ARG A 1 717 ? -8.697 -9.252 18.563 1.00 97.50 717 ARG A N 1
ATOM 5410 C CA . ARG A 1 717 ? -8.241 -10.221 17.555 1.00 97.50 717 ARG A CA 1
ATOM 5411 C C . ARG A 1 717 ? -9.392 -11.092 17.043 1.00 97.50 717 ARG A C 1
ATOM 5413 O O . ARG A 1 717 ? -10.032 -11.783 17.843 1.00 97.50 717 ARG A O 1
ATOM 5420 N N . VAL A 1 718 ? -9.618 -11.090 15.728 1.00 97.56 718 VAL A N 1
ATOM 5421 C CA . VAL A 1 718 ? -10.738 -11.790 15.064 1.00 97.56 718 VAL A CA 1
ATOM 5422 C C . VAL A 1 718 ? -10.266 -12.971 14.220 1.00 97.56 718 VAL A C 1
ATOM 5424 O O . VAL A 1 718 ? -10.859 -14.050 14.293 1.00 97.56 718 VAL A O 1
ATOM 5427 N N . VAL A 1 719 ? -9.184 -12.793 13.466 1.00 96.50 719 VAL A N 1
ATOM 5428 C CA . VAL A 1 719 ? -8.476 -13.881 12.780 1.00 96.50 719 VAL A CA 1
ATOM 5429 C C . VAL A 1 719 ? -6.986 -13.769 13.057 1.00 96.50 719 VAL A C 1
ATOM 5431 O O . VAL A 1 719 ? -6.503 -12.682 13.347 1.00 96.50 719 VAL A O 1
ATOM 5434 N N . ALA A 1 720 ? -6.275 -14.887 13.023 1.00 95.50 720 ALA A N 1
ATOM 5435 C CA . ALA A 1 720 ? -4.829 -14.946 13.201 1.00 95.50 720 ALA A CA 1
ATOM 5436 C C . ALA A 1 720 ? -4.232 -15.913 12.187 1.00 95.50 720 ALA A C 1
ATOM 5438 O O . ALA A 1 720 ? -4.859 -16.929 11.870 1.00 95.50 720 ALA A O 1
ATOM 5439 N N . VAL A 1 721 ? -3.033 -15.610 11.714 1.00 95.31 721 VAL A N 1
ATOM 5440 C CA . VAL A 1 721 ? -2.367 -16.352 10.639 1.00 95.31 721 VAL A CA 1
ATOM 5441 C C . VAL A 1 721 ? -1.316 -17.314 11.216 1.00 95.31 721 VAL A C 1
ATOM 5443 O O . VAL A 1 721 ? -1.146 -17.351 12.440 1.00 95.31 721 VAL A O 1
ATOM 5446 N N . PRO A 1 722 ? -0.661 -18.166 10.404 1.00 93.69 722 PRO A N 1
ATOM 5447 C CA . PRO A 1 722 ? 0.520 -18.903 10.850 1.00 93.69 722 PRO A CA 1
ATOM 5448 C C . PRO A 1 722 ? 1.577 -17.955 11.429 1.00 93.69 722 PRO A C 1
ATOM 5450 O O . PRO A 1 722 ? 1.785 -16.872 10.903 1.00 93.69 722 PRO A O 1
ATOM 5453 N N . SER A 1 723 ? 2.261 -18.346 12.502 1.00 87.38 723 SER A N 1
ATOM 5454 C CA . SER A 1 723 ? 3.158 -17.441 13.241 1.00 87.38 723 SER A CA 1
ATOM 5455 C C . SER A 1 723 ? 4.342 -16.848 12.476 1.00 87.38 723 SER A C 1
ATOM 5457 O O . SER A 1 723 ? 4.947 -15.903 12.964 1.00 87.38 723 SER A O 1
ATOM 5459 N N . ASN A 1 724 ? 4.691 -17.409 11.326 1.00 85.06 724 ASN A N 1
ATOM 5460 C CA . ASN A 1 724 ? 5.767 -16.961 10.440 1.00 85.06 724 ASN A CA 1
ATOM 5461 C C . ASN A 1 724 ? 5.242 -16.347 9.135 1.00 85.06 724 ASN A C 1
ATOM 5463 O O . ASN A 1 724 ? 5.976 -16.287 8.154 1.00 85.06 724 ASN A O 1
ATOM 5467 N N . ALA A 1 725 ? 3.967 -15.975 9.114 1.00 94.06 725 ALA A N 1
ATOM 5468 C CA . ALA A 1 725 ? 3.332 -15.249 8.036 1.00 94.06 725 ALA A CA 1
ATOM 5469 C C . ALA A 1 725 ? 2.862 -13.892 8.554 1.00 94.06 725 ALA A C 1
ATOM 5471 O O . ALA A 1 725 ? 2.598 -13.732 9.748 1.00 94.06 725 ALA A O 1
ATOM 5472 N N . GLU A 1 726 ? 2.678 -12.967 7.631 1.00 93.19 726 GLU A N 1
ATOM 5473 C CA . GLU A 1 726 ? 1.982 -11.712 7.868 1.00 93.19 726 GLU A CA 1
ATOM 5474 C C . GLU A 1 726 ? 0.484 -11.857 7.543 1.00 93.19 726 GLU A C 1
ATOM 5476 O O . GLU A 1 726 ? 0.065 -12.703 6.737 1.00 93.19 726 GLU A O 1
ATOM 5481 N N . CYS A 1 727 ? -0.346 -11.059 8.223 1.00 94.88 727 CYS A N 1
ATOM 5482 C CA . CYS A 1 727 ? -1.785 -10.993 7.998 1.00 94.88 727 CYS A CA 1
ATOM 5483 C C . CYS A 1 727 ? -2.162 -9.691 7.289 1.00 94.88 727 CYS A C 1
ATOM 5485 O O . CYS A 1 727 ? -2.425 -8.695 7.966 1.00 94.88 727 CYS A O 1
ATOM 5487 N N . THR A 1 728 ? -2.301 -9.751 5.965 1.00 97.50 728 THR A N 1
ATOM 5488 C CA . THR A 1 728 ? -2.523 -8.573 5.114 1.00 97.50 728 THR A CA 1
ATOM 5489 C C . THR A 1 728 ? -3.737 -8.695 4.184 1.00 97.50 728 THR A C 1
ATOM 5491 O O . THR A 1 728 ? -4.396 -9.736 4.118 1.00 97.50 728 THR A O 1
ATOM 5494 N N . GLY A 1 729 ? -4.122 -7.605 3.521 1.00 96.50 729 GLY A N 1
ATOM 5495 C CA . GLY A 1 729 ? -5.209 -7.523 2.553 1.00 96.50 729 GLY A CA 1
ATOM 5496 C C . GLY A 1 729 ? -6.597 -7.772 3.144 1.00 96.50 729 GLY A C 1
ATOM 5497 O O . GLY A 1 729 ? -7.347 -8.577 2.577 1.00 96.50 729 GLY A O 1
ATOM 5498 N N . PRO A 1 730 ? -6.983 -7.139 4.273 1.00 97.19 730 PRO A N 1
ATOM 5499 C CA . PRO A 1 730 ? -8.300 -7.347 4.858 1.00 97.19 730 PRO A CA 1
ATOM 5500 C C . PRO A 1 730 ? -9.390 -6.846 3.907 1.00 97.19 730 PRO A C 1
ATOM 5502 O O . PRO A 1 730 ? -9.494 -5.659 3.613 1.00 97.19 730 PRO A O 1
ATOM 5505 N N . CYS A 1 731 ? -10.262 -7.745 3.453 1.00 97.94 731 CYS A N 1
ATOM 5506 C CA . CYS A 1 731 ? -11.337 -7.384 2.531 1.00 97.94 731 CYS A CA 1
ATOM 5507 C C . CYS A 1 731 ? -12.645 -8.080 2.904 1.00 97.94 731 CYS A C 1
ATOM 5509 O O . CYS A 1 731 ? -12.671 -9.286 3.137 1.00 97.94 731 CYS A O 1
ATOM 5511 N N . PHE A 1 732 ? -13.756 -7.348 2.944 1.00 98.50 732 PHE A N 1
ATOM 5512 C CA . PHE A 1 732 ? -15.076 -7.937 3.174 1.00 98.50 732 PHE A CA 1
ATOM 5513 C C . PHE A 1 732 ? -15.787 -8.257 1.854 1.00 98.50 732 PHE A C 1
ATOM 5515 O O . PHE A 1 732 ? -15.656 -7.533 0.869 1.00 98.50 732 PHE A O 1
ATOM 5522 N N . SER A 1 733 ? -16.614 -9.307 1.852 1.00 98.31 733 SER A N 1
ATOM 5523 C CA . SER A 1 733 ? -17.672 -9.449 0.845 1.00 98.31 733 SER A CA 1
ATOM 5524 C C . SER A 1 733 ? -18.678 -8.293 0.953 1.00 98.31 733 SER A C 1
ATOM 5526 O O . SER A 1 733 ? -18.816 -7.664 2.005 1.00 98.31 733 SER A O 1
ATOM 5528 N N . SER A 1 734 ? -19.441 -8.032 -0.113 1.00 96.88 734 SER A N 1
ATOM 5529 C CA . SER A 1 734 ? -20.394 -6.906 -0.173 1.00 96.88 734 SER A CA 1
ATOM 5530 C C . SER A 1 734 ? -21.466 -6.925 0.934 1.00 96.88 734 SER A C 1
ATOM 5532 O O . SER A 1 734 ? -21.972 -5.878 1.348 1.00 96.88 734 SER A O 1
ATOM 5534 N N . ASP A 1 735 ? -21.810 -8.113 1.435 1.00 96.69 735 ASP A N 1
ATOM 5535 C CA . ASP A 1 735 ? -22.745 -8.343 2.540 1.00 96.69 735 ASP A CA 1
ATOM 5536 C C . ASP A 1 735 ? -22.069 -8.464 3.921 1.00 96.69 735 ASP A C 1
ATOM 5538 O O . ASP A 1 735 ? -22.765 -8.591 4.930 1.00 96.69 735 ASP A O 1
ATOM 5542 N N . MET A 1 736 ? -20.734 -8.383 3.972 1.00 97.75 736 MET A N 1
ATOM 5543 C CA . MET A 1 736 ? -19.874 -8.573 5.147 1.00 97.75 736 MET A CA 1
ATOM 5544 C C . MET A 1 736 ? -19.981 -9.967 5.798 1.00 97.75 736 MET A C 1
ATOM 5546 O O . MET A 1 736 ? -19.599 -10.149 6.959 1.00 97.75 736 MET A O 1
ATOM 5550 N N . CYS A 1 737 ? -20.493 -10.969 5.076 1.00 97.44 737 CYS A N 1
ATOM 5551 C CA . CYS A 1 737 ? -20.587 -12.355 5.547 1.00 97.44 737 CYS A CA 1
ATOM 5552 C C . CYS A 1 737 ? -19.303 -13.166 5.325 1.00 97.44 737 CYS A C 1
ATOM 5554 O O . CYS A 1 737 ? -19.233 -14.318 5.758 1.00 97.44 737 CYS A O 1
ATOM 5556 N N . SER A 1 738 ? -18.296 -12.604 4.662 1.00 98.25 738 SER A N 1
ATOM 5557 C CA . SER A 1 738 ? -16.963 -13.187 4.529 1.00 98.25 738 SER A CA 1
ATOM 5558 C C . SER A 1 738 ? -15.898 -12.103 4.698 1.00 98.25 738 SER A C 1
ATOM 5560 O O . SER A 1 738 ? -16.035 -11.015 4.144 1.00 98.25 738 SER A O 1
ATOM 5562 N N . LEU A 1 739 ? -14.857 -12.412 5.472 1.00 98.50 739 LEU A N 1
ATOM 5563 C CA . LEU A 1 739 ? -13.632 -11.624 5.607 1.00 98.50 739 LEU A CA 1
ATOM 5564 C C . LEU A 1 739 ? -12.501 -12.401 4.933 1.00 98.50 739 LEU A C 1
ATOM 5566 O O . LEU A 1 739 ? -12.210 -13.532 5.324 1.00 98.50 739 LEU A O 1
ATOM 5570 N N . PHE A 1 740 ? -11.897 -11.814 3.913 1.00 98.62 740 PHE A N 1
ATOM 5571 C CA . PHE A 1 740 ? -10.743 -12.348 3.209 1.00 98.62 740 PHE A CA 1
ATOM 5572 C C . PHE A 1 740 ? -9.459 -11.795 3.826 1.00 98.62 740 PHE A C 1
ATOM 5574 O O . PHE A 1 740 ? -9.422 -10.640 4.248 1.00 98.62 740 PHE A O 1
ATOM 5581 N N . ALA A 1 741 ? -8.441 -12.648 3.881 1.00 98.12 741 ALA A N 1
ATOM 5582 C CA . ALA A 1 741 ? -7.100 -12.342 4.347 1.00 98.12 741 ALA A CA 1
ATOM 5583 C C . ALA A 1 741 ? -6.088 -12.933 3.366 1.00 98.12 741 ALA A C 1
ATOM 5585 O O . ALA A 1 741 ? -6.205 -14.105 2.986 1.00 98.12 741 ALA A O 1
ATOM 5586 N N . SER A 1 742 ? -5.095 -12.145 2.996 1.00 98.06 742 SER A N 1
ATOM 5587 C CA . SER A 1 742 ? -3.861 -12.622 2.399 1.00 98.06 742 SER A CA 1
ATOM 5588 C C . SER A 1 742 ? -2.914 -13.070 3.504 1.00 98.06 742 SER A C 1
ATOM 5590 O O . SER A 1 742 ? -2.650 -12.358 4.469 1.00 98.06 742 SER A O 1
ATOM 5592 N N . ILE A 1 743 ? -2.439 -14.301 3.375 1.00 97.38 743 ILE A N 1
ATOM 5593 C CA . ILE A 1 743 ? -1.445 -14.888 4.263 1.00 97.38 743 ILE A CA 1
ATOM 5594 C C . ILE A 1 743 ? -0.118 -14.784 3.532 1.00 97.38 743 ILE A C 1
ATOM 5596 O O . ILE A 1 743 ? 0.164 -15.602 2.643 1.00 97.38 743 ILE A O 1
ATOM 5600 N N . GLN A 1 744 ? 0.633 -13.735 3.845 1.00 95.00 744 GLN A N 1
ATOM 5601 C CA . GLN A 1 744 ? 1.847 -13.387 3.123 1.00 95.00 744 GLN A CA 1
ATOM 5602 C C . GLN A 1 744 ? 3.044 -14.153 3.701 1.00 95.00 744 GLN A C 1
ATOM 5604 O O . GLN A 1 744 ? 3.111 -14.423 4.899 1.00 95.00 744 GLN A O 1
ATOM 5609 N N . HIS A 1 745 ? 3.918 -14.613 2.801 1.00 94.25 745 HIS A N 1
ATOM 5610 C CA . HIS A 1 745 ? 5.204 -15.267 3.077 1.00 94.25 745 HIS A CA 1
ATOM 5611 C C . HIS A 1 745 ? 5.291 -16.247 4.269 1.00 94.25 745 HIS A C 1
ATOM 5613 O O . HIS A 1 745 ? 6.250 -16.193 5.047 1.00 94.25 745 HIS A O 1
ATOM 5619 N N . PRO A 1 746 ? 4.377 -17.232 4.406 1.00 93.12 746 PRO A N 1
ATOM 5620 C CA . PRO A 1 746 ? 4.616 -18.315 5.353 1.00 93.12 746 PRO A CA 1
ATOM 5621 C C . PRO A 1 746 ? 5.988 -18.933 5.058 1.00 93.12 746 PRO A C 1
ATOM 5623 O O . PRO A 1 746 ? 6.325 -19.200 3.903 1.00 93.12 746 PRO A O 1
ATOM 5626 N N . GLY A 1 747 ? 6.781 -19.161 6.100 1.00 85.81 747 GLY A N 1
ATOM 5627 C CA . GLY A 1 747 ? 8.099 -19.776 5.964 1.00 85.81 747 GLY A CA 1
ATOM 5628 C C . GLY A 1 747 ? 9.281 -18.809 5.870 1.00 85.81 747 GLY A C 1
ATOM 5629 O O . GLY A 1 747 ? 10.417 -19.284 5.909 1.00 85.81 747 GLY A O 1
ATOM 5630 N N . GLU A 1 748 ? 9.042 -17.497 5.787 1.00 88.25 748 GLU A N 1
ATOM 5631 C CA . GLU A 1 748 ? 10.121 -16.520 5.638 1.00 88.25 748 GLU A CA 1
ATOM 5632 C C . GLU A 1 748 ? 11.040 -16.491 6.861 1.00 88.25 748 GLU A C 1
ATOM 5634 O O . GLU A 1 748 ? 10.625 -16.240 7.996 1.00 88.25 748 GLU A O 1
ATOM 5639 N N . GLY A 1 749 ? 12.317 -16.816 6.638 1.00 80.69 749 GLY A N 1
ATOM 5640 C CA . GLY A 1 749 ? 13.349 -16.876 7.680 1.00 80.69 749 GLY A CA 1
ATOM 5641 C C . GLY A 1 749 ? 13.149 -17.965 8.751 1.00 80.69 749 GLY A C 1
ATOM 5642 O O . GLY A 1 749 ? 14.099 -18.309 9.462 1.00 80.69 749 GLY A O 1
ATOM 5643 N N . ILE A 1 750 ? 11.951 -18.544 8.861 1.00 81.88 750 ILE A N 1
ATOM 5644 C CA . ILE A 1 750 ? 11.565 -19.587 9.811 1.00 81.88 750 ILE A CA 1
ATOM 5645 C C . ILE A 1 750 ? 10.770 -20.653 9.053 1.00 81.88 750 ILE A C 1
ATOM 5647 O O . ILE A 1 750 ? 9.675 -20.351 8.595 1.00 81.88 750 ILE A O 1
ATOM 5651 N N . PRO A 1 751 ? 11.231 -21.916 8.995 1.00 82.69 751 PRO A N 1
ATOM 5652 C CA . PRO A 1 751 ? 10.559 -22.961 8.228 1.00 82.69 751 PRO A CA 1
ATOM 5653 C C . PRO A 1 751 ? 9.061 -23.089 8.536 1.00 82.69 751 PRO A C 1
ATOM 5655 O O . PRO A 1 751 ? 8.679 -23.261 9.694 1.00 82.69 751 PRO A O 1
ATOM 5658 N N . SER A 1 752 ? 8.241 -23.104 7.484 1.00 88.12 752 SER A N 1
ATOM 5659 C CA . SER A 1 752 ? 6.824 -23.467 7.540 1.00 88.12 752 SER A CA 1
ATOM 5660 C C . SER A 1 752 ? 6.533 -24.639 6.610 1.00 88.12 752 SER A C 1
ATOM 5662 O O . SER A 1 752 ? 7.281 -24.920 5.679 1.00 88.12 752 SER A O 1
ATOM 5664 N N . SER A 1 753 ? 5.404 -25.296 6.858 1.00 88.50 753 SER A N 1
ATOM 5665 C CA . SER A 1 753 ? 4.766 -26.218 5.907 1.00 88.50 753 SER A CA 1
ATOM 5666 C C . SER A 1 753 ? 3.322 -25.809 5.607 1.00 88.50 753 SER A C 1
ATOM 5668 O O . SER A 1 753 ? 2.547 -26.594 5.058 1.00 88.50 753 SER A O 1
ATOM 5670 N N . TRP A 1 754 ? 2.933 -24.595 6.010 1.00 91.88 754 TRP A N 1
ATOM 5671 C CA . TRP A 1 754 ? 1.598 -24.080 5.772 1.00 91.88 754 TRP A CA 1
ATOM 5672 C C . TRP A 1 754 ? 1.456 -23.593 4.317 1.00 91.88 754 TRP A C 1
ATOM 5674 O O . TRP A 1 754 ? 2.347 -22.908 3.813 1.00 91.88 754 TRP A O 1
ATOM 5684 N N . PRO A 1 755 ? 0.342 -23.903 3.631 1.00 89.69 755 PRO A N 1
ATOM 5685 C CA . PRO A 1 755 ? -0.828 -24.627 4.123 1.00 89.69 755 PRO A CA 1
ATOM 5686 C C . PRO A 1 755 ? -0.656 -26.153 4.101 1.00 89.69 755 PRO A C 1
ATOM 5688 O O . PRO A 1 755 ? -0.206 -26.745 3.120 1.00 89.69 755 PRO A O 1
ATOM 5691 N N . THR A 1 756 ? -1.109 -26.804 5.178 1.00 75.94 756 THR A N 1
ATOM 5692 C CA . THR A 1 756 ? -1.061 -28.269 5.336 1.00 75.94 756 THR A CA 1
ATOM 5693 C C . THR A 1 756 ? -2.171 -28.995 4.566 1.00 75.94 756 THR A C 1
ATOM 5695 O O . THR A 1 756 ? -2.025 -30.171 4.227 1.00 75.94 756 THR A O 1
ATOM 5698 N N . GLU A 1 757 ? -3.272 -28.307 4.250 1.00 64.81 757 GLU A N 1
ATOM 5699 C CA . GLU A 1 757 ? -4.357 -28.828 3.416 1.00 64.81 757 GLU A CA 1
ATOM 5700 C C . GLU A 1 757 ? -4.013 -28.668 1.929 1.00 64.81 757 GLU A C 1
ATOM 5702 O O . GLU A 1 757 ? -3.949 -27.547 1.413 1.00 64.81 757 GLU A O 1
ATOM 5707 N N . ARG A 1 758 ? -3.830 -29.794 1.228 1.00 58.44 758 ARG A N 1
ATOM 5708 C CA . ARG A 1 758 ? -3.641 -29.855 -0.228 1.00 58.44 758 ARG A CA 1
ATOM 5709 C C . ARG A 1 758 ? -4.760 -30.697 -0.839 1.00 58.44 758 ARG A C 1
ATOM 5711 O O . ARG A 1 758 ? -4.931 -31.846 -0.434 1.00 58.44 758 ARG A O 1
ATOM 5718 N N . GLU A 1 759 ? -5.534 -30.100 -1.746 1.00 41.12 759 GLU A N 1
ATOM 5719 C CA . GLU A 1 759 ? -6.582 -30.794 -2.518 1.00 41.12 759 GLU A CA 1
ATOM 5720 C C . GLU A 1 759 ? -6.009 -31.583 -3.698 1.00 41.12 759 GLU A C 1
ATOM 5722 O O . GLU A 1 759 ? -5.042 -31.091 -4.331 1.00 41.12 759 GLU A O 1
#

Secondary structure (DSSP, 8-state):
--PPPP------------------------------------------SS-TT----EEEEEEE------S-HHHHT--SHHHHHHHHHHHHHTT-SPTT---SPPP---SS-EE-TTEEEEEEEETT-BSSSSTT--B--SSEEEEEEEETTTTTT-BTTTB--S-GGG-S-SSEEEEEEEE----S---BTTB---HHHHHHHHHHHHTT---S-TT-S---HHHHHHHHHHHHTTSEEEEEEEEE-TTT--EEE-TTS--EEE-SSTTSEEEE-S---SS--B-TTSPBPPTTEEE----EEEEEE-TTS-EEEEE-STHHHH--S-TTB-TTS-B-STTTTTTTBTTSB-----S--TTSTTTT-S-GGG---GGG-SSEEEE-TTS-TT-B--TTT--SEEE-GGG-SS-EEEEEE---TTSSPPTTSEEEEEEEE-SBT--EEEEEEEEEP-TT--HHHHHHGGGSEEEEEEE-TTB-TTTSSSBTTTBPP---SSSS--TT-EEEEEEE-STT--SBPTTTT---TT-SS------TT-BHHHHHH-SSGGGB-B--SHHHHHHSHHHHHHHTTPPP-B-EEEEEEETTTTEEEEEE--B-S--SB-TTSPBPPHHHHTTSPPP-BSS-EEEEEEEGGG-TT--SEEEEEEEEE---S-STT----EEEEEE-TTS-EEEEESSHHHHHSS--EEEEEE--SSSS-EEEEEEE--TTSEEEEEEE-TTSSEEEEEEE-TTSSS---------